Protein AF-A0AAI8VCH7-F1 (afdb_monomer_lite)

pLDDT: mean 76.85, std 26.32, range [24.06, 98.81]

Radius of gyration: 43.15 Å; chains: 1; bounding box: 45×159×113 Å

InterPro domains:
  IPR005109 Mannan polymerase complex subunit ANP1/MNN9/VAN1 [PF03452] (2-225)
  IPR029044 Nucleotide-diphospho-sugar transferases [G3DSA:3.90.550.10] (1-262)
  IPR052086 Mannan Polymerase Complex Subunit [PTHR43083] (1-266)

Foldseek 3Di:
DQLVLLQLAPPQQQLDEAFEEDEPDDDCPVVVVVVSLCVQQPDPPPRRHHNHYYYHYDYPPPPPDPDPVVCPPLVNVLQVQLSVQVRQVVRCVVPDDPPAFKDKFADRQFPDAPSHVVVLQCVLVFQKEAEFEKAADPVVVPGIAGDWQQWWAFDPQLLVVLVVDDQQAADDPPDPVDPRVTGGLSVLADLPDDQSDKDFTQGDTRHIMMHTSVLVVVPQGFASTQQSRHGGRSSSSNVCVVVVGTHIYRSHRYTYGYDDADPVRVVVVVVVVVVVVVVVVVVVVVVVVVVVVCVVPVPPVVVVVVVVVVVVVVVVVVVVVVPPDDDDDDDDDDDDDDDDDDDDDDDDDDDDDDDDDDDDDDDDDDDDDDDDDDDDDDDDDDDDDDDDDDDDDDDDDDDDDDDDDDD

Secondary structure (DSSP, 8-state):
-HHHHHHT--S-GGG--EEEEE-S--STHHHHHHHHHHHHHT-SSTTSS-S-EEEEE--------S-HHHHHSHHHHHHHHHHHHHHHHHHHHHH--TT--EEEEE-TTEEE--TTHHHHHHTT--SEEEEEEEEE--GGGTSEEE--TT-B---HHHHHHHHHS-TT----TT-TT------BGGGG--TTS-TT--EE-SB--SSEEEEEHHHHHTT----SS-BTTB-HHHHHHHHHHHTT--EEEEEEEEEEEPP---HHHHHHHHHHHHHHHHHHHHHHHHHHHHHHHHHHTS-SHHHHHHHHHHHHHHHHHHHHHTTSS-----------------------------------------------------------------------PPP--------

Sequence (407 aa):
MMFSHLHNFTYPHHLVDLAFLVSDSKDRTLDMLVEKLEELQDHEDPKQPYGEISIIEKDFGQKVNQDVESRHGFAAQASRRKLMAQARNWLLSATLRPYHSWVYWRDVDVETAPFTILEDLMRHNKDVIVPNVWRPLPDWLGGEQPYDLNSWQESETALALADTLDEDAVIVEGYAEYATWRPHLAYLRDPYGDPDMEMEIDGVGGVSILAKARVFRSGVHFPAFSFEKHAETEGFGKMAKRMQYSVVGLPHYTIWHLYEPSVDDIHHMEEMEQERLAKEAEEKAKEEREKKAKEQFSDPNSQWEKDQSEMQDIAKQASKEQKEKPDTKGSKLLSEQESKADPKEDTKSQPKKDTNAQSKDANAQPKKDTDAQPKKDTNAQPKKGADEGAGQAADKPRKVNQAKAES

Organism: NCBI:txid933095

Structure (mmCIF, N/CA/C/O backbone):
data_AF-A0AAI8VCH7-F1
#
_entry.id   AF-A0AAI8VCH7-F1
#
loop_
_atom_site.group_PDB
_atom_site.id
_atom_site.type_symbol
_atom_site.label_atom_id
_atom_site.label_alt_id
_atom_site.label_comp_id
_atom_site.label_asym_id
_atom_site.label_entity_id
_atom_site.label_seq_id
_atom_site.pdbx_PDB_ins_code
_atom_site.Cartn_x
_atom_site.Cartn_y
_atom_site.Cartn_z
_atom_site.occupancy
_atom_site.B_iso_or_equiv
_atom_site.auth_seq_id
_atom_site.auth_comp_id
_atom_site.auth_asym_id
_atom_site.auth_atom_id
_atom_site.pdbx_PDB_model_num
ATOM 1 N N . MET A 1 1 ? -2.870 6.273 14.856 1.00 74.44 1 MET A N 1
ATOM 2 C CA . MET A 1 1 ? -3.061 6.338 13.392 1.00 74.44 1 MET A CA 1
ATOM 3 C C . MET A 1 1 ? -3.663 5.028 12.870 1.00 74.44 1 MET A C 1
ATOM 5 O O . MET A 1 1 ? -4.872 5.011 12.691 1.00 74.44 1 MET A O 1
ATOM 9 N N . MET A 1 2 ? -2.939 3.897 12.789 1.00 87.38 2 MET A N 1
ATOM 10 C CA . MET A 1 2 ? -3.496 2.612 12.292 1.00 87.38 2 MET A CA 1
ATOM 11 C C . MET A 1 2 ? -4.699 2.060 13.089 1.00 87.38 2 MET A C 1
ATOM 13 O O . MET A 1 2 ? -5.759 1.851 12.505 1.00 87.38 2 MET A O 1
ATOM 17 N N . PHE A 1 3 ? -4.563 1.844 14.404 1.00 90.31 3 PHE A N 1
ATOM 18 C CA . PHE A 1 3 ? -5.619 1.236 15.238 1.00 90.31 3 PHE A CA 1
ATOM 19 C C . PHE A 1 3 ? -6.878 2.091 15.370 1.00 90.31 3 PHE A C 1
ATOM 21 O O . PHE A 1 3 ? -7.978 1.560 15.452 1.00 90.31 3 PHE A O 1
ATOM 28 N N . SER A 1 4 ? -6.728 3.417 15.327 1.00 88.69 4 SER A N 1
ATOM 29 C CA . SER A 1 4 ? -7.878 4.323 15.266 1.00 88.69 4 SER A CA 1
ATOM 30 C C . SER A 1 4 ? -8.677 4.105 13.982 1.00 88.69 4 SER A C 1
ATOM 32 O O . SER A 1 4 ? -9.898 4.173 14.007 1.00 88.69 4 SER A O 1
ATOM 34 N N . HIS A 1 5 ? -8.006 3.796 12.871 1.00 89.62 5 HIS A N 1
ATOM 35 C CA . HIS A 1 5 ? -8.675 3.484 11.613 1.00 89.62 5 HIS A CA 1
ATOM 36 C C . HIS A 1 5 ? -9.404 2.140 11.672 1.00 89.62 5 HIS A C 1
ATOM 38 O O . HIS A 1 5 ? -10.570 2.081 11.308 1.00 89.62 5 HIS A O 1
ATOM 44 N N . LEU A 1 6 ? -8.750 1.111 12.227 1.00 92.81 6 LEU A N 1
ATOM 45 C CA . LEU A 1 6 ? -9.360 -0.202 12.466 1.00 92.81 6 LEU A CA 1
ATOM 46 C C . LEU A 1 6 ? -10.633 -0.073 13.319 1.00 92.81 6 LEU A C 1
ATOM 48 O O . LEU A 1 6 ? -11.701 -0.502 12.903 1.00 92.81 6 LEU A O 1
ATOM 52 N N . HIS A 1 7 ? -10.550 0.615 14.459 1.00 93.12 7 HIS A N 1
ATOM 53 C CA . HIS A 1 7 ? -11.694 0.832 15.349 1.00 93.12 7 HIS A CA 1
ATOM 54 C C . HIS A 1 7 ? -12.891 1.518 14.669 1.00 93.12 7 HIS A C 1
ATOM 56 O O . HIS A 1 7 ? -14.039 1.270 15.025 1.00 93.12 7 HIS A O 1
ATOM 62 N N . ASN A 1 8 ? -12.628 2.400 13.705 1.00 94.75 8 ASN A N 1
ATOM 63 C CA . ASN A 1 8 ? -13.662 3.204 13.067 1.00 94.75 8 ASN A CA 1
ATOM 64 C C . ASN A 1 8 ? -14.167 2.624 11.740 1.00 94.75 8 ASN A C 1
ATOM 66 O O . ASN A 1 8 ? -15.011 3.270 11.122 1.00 94.75 8 ASN A O 1
ATOM 70 N N . PHE A 1 9 ? -13.686 1.459 11.285 1.00 95.69 9 PHE A N 1
ATOM 71 C CA . PHE A 1 9 ? -14.204 0.847 10.060 1.00 95.69 9 PHE A CA 1
ATOM 72 C C . PHE A 1 9 ? -15.722 0.666 10.124 1.00 95.69 9 PHE A C 1
ATOM 74 O O . PHE A 1 9 ? -16.296 0.263 11.133 1.00 95.69 9 PHE A O 1
ATOM 81 N N . THR A 1 10 ? -16.393 0.975 9.017 1.00 97.25 10 THR A N 1
ATOM 82 C CA . THR A 1 10 ? -17.851 0.827 8.936 1.00 97.25 10 THR A CA 1
ATOM 83 C C . THR A 1 10 ? -18.264 -0.589 8.553 1.00 97.25 10 THR A C 1
ATOM 85 O O . THR A 1 10 ? -19.368 -1.023 8.899 1.00 97.25 10 THR A O 1
ATOM 88 N N . TYR A 1 11 ? -17.375 -1.331 7.886 1.00 97.88 11 TYR A N 1
ATOM 89 C CA . TYR A 1 11 ? -17.638 -2.709 7.506 1.00 97.88 11 TYR A CA 1
ATOM 90 C C . TYR A 1 11 ? -17.721 -3.578 8.766 1.00 97.88 11 TYR A C 1
ATOM 92 O O . TYR A 1 11 ? -16.870 -3.432 9.640 1.00 97.88 11 TYR A O 1
ATOM 100 N N . PRO A 1 12 ? -18.694 -4.499 8.903 1.00 97.81 12 PRO A N 1
ATOM 101 C CA . PRO A 1 12 ? -18.880 -5.225 10.157 1.00 97.81 12 PRO A CA 1
ATOM 102 C C . PRO A 1 12 ? -17.617 -5.983 10.595 1.00 97.81 12 PRO A C 1
ATOM 104 O O . PRO A 1 12 ? -17.171 -6.890 9.893 1.00 97.81 12 PRO A O 1
ATOM 107 N N . HIS A 1 13 ? -17.067 -5.649 11.769 1.00 97.81 13 HIS A N 1
ATOM 108 C CA . HIS A 1 13 ? -15.764 -6.166 12.215 1.00 97.81 13 HIS A CA 1
ATOM 109 C C . HIS A 1 13 ? -15.740 -7.695 12.335 1.00 97.81 13 HIS A C 1
ATOM 111 O O . HIS A 1 13 ? -14.786 -8.331 11.906 1.00 97.81 13 HIS A O 1
ATOM 117 N N . HIS A 1 14 ? -16.830 -8.322 12.785 1.00 97.19 14 HIS A N 1
ATOM 118 C CA . HIS A 1 14 ? -16.943 -9.787 12.843 1.00 97.19 14 HIS A CA 1
ATOM 119 C C . HIS A 1 14 ? -16.845 -10.502 11.474 1.00 97.19 14 HIS A C 1
ATOM 121 O O . HIS A 1 14 ? -16.787 -11.729 11.436 1.00 97.19 14 HIS A O 1
ATOM 127 N N . LEU A 1 15 ? -16.876 -9.769 10.352 1.00 97.94 15 LEU A N 1
ATOM 128 C CA . LEU A 1 15 ? -16.661 -10.290 8.994 1.00 97.94 15 LEU A CA 1
ATOM 129 C C . LEU A 1 15 ? -15.236 -10.047 8.472 1.00 97.94 15 LEU A C 1
ATOM 131 O O . LEU A 1 15 ? -14.942 -10.396 7.326 1.00 97.94 15 LEU A O 1
ATOM 135 N N . VAL A 1 16 ? -14.378 -9.416 9.273 1.00 98.25 16 VAL A N 1
ATOM 136 C CA . VAL A 1 16 ? -12.994 -9.093 8.932 1.00 98.25 16 VAL A CA 1
ATOM 137 C C . VAL A 1 16 ? -12.072 -9.908 9.828 1.00 98.25 16 VAL A C 1
ATOM 139 O O . VAL A 1 16 ? -12.159 -9.835 11.053 1.00 98.25 16 VAL A O 1
ATOM 142 N N . ASP A 1 17 ? -11.167 -10.646 9.190 1.00 98.25 17 ASP A N 1
ATOM 143 C CA . ASP A 1 17 ? -10.046 -11.297 9.857 1.00 98.25 17 ASP A CA 1
ATOM 144 C C . ASP A 1 17 ? -8.792 -10.443 9.628 1.00 98.25 17 ASP A C 1
ATOM 146 O O . ASP A 1 17 ? -8.478 -10.089 8.487 1.00 98.25 17 ASP A O 1
ATOM 150 N N . LEU A 1 18 ? -8.077 -10.102 10.700 1.00 97.94 18 LEU A N 1
ATOM 151 C CA . LEU A 1 18 ? -6.832 -9.342 10.637 1.00 97.94 18 LEU A CA 1
ATOM 152 C C . LEU A 1 18 ? -5.621 -10.273 10.650 1.00 97.94 18 LEU A C 1
ATOM 154 O O . LEU A 1 18 ? -5.559 -11.251 11.393 1.00 97.94 18 LEU A O 1
ATOM 158 N N . ALA A 1 19 ? -4.618 -9.929 9.852 1.00 97.88 19 ALA A N 1
ATOM 159 C CA . ALA A 1 19 ? -3.386 -10.686 9.738 1.00 97.88 19 ALA A CA 1
ATOM 160 C C . ALA A 1 19 ? -2.188 -9.737 9.689 1.00 97.88 19 ALA A C 1
ATOM 162 O O . ALA A 1 19 ? -2.116 -8.876 8.814 1.00 97.88 19 ALA A O 1
ATOM 163 N N . PHE A 1 20 ? -1.232 -9.928 10.594 1.00 97.25 20 PHE A N 1
ATOM 164 C CA . PHE A 1 20 ? 0.001 -9.149 10.664 1.00 97.25 20 PHE A CA 1
ATOM 165 C C . PHE A 1 20 ? 1.211 -10.062 10.497 1.00 97.25 20 PHE A C 1
ATOM 167 O O . PHE A 1 20 ? 1.229 -11.175 11.024 1.00 97.25 20 PHE A O 1
ATOM 174 N N . LEU A 1 21 ? 2.233 -9.578 9.790 1.00 95.75 21 LEU A N 1
ATOM 175 C CA . LEU A 1 21 ? 3.546 -10.211 9.744 1.00 95.75 21 LEU A CA 1
ATOM 176 C C . LEU A 1 21 ? 4.582 -9.262 10.337 1.00 95.75 21 LEU A C 1
ATOM 178 O O . LEU A 1 21 ? 4.750 -8.149 9.845 1.00 95.75 21 LEU A O 1
ATOM 182 N N . VAL A 1 22 ? 5.288 -9.723 11.366 1.00 94.38 22 VAL A N 1
ATOM 183 C CA . VAL A 1 22 ? 6.426 -9.024 11.969 1.00 94.38 22 VAL A CA 1
ATOM 184 C C . VAL A 1 22 ? 7.699 -9.767 11.563 1.00 94.38 22 VAL A C 1
ATOM 186 O O . VAL A 1 22 ? 7.792 -10.982 11.733 1.00 94.38 22 VAL A O 1
ATOM 189 N N . SER A 1 23 ? 8.659 -9.045 10.982 1.00 91.44 23 SER A N 1
ATOM 190 C CA . SER A 1 23 ? 9.917 -9.598 10.461 1.00 91.44 23 SER A CA 1
ATOM 191 C C . SER A 1 23 ? 11.093 -8.743 10.881 1.00 91.44 23 SER A C 1
ATOM 193 O O . SER A 1 23 ? 11.017 -7.518 10.799 1.00 91.44 23 SER A O 1
ATOM 195 N N . ASP A 1 24 ? 12.192 -9.394 11.259 1.00 87.19 24 ASP A N 1
ATOM 196 C CA . ASP A 1 24 ? 13.493 -8.793 11.550 1.00 87.19 24 ASP A CA 1
ATOM 197 C C . ASP A 1 24 ? 13.409 -7.627 12.567 1.00 87.19 24 ASP A C 1
ATOM 199 O O . ASP A 1 24 ? 14.251 -6.720 12.565 1.00 87.19 24 ASP A O 1
ATOM 203 N N . SER A 1 25 ? 12.392 -7.645 13.441 1.00 87.38 25 SER A N 1
ATOM 204 C CA . SER A 1 25 ? 12.157 -6.600 14.440 1.00 87.38 25 SER A CA 1
ATOM 205 C C . SER A 1 25 ? 13.137 -6.721 15.607 1.00 87.38 25 SER A C 1
ATOM 207 O O . SER A 1 25 ? 13.469 -7.814 16.063 1.00 87.38 25 SER A O 1
ATOM 209 N N . LYS A 1 26 ? 13.620 -5.578 16.101 1.00 87.81 26 LYS A N 1
ATOM 210 C CA . LYS A 1 26 ? 14.545 -5.484 17.250 1.00 87.81 26 LYS A CA 1
ATOM 211 C C . LYS A 1 26 ? 14.040 -4.545 18.341 1.00 87.81 26 LYS A C 1
ATOM 213 O O . LYS A 1 26 ? 14.765 -4.271 19.297 1.00 87.81 26 LYS A O 1
ATOM 218 N N . ASP A 1 27 ? 12.840 -4.013 18.166 1.00 90.50 27 ASP A N 1
ATOM 219 C CA . ASP A 1 27 ? 12.211 -3.056 19.063 1.00 90.50 27 ASP A CA 1
ATOM 220 C C . ASP A 1 27 ? 10.912 -3.636 19.648 1.00 90.50 27 ASP A C 1
ATOM 222 O O . ASP A 1 27 ? 10.634 -4.830 19.547 1.00 90.50 27 ASP A O 1
ATOM 226 N N . ARG A 1 28 ? 10.111 -2.783 20.290 1.00 92.38 28 ARG A N 1
ATOM 227 C CA . ARG A 1 28 ? 8.856 -3.173 20.946 1.00 92.38 28 ARG A CA 1
ATOM 228 C C . ARG A 1 28 ? 7.664 -3.284 19.986 1.00 92.38 28 ARG A C 1
ATOM 230 O O . ARG A 1 28 ? 6.528 -3.275 20.451 1.00 92.38 28 ARG A O 1
ATOM 237 N N . THR A 1 29 ? 7.878 -3.374 18.670 1.00 92.25 29 THR A N 1
ATOM 238 C CA . THR A 1 29 ? 6.783 -3.444 17.685 1.00 92.25 29 THR A CA 1
ATOM 239 C C . THR A 1 29 ? 5.826 -4.601 17.968 1.00 92.25 29 THR A C 1
ATOM 241 O O . THR A 1 29 ? 4.616 -4.389 17.956 1.00 92.25 29 THR A O 1
ATOM 244 N N . LEU A 1 30 ? 6.341 -5.802 18.265 1.00 94.06 30 LEU A N 1
ATOM 245 C CA . LEU A 1 30 ? 5.497 -6.969 18.550 1.00 94.06 30 LEU A CA 1
ATOM 246 C C . LEU A 1 30 ? 4.674 -6.770 19.829 1.00 94.06 30 LEU A C 1
ATOM 248 O O . LEU A 1 30 ? 3.460 -6.952 19.802 1.00 94.06 30 LEU A O 1
ATOM 252 N N . ASP A 1 31 ? 5.316 -6.339 20.915 1.00 95.12 31 ASP A N 1
ATOM 253 C CA . ASP A 1 31 ? 4.642 -6.098 22.196 1.00 95.12 31 ASP A CA 1
ATOM 254 C C . ASP A 1 31 ? 3.526 -5.054 22.055 1.00 95.12 31 ASP A C 1
ATOM 256 O O . ASP A 1 31 ? 2.408 -5.270 22.513 1.00 95.12 31 ASP A O 1
ATOM 260 N N . MET A 1 32 ? 3.812 -3.930 21.382 1.00 95.12 32 MET A N 1
ATOM 261 C CA . MET A 1 32 ? 2.815 -2.879 21.156 1.00 95.12 32 MET A CA 1
ATOM 262 C C . MET A 1 32 ? 1.674 -3.349 20.253 1.00 95.12 32 MET A C 1
ATOM 264 O O . MET A 1 32 ? 0.529 -2.956 20.466 1.00 95.12 32 MET A O 1
ATOM 268 N N . LEU A 1 33 ? 1.973 -4.164 19.236 1.00 95.62 33 LEU A N 1
ATOM 269 C CA . LEU A 1 33 ? 0.962 -4.743 18.356 1.00 95.62 33 LEU A CA 1
ATOM 270 C C . LEU A 1 33 ? 0.006 -5.635 19.154 1.00 95.62 33 LEU A C 1
ATOM 272 O O . LEU A 1 33 ? -1.204 -5.486 19.009 1.00 95.62 33 LEU A O 1
ATOM 276 N N . VAL A 1 34 ? 0.535 -6.510 20.014 1.00 96.31 34 VAL A N 1
ATOM 277 C CA . VAL A 1 34 ? -0.271 -7.391 20.873 1.00 96.31 34 VAL A CA 1
ATOM 278 C C . VAL A 1 34 ? -1.149 -6.575 21.818 1.00 96.31 34 VAL A C 1
ATOM 280 O O . VAL A 1 34 ? -2.364 -6.736 21.776 1.00 96.31 34 VAL A O 1
ATOM 283 N N . GLU A 1 35 ? -0.570 -5.640 22.579 1.00 96.06 35 GLU A N 1
ATOM 284 C CA . GLU A 1 35 ? -1.306 -4.789 23.532 1.00 96.06 35 GL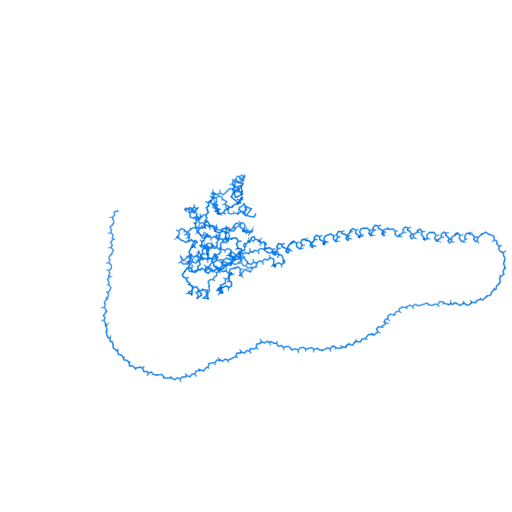U A CA 1
ATOM 285 C C . GLU A 1 35 ? -2.492 -4.078 22.860 1.00 96.06 35 GLU A C 1
ATOM 287 O O . GLU A 1 35 ? -3.616 -4.085 23.355 1.00 96.06 35 GLU A O 1
ATOM 292 N N . LYS A 1 36 ? -2.260 -3.494 21.681 1.00 95.50 36 LYS A N 1
ATOM 293 C CA . LYS A 1 36 ? -3.281 -2.737 20.948 1.00 95.50 36 LYS A CA 1
ATOM 294 C C . LYS A 1 36 ? -4.356 -3.627 20.318 1.00 95.50 36 LYS A C 1
ATOM 296 O O . LYS A 1 36 ? -5.486 -3.173 20.146 1.00 95.50 36 LYS A O 1
ATOM 301 N N . LEU A 1 37 ? -4.027 -4.866 19.947 1.00 96.00 37 LEU A N 1
ATOM 302 C CA . LEU A 1 37 ? -5.003 -5.832 19.432 1.00 96.00 37 LEU A CA 1
ATOM 303 C C . LEU A 1 37 ? -5.842 -6.442 20.559 1.00 96.00 37 LEU A C 1
ATOM 305 O O . LEU A 1 37 ? -7.037 -6.645 20.361 1.00 96.00 37 LEU A O 1
ATOM 309 N N . GLU A 1 38 ? -5.250 -6.684 21.729 1.00 96.00 38 GLU A N 1
ATOM 310 C CA . GLU A 1 38 ? -5.974 -7.100 22.936 1.00 96.00 38 GLU A CA 1
ATOM 311 C C . GLU A 1 38 ? -6.979 -6.022 23.359 1.00 96.00 38 GLU A C 1
ATOM 313 O O . GLU A 1 38 ? -8.161 -6.321 23.499 1.00 96.00 38 GLU A O 1
ATOM 318 N N . GLU A 1 39 ? -6.559 -4.751 23.424 1.00 94.44 39 GLU A N 1
ATOM 319 C CA . GLU A 1 39 ? -7.461 -3.612 23.677 1.00 94.44 39 GLU A CA 1
ATOM 320 C C . GLU A 1 39 ? -8.647 -3.563 22.698 1.00 94.44 39 GLU A C 1
ATOM 322 O O . GLU A 1 39 ? -9.761 -3.200 23.079 1.00 94.44 39 GLU A O 1
ATOM 327 N N . LEU A 1 40 ? -8.416 -3.915 21.431 1.00 93.88 40 LEU A N 1
ATOM 328 C CA . LEU A 1 40 ? -9.453 -3.912 20.405 1.00 93.88 40 LEU A CA 1
ATOM 329 C C . LEU A 1 40 ? -10.419 -5.098 20.570 1.00 93.88 40 LEU A C 1
ATOM 331 O O . LEU A 1 40 ? -11.631 -4.920 20.442 1.00 93.88 40 LEU A O 1
ATOM 335 N N . GLN A 1 41 ? -9.907 -6.292 20.879 1.00 96.19 41 GLN A N 1
ATOM 336 C CA . GLN A 1 41 ? -10.727 -7.494 21.067 1.00 96.19 41 GLN A CA 1
ATOM 337 C C . GLN A 1 41 ? -11.507 -7.507 22.387 1.00 96.19 41 GLN A C 1
ATOM 339 O O . GLN A 1 41 ? -12.599 -8.073 22.420 1.00 96.19 41 GLN A O 1
ATOM 344 N N . ASP A 1 42 ? -10.996 -6.862 23.436 1.00 95.75 42 ASP A N 1
ATOM 345 C CA . ASP A 1 42 ? -11.633 -6.779 24.759 1.00 95.75 42 ASP A CA 1
ATOM 346 C C . ASP A 1 42 ? -12.650 -5.624 24.871 1.00 95.75 42 ASP A C 1
ATOM 348 O O . ASP A 1 42 ? -13.115 -5.278 25.961 1.00 95.75 42 ASP A O 1
ATOM 352 N N . HIS A 1 43 ? -13.018 -5.008 23.745 1.00 95.12 43 HIS A N 1
ATOM 353 C CA . HIS A 1 43 ? -13.926 -3.869 23.715 1.00 95.12 43 HIS A CA 1
ATOM 354 C C . HIS A 1 43 ? -15.351 -4.230 24.193 1.00 95.12 43 HIS A C 1
ATOM 356 O O . HIS A 1 43 ? -15.914 -5.259 23.824 1.00 95.12 43 HIS A O 1
ATOM 362 N N . GLU A 1 44 ? -15.980 -3.342 24.977 1.00 95.88 44 GLU A N 1
ATOM 363 C CA . GLU A 1 44 ? -17.296 -3.589 25.600 1.00 95.88 44 GLU A CA 1
ATOM 364 C C . GLU A 1 44 ? -18.449 -3.745 24.589 1.00 95.88 44 GLU A C 1
ATOM 366 O O . GLU A 1 44 ? -19.375 -4.530 24.802 1.00 95.88 44 GLU A O 1
ATOM 371 N N . ASP A 1 45 ? -18.420 -2.983 23.490 1.00 95.81 45 ASP A N 1
ATOM 372 C CA . ASP A 1 45 ? -19.375 -3.134 22.384 1.00 95.81 45 ASP A CA 1
ATOM 373 C C . ASP A 1 45 ? -19.110 -4.442 21.609 1.00 95.81 45 ASP A C 1
ATOM 375 O O . ASP A 1 45 ? -18.072 -4.547 20.953 1.00 95.81 45 ASP A O 1
ATOM 379 N N . PRO A 1 46 ? -20.056 -5.403 21.577 1.00 94.38 46 PRO A N 1
ATOM 380 C CA . PRO A 1 46 ? -19.882 -6.686 20.893 1.00 94.38 46 PRO A CA 1
ATOM 381 C C . PRO A 1 46 ? -19.732 -6.576 19.368 1.00 94.38 46 PRO A C 1
ATOM 383 O O . PRO A 1 46 ? -19.469 -7.582 18.711 1.00 94.38 46 PRO A O 1
ATOM 386 N N . LYS A 1 47 ? -19.940 -5.393 18.776 1.00 94.88 47 LYS A N 1
ATOM 387 C CA . LYS A 1 47 ? -19.708 -5.148 17.345 1.00 94.88 47 LYS A CA 1
ATOM 388 C C . LYS A 1 47 ? -18.266 -4.775 17.010 1.00 94.88 47 LYS A C 1
ATOM 390 O O . LYS A 1 47 ? -17.936 -4.768 15.828 1.00 94.88 47 LYS A O 1
ATOM 395 N N . GLN A 1 48 ? -17.459 -4.431 18.011 1.00 95.62 48 GLN A N 1
ATOM 396 C CA . GLN A 1 48 ? -16.096 -3.933 17.831 1.00 95.62 48 GLN A CA 1
ATOM 397 C C . GLN A 1 48 ? -15.040 -5.030 17.633 1.00 95.62 48 GLN A C 1
ATOM 399 O O . GLN A 1 48 ? -14.136 -4.804 16.829 1.00 95.62 48 GLN A O 1
ATOM 404 N N . PRO A 1 49 ? -15.130 -6.210 18.272 1.00 97.06 49 PRO A N 1
ATOM 405 C CA . PRO A 1 49 ? -14.175 -7.282 18.015 1.00 97.06 49 PRO A CA 1
ATOM 406 C C . PRO A 1 49 ? -14.215 -7.782 16.561 1.00 97.06 49 PRO A C 1
ATOM 408 O O . PRO A 1 49 ? -15.282 -7.922 15.952 1.00 97.06 49 PRO A O 1
ATOM 411 N N . TYR A 1 50 ? -13.036 -8.086 16.022 1.00 98.00 50 TYR A N 1
ATOM 412 C CA . TYR A 1 50 ? -12.843 -8.751 14.734 1.00 98.00 50 TYR A CA 1
ATOM 413 C C . TYR A 1 50 ? -13.079 -10.262 14.822 1.00 98.00 50 TYR A C 1
ATOM 415 O O . TYR A 1 50 ? -13.117 -10.834 15.916 1.00 98.00 50 TYR A O 1
ATOM 423 N N . GLY A 1 51 ? -13.244 -10.906 13.660 1.00 96.50 51 GLY A N 1
ATOM 424 C CA . GLY A 1 51 ? -13.494 -12.347 13.550 1.00 96.50 51 GLY A CA 1
ATOM 425 C C . GLY A 1 51 ? -12.319 -13.191 14.053 1.00 96.50 51 GLY A C 1
ATOM 426 O O . GLY A 1 51 ? -12.407 -13.841 15.094 1.00 96.50 51 GLY A O 1
ATOM 427 N N . GLU A 1 52 ? -11.210 -13.169 13.317 1.00 95.81 52 GLU A N 1
ATOM 428 C CA . GLU A 1 52 ? -9.934 -13.790 13.687 1.00 95.81 52 GLU A CA 1
ATOM 429 C C . GLU A 1 52 ? -8.810 -12.749 13.620 1.00 95.81 52 GLU A C 1
ATOM 431 O O . GLU A 1 52 ? -8.763 -11.927 12.708 1.00 95.81 52 GLU A O 1
ATOM 436 N N . ILE A 1 53 ? -7.870 -12.793 14.566 1.00 97.38 53 ILE A N 1
ATOM 437 C CA . ILE A 1 53 ? -6.636 -12.002 14.510 1.00 97.38 53 ILE A CA 1
ATOM 438 C C . ILE A 1 53 ? -5.452 -12.963 14.541 1.00 97.38 53 ILE A C 1
ATOM 440 O O . ILE A 1 53 ? -5.309 -13.760 15.466 1.00 97.38 53 ILE A O 1
ATOM 444 N N . SER A 1 54 ? -4.598 -12.883 13.525 1.00 97.19 54 SER A N 1
ATOM 445 C CA . SER A 1 54 ? -3.375 -13.675 13.396 1.00 97.19 54 SER A CA 1
ATOM 446 C C . SER A 1 54 ? -2.145 -12.770 13.388 1.00 97.19 54 SER A C 1
ATOM 448 O O . SER A 1 54 ? -2.033 -11.874 12.553 1.00 97.19 54 SER A O 1
ATOM 450 N N . ILE A 1 55 ? -1.185 -13.042 14.271 1.00 96.94 55 ILE A N 1
ATOM 451 C CA . ILE A 1 55 ? 0.138 -12.407 14.263 1.00 96.94 55 ILE A CA 1
ATOM 452 C C . ILE A 1 55 ? 1.160 -13.478 13.893 1.00 96.94 55 ILE A C 1
ATOM 454 O O . ILE A 1 55 ? 1.252 -14.514 14.551 1.00 96.94 55 ILE A O 1
ATOM 458 N N . ILE A 1 56 ? 1.909 -13.245 12.819 1.00 95.56 56 ILE A N 1
ATOM 459 C CA . ILE A 1 56 ? 2.942 -14.151 12.323 1.00 95.56 56 ILE A CA 1
ATOM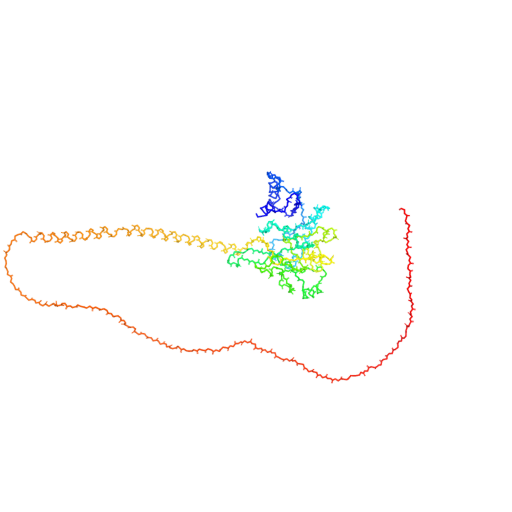 460 C C . ILE A 1 56 ? 4.294 -13.483 12.506 1.00 95.56 56 ILE A C 1
ATOM 462 O O . ILE A 1 56 ? 4.562 -12.438 11.922 1.00 95.56 56 ILE A O 1
ATOM 466 N N . GLU A 1 57 ? 5.168 -14.121 13.270 1.00 94.88 57 GLU A N 1
ATOM 467 C CA . GLU A 1 57 ? 6.562 -13.711 13.380 1.00 94.88 57 GLU A CA 1
ATOM 468 C C . GLU A 1 57 ? 7.415 -14.572 12.451 1.00 94.88 57 GLU A C 1
ATOM 470 O O . GLU A 1 57 ? 7.405 -15.807 12.527 1.00 94.88 57 GLU A O 1
ATOM 475 N N . LYS A 1 58 ? 8.115 -13.925 11.520 1.00 93.38 58 LYS A N 1
ATOM 476 C CA . LYS A 1 58 ? 9.039 -14.608 10.622 1.00 93.38 58 LYS A CA 1
ATOM 477 C C . LYS A 1 58 ? 10.076 -13.651 10.072 1.00 93.38 58 LYS A C 1
ATOM 479 O O . LYS A 1 58 ? 9.735 -12.753 9.314 1.00 93.38 58 LYS A O 1
ATOM 484 N N . ASP A 1 59 ? 11.332 -13.984 10.324 1.00 92.12 59 ASP A N 1
ATOM 485 C CA . ASP A 1 59 ? 12.470 -13.285 9.746 1.00 92.12 59 ASP A CA 1
ATOM 486 C C . ASP A 1 59 ? 12.783 -13.779 8.333 1.00 92.12 59 ASP A C 1
ATOM 488 O O . ASP A 1 59 ? 12.782 -14.986 8.047 1.00 92.12 59 ASP A O 1
ATOM 492 N N . PHE A 1 60 ? 13.115 -12.833 7.457 1.00 88.56 60 PHE A N 1
ATOM 493 C CA . PHE A 1 60 ? 13.602 -13.107 6.103 1.00 88.56 60 PHE A CA 1
ATOM 494 C C . PHE A 1 60 ? 15.093 -12.783 5.953 1.00 88.56 60 PHE A C 1
ATOM 496 O O . PHE A 1 60 ? 15.665 -12.973 4.877 1.00 88.56 60 PHE A O 1
ATOM 503 N N . GLY A 1 61 ? 15.753 -12.359 7.038 1.00 82.88 61 GLY A N 1
ATOM 504 C CA . GLY A 1 61 ? 17.195 -12.158 7.080 1.00 82.88 61 GLY A CA 1
ATOM 505 C C . GLY A 1 61 ? 17.623 -10.964 6.241 1.00 82.88 61 GLY A C 1
ATOM 506 O O . GLY A 1 61 ? 18.644 -11.028 5.543 1.00 82.88 61 GLY A O 1
ATOM 507 N N . GLN A 1 62 ? 16.840 -9.882 6.278 1.00 69.56 62 GLN A N 1
ATOM 508 C CA . GLN A 1 62 ? 17.171 -8.661 5.560 1.00 69.56 62 GLN A CA 1
ATOM 509 C C . GLN A 1 62 ? 18.526 -8.146 6.067 1.00 69.56 62 GLN A C 1
ATOM 511 O O . GLN A 1 62 ? 18.662 -7.671 7.195 1.00 69.56 62 GLN A O 1
ATOM 516 N N . LYS A 1 63 ? 19.572 -8.262 5.238 1.00 60.09 63 LYS A N 1
ATOM 517 C CA . LYS A 1 63 ? 20.909 -7.763 5.578 1.00 60.09 63 LYS A CA 1
ATOM 518 C C . LYS A 1 63 ? 20.862 -6.241 5.608 1.00 60.09 63 LYS A C 1
ATOM 520 O O . LYS A 1 63 ? 20.965 -5.582 4.576 1.00 60.09 63 LYS A O 1
ATOM 525 N N . VAL A 1 64 ? 20.690 -5.686 6.802 1.00 49.56 64 VAL A N 1
ATOM 526 C CA . VAL A 1 64 ? 20.775 -4.249 7.056 1.00 49.56 64 VAL A CA 1
ATOM 527 C C . VAL A 1 64 ? 22.238 -3.826 6.906 1.00 49.56 64 VAL A C 1
ATOM 529 O O . VAL A 1 64 ? 22.973 -3.734 7.886 1.00 49.56 64 VAL A O 1
ATOM 532 N N . ASN A 1 65 ? 22.690 -3.583 5.674 1.00 46.34 65 ASN A N 1
ATOM 533 C CA . ASN A 1 65 ? 23.916 -2.819 5.473 1.00 46.34 65 ASN A CA 1
ATOM 534 C C . ASN A 1 65 ? 23.640 -1.375 5.936 1.00 46.34 65 ASN A C 1
ATOM 536 O O . ASN A 1 65 ? 22.584 -0.795 5.650 1.00 46.34 65 ASN A O 1
ATOM 540 N N . GLN A 1 66 ? 24.550 -0.831 6.745 1.00 42.59 66 GLN A N 1
ATOM 541 C CA . GLN A 1 66 ? 24.397 0.452 7.446 1.00 42.59 66 GLN A CA 1
ATOM 542 C C . GLN A 1 66 ? 24.606 1.683 6.549 1.00 42.59 66 GLN A C 1
ATOM 544 O O . GLN A 1 66 ? 24.555 2.799 7.049 1.00 42.59 66 GLN A O 1
ATOM 549 N N . ASP A 1 67 ? 24.801 1.494 5.244 1.00 44.50 67 ASP A N 1
ATOM 550 C CA . ASP A 1 67 ? 25.085 2.586 4.321 1.00 44.50 67 ASP A CA 1
ATOM 551 C C . ASP A 1 67 ? 23.808 3.032 3.595 1.00 44.50 67 ASP A C 1
ATOM 553 O O . ASP A 1 67 ? 23.214 2.271 2.825 1.00 44.50 67 ASP A O 1
ATOM 557 N N . VAL A 1 68 ? 23.334 4.240 3.903 1.00 44.66 68 VAL A N 1
ATOM 558 C CA . VAL A 1 68 ? 22.060 4.796 3.411 1.00 44.66 68 VAL A CA 1
ATOM 559 C C . VAL A 1 68 ? 22.106 4.987 1.888 1.00 44.66 68 VAL A C 1
ATOM 561 O O . VAL A 1 68 ? 21.129 4.679 1.205 1.00 44.66 68 VAL A O 1
ATOM 564 N N . GLU A 1 69 ? 23.267 5.345 1.330 1.00 47.09 69 GLU A N 1
ATOM 565 C CA . GLU A 1 69 ? 23.485 5.475 -0.122 1.00 47.09 69 GLU A CA 1
ATOM 566 C C . GLU A 1 69 ? 23.370 4.124 -0.857 1.00 47.09 69 GLU A C 1
ATOM 568 O O . GLU A 1 69 ? 22.833 4.052 -1.964 1.00 47.09 69 GLU A O 1
ATOM 573 N N . SER A 1 70 ? 23.755 3.013 -0.215 1.00 50.56 70 SER A N 1
ATOM 574 C CA . SER A 1 70 ? 23.608 1.660 -0.775 1.00 50.56 70 SER A CA 1
ATOM 575 C C . SER A 1 70 ? 22.158 1.155 -0.779 1.00 50.56 70 SER A C 1
ATOM 577 O O . SER A 1 70 ? 21.866 0.199 -1.503 1.00 50.56 70 SER A O 1
ATOM 579 N N . ARG A 1 71 ? 21.255 1.732 0.029 1.00 46.72 71 ARG A N 1
ATOM 580 C CA . ARG A 1 71 ? 19.843 1.301 0.136 1.00 46.72 71 ARG A CA 1
ATOM 581 C C . ARG A 1 71 ? 18.962 1.861 -0.970 1.00 46.72 71 ARG A C 1
ATOM 583 O O . ARG A 1 71 ? 17.981 1.219 -1.342 1.00 46.72 71 ARG A O 1
ATOM 590 N N . HIS A 1 72 ? 19.320 3.037 -1.472 1.00 51.12 72 HIS A N 1
ATOM 591 C CA . HIS A 1 72 ? 18.589 3.722 -2.530 1.00 51.12 72 HIS A CA 1
ATOM 592 C C . HIS A 1 72 ? 19.170 3.466 -3.916 1.00 51.12 72 HIS A C 1
ATOM 594 O O . HIS A 1 72 ? 18.534 3.845 -4.887 1.00 51.12 72 HIS A O 1
ATOM 600 N N . GLY A 1 73 ? 20.316 2.791 -4.043 1.00 56.84 73 GLY A N 1
ATOM 601 C CA . GLY A 1 73 ? 20.841 2.404 -5.349 1.00 56.84 73 GLY A CA 1
ATOM 602 C C . GLY A 1 73 ? 19.878 1.476 -6.096 1.00 56.84 73 GLY A C 1
ATOM 603 O O . GLY A 1 73 ? 19.429 0.468 -5.544 1.00 56.84 73 GLY A O 1
ATOM 604 N N . PHE A 1 74 ? 19.614 1.787 -7.366 1.00 61.97 74 PHE A N 1
ATOM 605 C CA . PHE A 1 74 ? 18.757 1.027 -8.283 1.00 61.97 74 PHE A CA 1
ATOM 606 C C . PHE A 1 74 ? 18.944 -0.508 -8.175 1.00 61.97 74 PHE A C 1
ATOM 608 O O . PHE A 1 74 ? 17.979 -1.269 -8.088 1.00 61.97 74 PHE A O 1
ATOM 615 N N . ALA A 1 75 ? 20.193 -0.974 -8.053 1.00 65.00 75 ALA A N 1
ATOM 616 C CA . ALA A 1 75 ? 20.536 -2.395 -7.941 1.00 65.00 75 ALA A CA 1
ATOM 617 C C . ALA A 1 75 ? 20.060 -3.084 -6.639 1.00 65.00 75 ALA A C 1
ATOM 619 O O . ALA A 1 75 ? 19.767 -4.282 -6.640 1.00 65.00 75 ALA A O 1
ATOM 620 N N . ALA A 1 76 ? 19.977 -2.358 -5.519 1.00 72.25 76 ALA A N 1
ATOM 621 C CA . ALA A 1 76 ? 19.544 -2.916 -4.235 1.00 72.25 76 ALA A CA 1
ATOM 622 C C . ALA A 1 76 ? 18.017 -3.041 -4.144 1.00 72.25 76 ALA A C 1
ATOM 624 O O . ALA A 1 76 ? 17.494 -3.919 -3.447 1.00 72.25 76 ALA A O 1
ATOM 625 N N . GLN A 1 77 ? 17.299 -2.191 -4.880 1.00 76.50 77 GLN A N 1
ATOM 626 C CA . GLN A 1 77 ? 15.849 -2.095 -4.803 1.00 76.50 77 GLN A CA 1
ATOM 627 C C . GLN A 1 77 ? 15.173 -3.391 -5.268 1.00 76.50 77 GLN A C 1
ATOM 629 O O . GLN A 1 77 ? 14.334 -3.940 -4.548 1.00 76.50 77 GLN A O 1
ATOM 634 N N . ALA A 1 78 ? 15.627 -3.949 -6.394 1.00 83.19 78 ALA A N 1
ATOM 635 C CA . ALA A 1 78 ? 15.110 -5.206 -6.927 1.00 83.19 78 ALA A CA 1
ATOM 636 C C . ALA A 1 78 ? 15.173 -6.346 -5.895 1.00 83.19 78 ALA A C 1
ATOM 638 O O . ALA A 1 78 ? 14.219 -7.107 -5.730 1.00 83.19 78 ALA A O 1
ATOM 639 N N . SER A 1 79 ? 16.284 -6.447 -5.158 1.00 85.88 79 SER A N 1
ATOM 640 C CA . SER A 1 79 ? 16.459 -7.462 -4.112 1.00 85.88 79 SER A CA 1
ATOM 641 C C . SER A 1 79 ? 15.516 -7.231 -2.929 1.00 85.88 79 SER A C 1
ATOM 643 O O . SER A 1 79 ? 14.910 -8.183 -2.434 1.00 85.88 79 SER A O 1
ATOM 645 N N . ARG A 1 80 ? 15.331 -5.970 -2.509 1.00 87.12 80 ARG A N 1
ATOM 646 C CA . ARG A 1 80 ? 14.384 -5.600 -1.445 1.00 87.12 80 ARG A CA 1
ATOM 647 C C . ARG A 1 80 ? 12.950 -5.976 -1.821 1.00 87.12 80 ARG A C 1
ATOM 649 O O . ARG A 1 80 ? 12.264 -6.592 -1.010 1.00 87.12 80 ARG A O 1
ATOM 656 N N . ARG A 1 81 ? 12.507 -5.673 -3.046 1.00 89.88 81 ARG A N 1
ATOM 657 C CA . ARG A 1 81 ? 11.159 -6.042 -3.511 1.00 89.88 81 ARG A CA 1
ATOM 658 C C . ARG A 1 81 ? 10.937 -7.542 -3.544 1.00 89.88 81 ARG A C 1
ATOM 660 O O . ARG A 1 81 ? 9.899 -8.007 -3.087 1.00 89.88 81 ARG A O 1
ATOM 667 N N . LYS A 1 82 ? 11.923 -8.312 -4.008 1.00 92.25 82 LYS A N 1
ATOM 668 C CA . LYS A 1 82 ? 11.844 -9.780 -3.991 1.00 92.25 82 LYS A CA 1
ATOM 669 C C . LYS A 1 82 ? 11.676 -10.322 -2.563 1.00 92.25 82 LYS A C 1
ATOM 671 O O . LYS A 1 82 ? 10.872 -11.226 -2.362 1.00 92.25 82 LYS A O 1
ATOM 676 N N . LEU A 1 83 ? 12.359 -9.745 -1.569 1.00 91.94 83 LEU A N 1
ATOM 677 C CA . LEU A 1 83 ? 12.217 -10.134 -0.158 1.00 91.94 83 LEU A CA 1
ATOM 678 C C . LEU A 1 83 ? 10.854 -9.722 0.429 1.00 91.94 83 LEU A C 1
ATOM 680 O O . LEU A 1 83 ? 10.194 -10.535 1.073 1.00 91.94 83 LEU A O 1
ATOM 684 N N . MET A 1 84 ? 10.369 -8.512 0.136 1.00 92.19 84 MET A N 1
ATOM 685 C CA . MET A 1 84 ? 9.014 -8.082 0.525 1.00 92.19 84 MET A CA 1
ATOM 686 C C . MET A 1 84 ? 7.926 -8.966 -0.092 1.00 92.19 84 MET A C 1
ATOM 688 O O . MET A 1 84 ? 6.975 -9.345 0.588 1.00 92.19 84 MET A O 1
ATOM 692 N N . ALA A 1 85 ? 8.096 -9.386 -1.346 1.00 95.88 85 ALA A N 1
ATOM 693 C CA . ALA A 1 85 ? 7.192 -10.327 -1.996 1.00 95.88 85 ALA A CA 1
ATOM 694 C C . ALA A 1 85 ? 7.137 -11.680 -1.265 1.00 95.88 85 ALA A C 1
ATOM 696 O O . ALA A 1 85 ? 6.059 -12.255 -1.115 1.00 95.88 85 ALA A O 1
ATOM 697 N N . GLN A 1 86 ? 8.275 -12.180 -0.762 1.00 95.81 86 GLN A N 1
ATOM 698 C CA . GLN A 1 86 ? 8.309 -13.397 0.060 1.00 95.81 86 GLN A CA 1
ATOM 699 C C . GLN A 1 86 ? 7.519 -13.221 1.359 1.00 95.81 86 GLN A C 1
ATOM 701 O O . GLN A 1 86 ? 6.735 -14.105 1.703 1.00 95.81 86 GLN A O 1
ATOM 706 N N . ALA A 1 87 ? 7.680 -12.084 2.040 1.00 95.56 87 ALA A N 1
ATOM 707 C CA . ALA A 1 87 ? 6.933 -11.768 3.253 1.00 95.56 87 ALA A CA 1
ATOM 708 C C . ALA A 1 87 ? 5.420 -11.695 2.994 1.00 95.56 87 ALA A C 1
ATOM 710 O O . ALA A 1 87 ? 4.651 -12.400 3.652 1.00 95.56 87 ALA A O 1
ATOM 711 N N . ARG A 1 88 ? 4.985 -10.939 1.974 1.00 96.94 88 ARG A N 1
ATOM 712 C CA . ARG A 1 88 ? 3.564 -10.846 1.586 1.00 96.94 88 ARG A CA 1
ATOM 713 C C . ARG A 1 88 ? 2.986 -12.221 1.230 1.00 96.94 88 ARG A C 1
ATOM 715 O O . ARG A 1 88 ? 1.924 -12.590 1.725 1.00 96.94 88 ARG A O 1
ATOM 722 N N . ASN A 1 89 ? 3.696 -13.031 0.443 1.00 97.38 89 ASN A N 1
ATOM 723 C CA . ASN A 1 89 ? 3.236 -14.380 0.097 1.00 97.38 89 ASN A CA 1
ATOM 724 C C . ASN A 1 89 ? 3.167 -15.320 1.307 1.00 97.38 89 ASN A C 1
ATOM 726 O O . ASN A 1 89 ? 2.260 -16.151 1.387 1.00 97.38 89 ASN A O 1
ATOM 730 N N . TRP A 1 90 ? 4.107 -15.212 2.249 1.00 97.00 90 TRP A N 1
ATOM 731 C CA . TRP A 1 90 ? 4.074 -16.005 3.475 1.00 97.00 90 TRP A CA 1
ATOM 732 C C . TRP A 1 90 ? 2.848 -15.657 4.316 1.00 97.00 90 TRP A C 1
ATOM 734 O O . TRP A 1 90 ? 2.103 -16.557 4.697 1.00 97.00 90 TRP A O 1
ATOM 744 N N . LEU A 1 91 ? 2.600 -14.362 4.536 1.00 97.44 91 LEU A N 1
ATOM 745 C CA . LEU A 1 91 ? 1.417 -13.890 5.251 1.00 97.44 91 LEU A CA 1
ATOM 746 C C . LEU A 1 91 ? 0.139 -14.404 4.581 1.00 97.44 91 LEU A C 1
ATOM 748 O O . LEU A 1 91 ? -0.657 -15.078 5.225 1.00 97.44 91 LEU A O 1
ATOM 752 N N . LEU A 1 92 ? -0.003 -14.178 3.272 1.00 97.38 92 LEU A N 1
ATOM 753 C CA . LEU A 1 92 ? -1.164 -14.612 2.495 1.00 97.38 92 LEU A CA 1
ATOM 754 C C . LEU A 1 92 ? -1.409 -16.121 2.597 1.00 97.38 92 LEU A C 1
ATOM 756 O O . LEU A 1 92 ? -2.530 -16.554 2.846 1.00 97.38 92 LEU A O 1
ATOM 760 N N . SER A 1 93 ? -0.370 -16.929 2.378 1.00 96.19 93 SER A N 1
ATOM 761 C CA . SER A 1 93 ? -0.500 -18.391 2.376 1.00 96.19 93 SER A CA 1
ATOM 762 C C . SER A 1 93 ? -0.824 -18.958 3.759 1.00 96.19 93 SER A C 1
ATOM 764 O O . SER A 1 93 ? -1.517 -19.971 3.851 1.00 96.19 93 SER A O 1
ATOM 766 N N . ALA A 1 94 ? -0.372 -18.300 4.827 1.00 97.00 94 ALA A N 1
ATOM 767 C CA . ALA A 1 94 ? -0.646 -18.710 6.195 1.00 97.00 94 ALA A CA 1
ATOM 768 C C . ALA A 1 94 ? -2.046 -18.299 6.685 1.00 97.00 94 ALA A C 1
ATOM 770 O O . ALA A 1 94 ? -2.602 -18.976 7.556 1.00 97.00 94 ALA A O 1
ATOM 771 N N . THR A 1 95 ? -2.635 -17.226 6.142 1.00 97.50 95 THR A N 1
ATOM 772 C CA . THR A 1 95 ? -3.882 -16.646 6.677 1.00 97.50 95 THR A CA 1
ATOM 773 C C . THR A 1 95 ? -5.091 -16.756 5.759 1.00 97.50 95 THR A C 1
ATOM 775 O O . THR A 1 95 ? -6.209 -16.750 6.263 1.00 97.50 95 THR A O 1
ATOM 778 N N . LEU A 1 96 ? -4.927 -16.947 4.447 1.00 97.88 96 LEU A N 1
ATOM 779 C CA . LEU A 1 96 ? -6.062 -17.081 3.532 1.00 97.88 96 LEU A CA 1
ATOM 780 C C . LEU A 1 96 ? -6.876 -18.354 3.825 1.00 97.88 96 LEU A C 1
ATOM 782 O O . LEU A 1 96 ? -6.361 -19.473 3.802 1.00 97.88 96 LEU A O 1
ATOM 786 N N . ARG A 1 97 ? -8.181 -18.193 4.051 1.00 97.06 97 ARG A N 1
ATOM 787 C CA . ARG A 1 97 ? -9.136 -19.270 4.340 1.00 97.06 97 ARG A CA 1
ATOM 788 C C . ARG A 1 97 ? -10.115 -19.487 3.178 1.00 97.06 97 ARG A C 1
ATOM 790 O O . ARG A 1 97 ? -10.345 -18.582 2.368 1.00 97.06 97 ARG A O 1
ATOM 797 N N . PRO A 1 98 ? -10.753 -20.673 3.081 1.00 97.06 98 PRO A N 1
ATOM 798 C CA . PRO A 1 98 ? -11.733 -20.959 2.028 1.00 97.06 98 PRO A CA 1
ATOM 799 C C . PRO A 1 98 ? -12.953 -20.029 2.032 1.00 97.06 98 PRO A C 1
ATOM 801 O O . PRO A 1 98 ? -13.549 -19.809 0.980 1.00 97.06 98 PRO A O 1
ATOM 804 N N . TYR A 1 99 ? -13.316 -19.483 3.195 1.00 97.06 99 TYR A N 1
ATOM 805 C CA . TYR A 1 99 ? -14.482 -18.614 3.363 1.00 97.06 99 TYR A CA 1
ATOM 806 C C . TYR A 1 99 ? -14.197 -17.131 3.071 1.00 97.06 99 TYR A C 1
ATOM 808 O O . TYR A 1 99 ? -15.137 -16.347 2.942 1.00 97.06 99 TYR A O 1
ATOM 816 N N . HIS A 1 100 ? -12.930 -16.723 2.912 1.00 98.50 100 HIS A N 1
ATOM 817 C CA . HIS A 1 100 ? -12.606 -15.342 2.549 1.00 98.50 100 HIS A CA 1
ATOM 818 C C . HIS A 1 100 ? -13.077 -15.030 1.127 1.00 98.50 100 HIS A C 1
ATOM 820 O O . HIS A 1 100 ? -12.775 -15.762 0.174 1.00 98.50 100 HIS A O 1
ATOM 826 N N . SER A 1 101 ? -13.796 -13.916 0.982 1.00 98.44 101 SER A N 1
ATOM 827 C CA . SER A 1 101 ? -14.284 -13.409 -0.310 1.00 98.44 101 SER A CA 1
ATOM 828 C C . SER A 1 101 ? -13.366 -12.341 -0.907 1.00 98.44 101 SER A C 1
ATOM 830 O O . SER A 1 101 ? -13.203 -12.278 -2.127 1.00 98.44 101 SER A O 1
ATOM 832 N N . TRP A 1 102 ? -12.713 -11.564 -0.046 1.00 98.69 102 TRP A N 1
ATOM 833 C CA . TRP A 1 102 ? -11.825 -10.459 -0.385 1.00 98.69 102 TRP A CA 1
ATOM 834 C C . TRP A 1 102 ? -10.562 -10.530 0.471 1.00 98.69 102 TRP A C 1
ATOM 836 O O . TRP A 1 102 ? -10.581 -11.120 1.549 1.00 98.69 102 TRP A O 1
ATOM 846 N N . VAL A 1 103 ? -9.480 -9.944 -0.027 1.00 98.62 103 VAL A N 1
ATOM 847 C CA . VAL A 1 103 ? -8.233 -9.714 0.702 1.00 98.62 103 VAL A CA 1
ATOM 848 C C . VAL A 1 103 ? -7.898 -8.241 0.529 1.00 98.62 103 VAL A C 1
ATOM 850 O O . VAL A 1 103 ? -7.824 -7.758 -0.604 1.00 98.62 103 VAL A O 1
ATOM 853 N N . TYR A 1 104 ? -7.722 -7.545 1.646 1.00 98.38 104 TYR A N 1
ATOM 854 C CA . TYR A 1 104 ? -7.335 -6.143 1.677 1.00 98.38 104 TYR A CA 1
ATOM 855 C C . TYR A 1 104 ? -5.911 -6.024 2.219 1.00 98.38 104 TYR A C 1
ATOM 857 O O . TYR A 1 104 ? -5.656 -6.336 3.380 1.00 98.38 104 TYR A O 1
ATOM 865 N N . TRP A 1 105 ? -4.980 -5.613 1.365 1.00 97.94 105 TRP A N 1
ATOM 866 C CA . TRP A 1 105 ? -3.617 -5.265 1.748 1.00 97.94 105 TRP A CA 1
ATOM 867 C C . TRP A 1 105 ? -3.574 -3.803 2.142 1.00 97.94 105 TRP A C 1
ATOM 869 O O . TRP A 1 105 ? -4.108 -2.965 1.418 1.00 97.94 105 TRP A O 1
ATOM 879 N N . ARG A 1 106 ? -2.927 -3.505 3.265 1.00 94.94 106 ARG A N 1
ATOM 880 C CA . ARG A 1 106 ? -2.734 -2.145 3.751 1.00 94.94 106 ARG A CA 1
ATOM 881 C C . ARG A 1 106 ? -1.371 -2.034 4.421 1.00 94.94 106 ARG A C 1
ATOM 883 O O . ARG A 1 106 ? -1.067 -2.858 5.284 1.00 94.94 106 ARG A O 1
ATOM 890 N N . ASP A 1 107 ? -0.599 -1.017 4.063 1.00 93.56 107 ASP A N 1
ATOM 891 C CA . ASP A 1 107 ? 0.640 -0.704 4.774 1.00 93.56 107 ASP A CA 1
ATOM 892 C C . ASP A 1 107 ? 0.341 -0.003 6.122 1.00 93.56 107 ASP A C 1
ATOM 894 O O . ASP A 1 107 ? -0.685 0.662 6.315 1.00 93.56 107 ASP A O 1
ATOM 898 N N . VAL A 1 108 ? 1.217 -0.207 7.107 1.00 90.56 108 VAL A N 1
ATOM 899 C CA . VAL A 1 108 ? 1.002 0.212 8.510 1.00 90.56 108 VAL A CA 1
ATOM 900 C C . VAL A 1 108 ? 1.132 1.725 8.732 1.00 90.56 108 VAL A C 1
ATOM 902 O O . VAL A 1 108 ? 0.650 2.254 9.735 1.00 90.56 108 VAL A O 1
ATOM 905 N N . ASP A 1 109 ? 1.759 2.407 7.784 1.00 90.44 109 ASP A N 1
ATOM 906 C CA . ASP A 1 109 ? 2.091 3.832 7.711 1.00 90.44 109 ASP A CA 1
ATOM 907 C C . ASP A 1 109 ? 1.054 4.655 6.923 1.00 90.44 109 ASP A C 1
ATOM 909 O O . ASP A 1 109 ? 1.228 5.854 6.711 1.00 90.44 109 ASP A O 1
ATOM 913 N N . VAL A 1 110 ? -0.088 4.063 6.560 1.00 92.69 110 VAL A N 1
ATOM 914 C CA . VAL A 1 110 ? -1.253 4.829 6.090 1.00 92.69 110 VAL A CA 1
ATOM 915 C C . VAL A 1 110 ? -1.811 5.676 7.239 1.00 92.69 110 VAL A C 1
ATOM 917 O O . VAL A 1 110 ? -2.398 5.145 8.190 1.00 92.69 110 VAL A O 1
ATOM 920 N N . GLU A 1 111 ? -1.675 6.995 7.117 1.00 88.56 111 GLU A N 1
ATOM 921 C CA . GLU A 1 111 ? -2.085 7.998 8.099 1.00 88.56 111 GLU A CA 1
ATOM 922 C C . GLU A 1 111 ? -3.607 8.158 8.154 1.00 88.56 111 GLU A C 1
ATOM 924 O O . GLU A 1 111 ? -4.203 8.004 9.225 1.00 88.56 111 GLU A O 1
ATOM 929 N N . THR A 1 112 ? -4.247 8.424 7.008 1.00 90.44 112 THR A N 1
ATOM 930 C CA . THR A 1 112 ? -5.707 8.571 6.919 1.00 90.44 112 THR A CA 1
ATOM 931 C C . THR A 1 112 ? -6.284 7.939 5.655 1.00 90.44 112 THR A C 1
ATOM 933 O O . THR A 1 112 ? -5.683 7.932 4.584 1.00 90.44 112 THR A O 1
ATOM 936 N N . ALA A 1 113 ? -7.491 7.401 5.782 1.00 94.69 113 ALA A N 1
ATOM 937 C CA . ALA A 1 113 ? -8.316 6.924 4.680 1.00 94.69 113 ALA A CA 1
ATOM 938 C C . ALA A 1 113 ? -9.794 7.043 5.092 1.00 94.69 113 ALA A C 1
ATOM 940 O O . ALA A 1 113 ? -10.080 7.152 6.291 1.00 94.69 113 ALA A O 1
ATOM 941 N N . PRO A 1 114 ? -10.758 7.001 4.162 1.00 95.81 114 PRO A N 1
ATOM 942 C CA . PRO A 1 114 ? -12.163 6.889 4.539 1.00 95.81 114 PRO A CA 1
ATOM 943 C C . PRO A 1 114 ? -12.412 5.609 5.347 1.00 95.81 114 PRO A C 1
ATOM 945 O O . PRO A 1 114 ? -11.845 4.556 5.058 1.00 95.81 114 PRO A O 1
ATOM 948 N N . PHE A 1 115 ? -13.249 5.685 6.380 1.00 96.44 115 PHE A N 1
ATOM 949 C CA . PHE A 1 115 ? -13.608 4.516 7.195 1.00 96.44 115 PHE A CA 1
ATOM 950 C C . PHE A 1 115 ? -14.456 3.485 6.435 1.00 96.44 115 PHE A C 1
ATOM 952 O O . PHE A 1 115 ? -14.503 2.318 6.815 1.00 96.44 115 PHE A O 1
ATOM 959 N N . THR A 1 116 ? -15.071 3.931 5.341 1.00 97.31 116 THR A N 1
ATOM 960 C CA . THR A 1 116 ? -15.856 3.164 4.370 1.00 97.31 116 THR A CA 1
ATOM 961 C C . THR A 1 116 ? -15.005 2.534 3.270 1.00 97.31 116 THR A C 1
ATOM 963 O O . THR A 1 116 ? -15.551 1.991 2.318 1.00 97.31 116 THR A O 1
ATOM 966 N N . ILE A 1 117 ? -13.668 2.589 3.360 1.00 97.75 117 ILE A N 1
ATOM 967 C CA . ILE A 1 117 ? -12.772 2.167 2.270 1.00 97.75 117 ILE A CA 1
ATOM 968 C C . ILE A 1 117 ? -13.024 0.746 1.764 1.00 97.75 117 ILE A C 1
ATOM 970 O O . ILE A 1 117 ? -12.883 0.493 0.570 1.00 97.75 117 ILE A O 1
ATOM 974 N N . LEU A 1 118 ? -13.416 -0.185 2.636 1.00 98.12 118 LEU A N 1
ATOM 975 C CA . LEU A 1 118 ? -13.723 -1.547 2.211 1.00 98.12 118 LEU A CA 1
ATOM 976 C C . LEU A 1 118 ? -14.965 -1.555 1.316 1.00 98.12 118 LEU A C 1
ATOM 978 O O . LEU A 1 118 ? -14.913 -2.062 0.199 1.00 98.12 118 LEU A O 1
ATOM 982 N N . GLU A 1 119 ? -16.056 -0.943 1.764 1.00 98.38 119 GLU A N 1
ATOM 983 C CA . GLU A 1 119 ? -17.305 -0.807 1.016 1.00 98.38 119 GLU A CA 1
ATOM 984 C C . GLU A 1 119 ? -17.117 -0.024 -0.285 1.00 98.38 119 GLU A C 1
ATOM 986 O O . GLU A 1 119 ? -17.593 -0.449 -1.345 1.00 98.38 119 GLU A O 1
ATOM 991 N N . ASP A 1 120 ? -16.389 1.087 -0.200 1.00 98.38 120 ASP A N 1
ATOM 992 C CA . ASP A 1 120 ? -16.142 2.009 -1.298 1.00 98.38 120 ASP A CA 1
ATOM 993 C C . ASP A 1 120 ? -15.358 1.341 -2.419 1.00 98.38 120 ASP A C 1
ATOM 995 O O . ASP A 1 120 ? -15.666 1.586 -3.579 1.00 98.38 120 ASP A O 1
ATOM 999 N N . LEU A 1 121 ? -14.407 0.458 -2.098 1.00 98.50 121 LEU A N 1
ATOM 1000 C CA . LEU A 1 121 ? -13.673 -0.333 -3.086 1.00 98.50 121 LEU A CA 1
ATOM 1001 C C . LEU A 1 121 ? -14.473 -1.569 -3.543 1.00 98.50 121 LEU A C 1
ATOM 1003 O O . LEU A 1 121 ? -14.483 -1.904 -4.731 1.00 98.50 121 LEU A O 1
ATOM 1007 N N . MET A 1 122 ? -15.189 -2.247 -2.637 1.00 98.44 122 MET A N 1
ATOM 1008 C CA . MET A 1 122 ? -15.967 -3.456 -2.947 1.00 98.44 122 MET A CA 1
ATOM 1009 C C . MET A 1 122 ? -17.101 -3.192 -3.946 1.00 98.44 122 MET A C 1
ATOM 1011 O O . MET A 1 122 ? -17.367 -4.044 -4.802 1.00 98.44 122 MET A O 1
ATOM 1015 N N . ARG A 1 123 ? -17.763 -2.028 -3.879 1.00 98.06 123 ARG A N 1
ATOM 1016 C CA . ARG A 1 123 ? -18.898 -1.687 -4.763 1.00 98.06 123 ARG A CA 1
ATOM 1017 C C . ARG A 1 123 ? -18.524 -1.600 -6.249 1.00 98.06 123 ARG A C 1
ATOM 1019 O O . ARG A 1 123 ? -19.380 -1.869 -7.087 1.00 98.06 123 ARG A O 1
ATOM 1026 N N . HIS A 1 124 ? -17.259 -1.315 -6.581 1.00 98.50 124 HIS A N 1
ATOM 1027 C CA . HIS A 1 124 ? -16.758 -1.342 -7.966 1.00 98.50 124 HIS A CA 1
ATOM 1028 C C . HIS A 1 124 ? -16.713 -2.762 -8.549 1.00 98.50 124 HIS A C 1
ATOM 1030 O O . HIS A 1 124 ? -16.670 -2.954 -9.766 1.00 98.50 124 HIS A O 1
ATOM 1036 N N . ASN A 1 125 ? -16.731 -3.785 -7.684 1.00 98.25 125 ASN A N 1
ATOM 1037 C CA . ASN A 1 125 ? -16.798 -5.196 -8.055 1.00 98.25 125 ASN A CA 1
ATOM 1038 C C . ASN A 1 125 ? -15.685 -5.646 -9.031 1.00 98.25 125 ASN A C 1
ATOM 1040 O O . ASN A 1 125 ? -15.871 -6.576 -9.825 1.00 98.25 125 ASN A O 1
ATOM 1044 N N . LYS A 1 126 ? -14.503 -5.031 -8.951 1.00 98.62 126 LYS A N 1
ATOM 1045 C CA . LYS A 1 126 ? -13.313 -5.430 -9.718 1.00 98.62 126 LYS A CA 1
ATOM 1046 C C . LYS A 1 126 ? -12.565 -6.561 -9.025 1.00 98.62 126 LYS A C 1
ATOM 1048 O O . LYS A 1 126 ? -12.733 -6.797 -7.832 1.00 98.62 126 LYS A O 1
ATOM 1053 N N . ASP A 1 127 ? -11.803 -7.327 -9.797 1.00 98.75 127 ASP A N 1
ATOM 1054 C CA . ASP A 1 127 ? -10.956 -8.396 -9.264 1.00 98.75 127 ASP A CA 1
ATOM 1055 C C . ASP A 1 127 ? -9.795 -7.859 -8.426 1.00 98.75 127 ASP A C 1
ATOM 1057 O O . ASP A 1 127 ? -9.529 -8.421 -7.367 1.00 98.75 127 ASP A O 1
ATOM 1061 N N . VAL A 1 128 ? -9.150 -6.782 -8.878 1.00 98.81 128 VAL A N 1
ATOM 1062 C CA . VAL A 1 128 ? -8.111 -6.031 -8.167 1.00 98.81 128 VAL A CA 1
ATOM 1063 C C . VAL A 1 128 ? -8.407 -4.543 -8.329 1.00 98.81 128 VAL A C 1
ATOM 1065 O O . VAL A 1 128 ? -8.620 -4.079 -9.452 1.00 98.81 128 VAL A O 1
ATOM 1068 N N . ILE A 1 129 ? -8.429 -3.808 -7.220 1.00 98.81 129 ILE A N 1
ATOM 1069 C CA . ILE A 1 129 ? -8.650 -2.365 -7.198 1.00 98.81 129 ILE A CA 1
ATOM 1070 C C . ILE A 1 129 ? -7.733 -1.673 -6.187 1.00 98.81 129 ILE A C 1
ATOM 1072 O O . ILE A 1 129 ? -7.527 -2.183 -5.082 1.00 98.81 129 ILE A O 1
ATOM 1076 N N . VAL A 1 130 ? -7.201 -0.511 -6.568 1.00 98.56 130 VAL A N 1
ATOM 1077 C CA . VAL A 1 130 ? -6.388 0.348 -5.696 1.00 98.56 130 VAL A CA 1
ATOM 1078 C C . VAL A 1 130 ? -6.889 1.793 -5.678 1.00 98.56 130 VAL A C 1
ATOM 1080 O O . VAL A 1 130 ? -7.312 2.303 -6.720 1.00 98.56 130 VAL A O 1
ATOM 1083 N N . PRO A 1 131 ? -6.845 2.473 -4.521 1.00 98.19 131 PRO A N 1
ATOM 1084 C CA . PRO A 1 131 ? -7.038 3.912 -4.445 1.00 98.19 131 PRO A CA 1
ATOM 1085 C C . PRO A 1 131 ? -5.775 4.661 -4.895 1.00 98.19 131 PRO A C 1
ATOM 1087 O O . PRO A 1 131 ? -4.697 4.080 -5.040 1.00 98.19 131 PRO A O 1
ATOM 1090 N N . ASN A 1 132 ? -5.893 5.973 -5.068 1.00 97.75 132 ASN A N 1
ATOM 1091 C CA . ASN A 1 132 ? -4.743 6.850 -5.210 1.00 97.75 132 ASN A CA 1
ATOM 1092 C C . ASN A 1 132 ? -4.098 7.135 -3.844 1.00 97.75 132 ASN A C 1
ATOM 1094 O O . ASN A 1 132 ? -4.800 7.265 -2.842 1.00 97.75 132 ASN A O 1
ATOM 1098 N N . VAL A 1 133 ? -2.772 7.268 -3.793 1.00 97.25 133 VAL A N 1
ATOM 1099 C CA . VAL A 1 133 ? -2.022 7.441 -2.541 1.00 97.25 133 VAL A CA 1
ATOM 1100 C C . VAL A 1 133 ? -1.176 8.699 -2.594 1.00 97.25 133 VAL A C 1
ATOM 1102 O O . VAL A 1 133 ? -0.274 8.848 -3.425 1.00 97.25 133 VAL A O 1
ATOM 1105 N N . TRP A 1 134 ? -1.470 9.602 -1.671 1.00 96.38 134 TRP A N 1
ATOM 1106 C CA . TRP A 1 134 ? -0.792 10.879 -1.514 1.00 96.38 134 TRP A CA 1
ATOM 1107 C C . TRP A 1 134 ? -0.166 10.963 -0.130 1.00 96.38 134 TRP A C 1
ATOM 1109 O O . TRP A 1 134 ? -0.507 10.191 0.763 1.00 96.38 134 TRP A O 1
ATOM 1119 N N . ARG A 1 135 ? 0.770 11.887 0.056 1.00 93.88 135 ARG A N 1
ATOM 1120 C CA . ARG A 1 135 ? 1.300 12.223 1.379 1.00 93.88 135 ARG A CA 1
ATOM 1121 C C . ARG A 1 135 ? 1.030 13.696 1.663 1.00 93.88 135 ARG A C 1
ATOM 1123 O O . ARG A 1 135 ? 1.218 14.517 0.753 1.00 93.88 135 ARG A O 1
ATOM 1130 N N . PRO A 1 136 ? 0.597 14.046 2.882 1.00 92.62 136 PRO A N 1
ATOM 1131 C CA . PRO A 1 136 ? 0.592 15.433 3.285 1.00 92.62 136 PRO A CA 1
ATOM 1132 C C . PRO A 1 136 ? 2.043 15.900 3.383 1.00 92.62 136 PRO A C 1
ATOM 1134 O O . PRO A 1 136 ? 2.957 15.128 3.669 1.00 92.62 136 PRO A O 1
ATOM 1137 N N . LEU A 1 137 ? 2.257 17.171 3.108 1.00 90.56 137 LEU A N 1
ATOM 1138 C CA . LEU A 1 137 ? 3.519 17.842 3.331 1.00 90.56 137 LEU A CA 1
ATOM 1139 C C . LEU A 1 137 ? 3.258 19.076 4.180 1.00 90.56 137 LEU A C 1
ATOM 1141 O O . LEU A 1 137 ? 2.164 19.637 4.156 1.00 90.56 137 LEU A O 1
ATOM 1145 N N . PRO A 1 138 ? 4.269 19.556 4.898 1.00 88.25 138 PRO A N 1
ATOM 1146 C CA . PRO A 1 138 ? 4.192 20.884 5.455 1.00 88.25 138 PRO A CA 1
ATOM 1147 C C . PRO A 1 138 ? 4.004 21.961 4.375 1.00 88.25 138 PRO A C 1
ATOM 1149 O O . PRO A 1 138 ? 4.451 21.803 3.234 1.00 88.25 138 PRO A O 1
ATOM 1152 N N . ASP A 1 139 ? 3.390 23.086 4.747 1.00 88.38 139 ASP A N 1
ATOM 1153 C CA . ASP A 1 139 ? 3.045 24.171 3.814 1.00 88.38 139 ASP A CA 1
ATOM 1154 C C . ASP A 1 139 ? 4.256 24.687 3.018 1.00 88.38 139 ASP A C 1
ATOM 1156 O O . ASP A 1 139 ? 4.143 24.988 1.829 1.00 88.38 139 ASP A O 1
ATOM 1160 N N . TRP A 1 140 ? 5.442 24.734 3.637 1.00 85.88 140 TRP A N 1
ATOM 1161 C CA . TRP A 1 140 ? 6.676 25.188 2.982 1.00 85.88 140 TRP A CA 1
ATOM 1162 C C . TRP A 1 140 ? 7.201 24.223 1.906 1.00 85.88 140 TRP A C 1
ATOM 1164 O O . TRP A 1 140 ? 7.988 24.637 1.057 1.00 85.88 140 TRP A O 1
ATOM 1174 N N . LEU A 1 141 ? 6.749 22.964 1.903 1.00 86.25 141 LEU A N 1
ATOM 1175 C CA . LEU A 1 141 ? 7.040 21.966 0.867 1.00 86.25 141 LEU A CA 1
ATOM 1176 C C . LEU A 1 141 ? 5.890 21.798 -0.139 1.00 86.25 141 LEU A C 1
ATOM 1178 O O . LEU A 1 141 ? 5.941 20.912 -0.989 1.00 86.25 141 LEU A O 1
ATOM 1182 N N . GLY A 1 142 ? 4.864 22.651 -0.075 1.00 85.69 142 GLY A N 1
ATOM 1183 C CA . GLY A 1 142 ? 3.745 22.630 -1.017 1.00 85.69 142 GLY A CA 1
ATOM 1184 C C . GLY A 1 142 ? 2.510 21.861 -0.542 1.00 85.69 142 GLY A C 1
ATOM 1185 O O . GLY A 1 142 ? 1.611 21.640 -1.349 1.00 85.69 142 GLY A O 1
ATOM 1186 N N . GLY A 1 143 ? 2.430 21.488 0.741 1.00 91.06 143 GLY A N 1
ATOM 1187 C CA . GLY A 1 143 ? 1.198 21.024 1.400 1.00 91.06 143 GLY A CA 1
ATOM 1188 C C . GLY A 1 143 ? 0.783 19.573 1.122 1.00 91.06 143 GLY A C 1
ATOM 1189 O O . GLY A 1 143 ? 0.324 18.870 2.018 1.00 91.06 143 GLY A O 1
ATOM 1190 N N . GLU A 1 144 ? 0.959 19.077 -0.099 1.00 93.44 144 GLU A N 1
ATOM 1191 C CA . GLU A 1 144 ? 0.651 17.693 -0.468 1.00 93.44 144 GLU A CA 1
ATOM 1192 C C . GLU A 1 144 ? 1.475 17.258 -1.681 1.00 93.44 144 GLU A C 1
ATOM 1194 O O . GLU A 1 144 ? 1.856 18.074 -2.520 1.00 93.44 144 GLU A O 1
ATOM 1199 N N . GLN A 1 145 ? 1.741 15.958 -1.805 1.00 93.25 145 GLN A N 1
ATOM 1200 C CA . GLN A 1 145 ? 2.334 15.418 -3.024 1.00 93.25 145 GLN A CA 1
ATOM 1201 C C . GLN A 1 145 ? 1.908 13.970 -3.299 1.00 93.25 145 GLN A C 1
ATOM 1203 O O . GLN A 1 145 ? 1.556 13.236 -2.367 1.00 93.25 145 GLN A O 1
ATOM 1208 N N . PRO A 1 146 ? 2.020 13.511 -4.557 1.00 93.75 146 PRO A N 1
ATOM 1209 C CA . PRO A 1 146 ? 1.926 12.094 -4.885 1.00 93.75 146 PRO A CA 1
ATOM 1210 C C . PRO A 1 146 ? 2.974 11.273 -4.119 1.00 93.75 146 PRO A C 1
ATOM 1212 O O . PRO A 1 146 ? 4.127 11.698 -3.962 1.00 93.75 146 PRO A O 1
ATOM 1215 N N . TYR A 1 147 ? 2.562 10.095 -3.644 1.00 93.25 147 TYR A N 1
ATOM 1216 C CA . TYR A 1 147 ? 3.420 9.180 -2.890 1.00 93.25 147 TYR A CA 1
ATOM 1217 C C . TYR A 1 147 ? 3.687 7.881 -3.655 1.00 93.25 147 TYR A C 1
ATOM 1219 O O . TYR A 1 147 ? 4.836 7.580 -3.976 1.00 93.25 147 TYR A O 1
ATOM 1227 N N . ASP A 1 148 ? 2.641 7.119 -3.980 1.00 93.00 148 ASP A N 1
ATOM 1228 C CA . ASP A 1 148 ? 2.803 5.792 -4.576 1.00 93.00 148 ASP A CA 1
ATOM 1229 C C . ASP A 1 148 ? 2.887 5.851 -6.107 1.00 93.00 148 ASP A C 1
ATOM 1231 O O . ASP A 1 148 ? 1.881 5.978 -6.805 1.00 93.00 148 ASP A O 1
ATOM 1235 N N . LEU A 1 149 ? 4.101 5.718 -6.640 1.00 93.50 149 LEU A N 1
ATOM 1236 C CA . LEU A 1 149 ? 4.350 5.676 -8.084 1.00 93.50 149 LEU A CA 1
ATOM 1237 C C . LEU A 1 149 ? 4.260 4.264 -8.684 1.00 93.50 149 LEU A C 1
ATOM 1239 O O . LEU A 1 149 ? 4.481 4.105 -9.880 1.00 93.50 149 LEU A O 1
ATOM 1243 N N . ASN A 1 150 ? 3.911 3.240 -7.902 1.00 95.12 150 ASN A N 1
ATOM 1244 C CA . ASN A 1 150 ? 3.886 1.841 -8.358 1.00 95.12 150 ASN A CA 1
ATOM 1245 C C . ASN A 1 150 ? 2.547 1.433 -8.989 1.00 95.12 150 ASN A C 1
ATOM 1247 O O . ASN A 1 150 ? 2.414 0.333 -9.524 1.00 95.12 150 ASN A O 1
ATOM 1251 N N . SER A 1 151 ? 1.552 2.320 -8.936 1.00 96.94 151 SER A N 1
ATOM 1252 C CA . SER A 1 151 ? 0.279 2.162 -9.635 1.00 96.94 151 SER A CA 1
ATOM 1253 C C . SER A 1 151 ? 0.325 2.931 -10.952 1.00 96.94 151 SER A C 1
ATOM 1255 O O . SER A 1 151 ? 0.370 4.164 -10.952 1.00 96.94 151 SER A O 1
ATOM 1257 N N . TRP A 1 152 ? 0.333 2.227 -12.080 1.00 97.31 152 TRP A N 1
ATOM 1258 C CA . TRP A 1 152 ? 0.539 2.838 -13.396 1.00 97.31 152 TRP A CA 1
ATOM 1259 C C . TRP A 1 152 ? -0.056 2.011 -14.533 1.00 97.31 152 TRP A C 1
ATOM 1261 O O . TRP A 1 152 ? -0.245 0.798 -14.418 1.00 97.31 152 TRP A O 1
ATOM 1271 N N . GLN A 1 153 ? -0.319 2.676 -15.655 1.00 97.25 153 GLN A N 1
ATOM 1272 C CA . GLN A 1 153 ? -0.640 2.029 -16.925 1.00 97.25 153 GLN A CA 1
ATOM 1273 C C . GLN A 1 153 ? 0.632 1.818 -17.752 1.00 97.25 153 GLN A C 1
ATOM 1275 O O . GLN A 1 153 ? 1.546 2.642 -17.726 1.00 97.25 153 GLN A O 1
ATOM 1280 N N . GLU A 1 154 ? 0.722 0.687 -18.445 1.00 95.88 154 GLU A N 1
ATOM 1281 C CA . GLU A 1 154 ? 1.893 0.338 -19.243 1.00 95.88 154 GLU A CA 1
ATOM 1282 C C . GLU A 1 154 ? 2.091 1.310 -20.419 1.00 95.88 154 GLU A C 1
ATOM 1284 O O . GLU A 1 154 ? 1.140 1.912 -20.924 1.00 95.88 154 GLU A O 1
ATOM 1289 N N . SER A 1 155 ? 3.338 1.455 -20.876 1.00 95.44 155 SER A N 1
ATOM 1290 C CA . SER A 1 155 ? 3.686 2.292 -22.028 1.00 95.44 155 SER A CA 1
ATOM 1291 C C . SER A 1 155 ? 4.473 1.504 -23.080 1.00 95.44 155 SER A C 1
ATOM 1293 O O . SER A 1 155 ? 5.204 0.561 -22.770 1.00 95.44 155 SER A O 1
ATOM 1295 N N . GLU A 1 156 ? 4.377 1.918 -24.347 1.00 95.00 156 GLU A N 1
ATOM 1296 C CA . GLU A 1 156 ? 5.164 1.313 -25.432 1.00 95.00 156 GLU A CA 1
ATOM 1297 C C . GLU A 1 156 ? 6.676 1.458 -25.192 1.00 95.00 156 GLU A C 1
ATOM 1299 O O . GLU A 1 156 ? 7.440 0.530 -25.454 1.00 95.00 156 GLU A O 1
ATOM 1304 N N . THR A 1 157 ? 7.111 2.594 -24.638 1.00 93.38 157 THR A N 1
ATOM 1305 C CA . THR A 1 157 ? 8.523 2.852 -24.326 1.00 93.38 157 THR A CA 1
ATOM 1306 C C . THR A 1 157 ? 9.038 1.930 -23.224 1.00 93.38 157 THR A C 1
ATOM 1308 O O . THR A 1 157 ? 10.154 1.422 -23.325 1.00 93.38 157 THR A O 1
ATOM 1311 N N . ALA A 1 158 ? 8.232 1.676 -22.190 1.00 93.38 158 ALA A N 1
ATOM 1312 C CA . ALA A 1 158 ? 8.591 0.771 -21.105 1.00 93.38 158 ALA A CA 1
ATOM 1313 C C . ALA A 1 158 ? 8.640 -0.691 -21.568 1.00 93.38 158 ALA A C 1
ATOM 1315 O O . ALA A 1 158 ? 9.539 -1.423 -21.159 1.00 93.38 158 ALA A O 1
ATOM 1316 N N . LEU A 1 159 ? 7.735 -1.105 -22.461 1.00 94.38 159 LEU A N 1
ATOM 1317 C CA . LEU A 1 159 ? 7.790 -2.428 -23.091 1.00 94.38 159 LEU A CA 1
ATOM 1318 C C . LEU A 1 159 ? 9.056 -2.592 -23.941 1.00 94.38 159 LEU A C 1
ATOM 1320 O O . LEU A 1 159 ? 9.774 -3.576 -23.783 1.00 94.38 159 LEU A O 1
ATOM 1324 N N . ALA A 1 160 ? 9.383 -1.597 -24.772 1.00 94.06 160 ALA A N 1
ATOM 1325 C CA . ALA A 1 160 ? 10.606 -1.614 -25.571 1.00 94.06 160 ALA A CA 1
ATOM 1326 C C . ALA A 1 160 ? 11.868 -1.653 -24.696 1.00 94.06 160 ALA A C 1
ATOM 1328 O O . ALA A 1 160 ? 12.812 -2.373 -25.010 1.00 94.06 160 ALA A O 1
ATOM 1329 N N . LEU A 1 161 ? 11.883 -0.915 -23.580 1.00 91.62 161 LEU A N 1
ATOM 1330 C CA . LEU A 1 161 ? 12.959 -0.989 -22.595 1.00 91.62 161 LEU A CA 1
ATOM 1331 C C . LEU A 1 161 ? 13.042 -2.389 -21.976 1.00 91.62 161 LEU A C 1
ATOM 1333 O O . LEU A 1 161 ? 14.128 -2.962 -21.930 1.00 91.62 161 LEU A O 1
ATOM 1337 N N . ALA A 1 162 ? 11.918 -2.954 -21.532 1.00 92.25 162 ALA A N 1
ATOM 1338 C CA . ALA A 1 162 ? 11.864 -4.271 -20.906 1.00 92.25 162 ALA A CA 1
ATOM 1339 C C . ALA A 1 162 ? 12.447 -5.377 -21.803 1.00 92.25 162 ALA A C 1
ATOM 1341 O O . ALA A 1 162 ? 13.141 -6.257 -21.293 1.00 92.25 162 ALA A O 1
ATOM 1342 N N . ASP A 1 163 ? 12.244 -5.294 -23.120 1.00 92.81 163 ASP A N 1
ATOM 1343 C CA . ASP A 1 163 ? 12.799 -6.236 -24.102 1.00 92.81 163 ASP A CA 1
ATOM 1344 C C . ASP A 1 163 ? 14.333 -6.165 -24.226 1.00 92.81 163 ASP A C 1
ATOM 1346 O O . ASP A 1 163 ? 14.965 -7.125 -24.668 1.00 92.81 163 ASP A O 1
ATOM 1350 N N . THR A 1 164 ? 14.954 -5.052 -23.820 1.00 91.94 164 THR A N 1
ATOM 1351 C CA . THR A 1 164 ? 16.422 -4.892 -23.830 1.00 91.94 164 THR A CA 1
ATOM 1352 C C . THR A 1 164 ? 17.108 -5.400 -22.565 1.00 91.94 164 THR A C 1
ATOM 1354 O O . THR A 1 164 ? 18.333 -5.518 -22.545 1.00 91.94 164 THR A O 1
ATOM 1357 N N . LEU A 1 165 ? 16.345 -5.682 -21.506 1.00 90.25 165 LEU A N 1
ATOM 1358 C CA . LEU A 1 165 ? 16.886 -6.050 -20.200 1.00 90.25 165 LEU A CA 1
ATOM 1359 C C . LEU A 1 165 ? 17.024 -7.569 -20.037 1.00 90.25 165 LEU A C 1
ATOM 1361 O O . LEU A 1 165 ? 16.208 -8.350 -20.536 1.00 90.25 165 LEU A O 1
ATOM 1365 N N . ASP A 1 166 ? 18.005 -7.986 -19.236 1.00 88.94 166 ASP A N 1
ATOM 1366 C CA . ASP A 1 166 ? 18.219 -9.389 -18.864 1.00 88.94 166 ASP A CA 1
ATOM 1367 C C . ASP A 1 166 ? 16.999 -9.995 -18.158 1.00 88.94 166 ASP A C 1
ATOM 1369 O O . ASP A 1 166 ? 16.224 -9.289 -17.510 1.00 88.94 166 ASP A O 1
ATOM 1373 N N . GLU A 1 167 ? 16.797 -11.311 -18.278 1.00 86.00 167 GLU A N 1
ATOM 1374 C CA . GLU A 1 167 ? 15.632 -12.038 -17.735 1.00 86.00 167 GLU A CA 1
ATOM 1375 C C . GLU A 1 167 ? 15.354 -11.718 -16.256 1.00 86.00 167 GLU A C 1
ATOM 1377 O O . GLU A 1 167 ? 14.219 -11.410 -15.902 1.00 86.00 167 GLU A O 1
ATOM 1382 N N . ASP A 1 168 ? 16.402 -11.667 -15.432 1.00 86.69 168 ASP A N 1
ATOM 1383 C CA . ASP A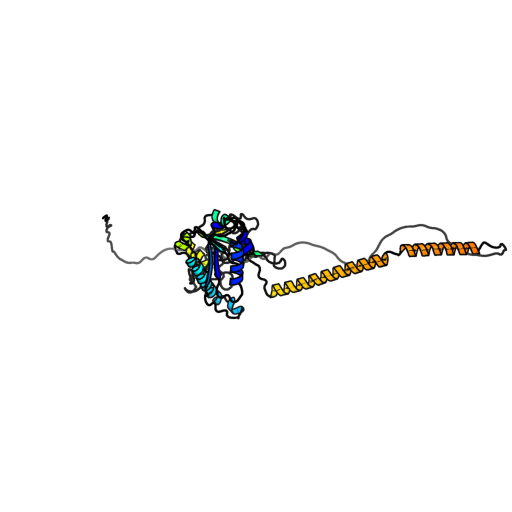 1 168 ? 16.312 -11.422 -13.988 1.00 86.69 168 ASP A CA 1
ATOM 1384 C C . ASP A 1 168 ? 16.198 -9.943 -13.580 1.00 86.69 168 ASP A C 1
ATOM 1386 O O . ASP A 1 168 ? 16.015 -9.648 -12.386 1.00 86.69 168 ASP A O 1
ATOM 1390 N N . ALA A 1 169 ? 16.306 -9.019 -14.541 1.00 88.81 169 ALA A N 1
ATOM 1391 C CA . ALA A 1 169 ? 16.213 -7.585 -14.296 1.00 88.81 169 ALA A CA 1
ATOM 1392 C C . ALA A 1 169 ? 14.815 -7.203 -13.800 1.00 88.81 169 ALA A C 1
ATOM 1394 O O . ALA A 1 169 ? 13.812 -7.779 -14.222 1.00 88.81 169 ALA A O 1
ATOM 1395 N N . VAL A 1 170 ? 14.758 -6.214 -12.910 1.00 89.88 170 VAL A N 1
ATOM 1396 C CA . VAL A 1 170 ? 13.514 -5.657 -12.374 1.00 89.88 170 VAL A CA 1
ATOM 1397 C C . VAL A 1 170 ? 13.540 -4.153 -12.611 1.00 89.88 170 VAL A C 1
ATOM 1399 O O . VAL A 1 170 ? 14.453 -3.471 -12.153 1.00 89.88 170 VAL A O 1
ATOM 1402 N N . ILE A 1 171 ? 12.554 -3.663 -13.351 1.00 89.50 171 ILE A N 1
ATOM 1403 C CA . ILE A 1 171 ? 12.253 -2.248 -13.509 1.00 89.50 171 ILE A CA 1
ATOM 1404 C C . ILE A 1 171 ? 11.595 -1.789 -12.218 1.00 89.50 171 ILE A C 1
ATOM 1406 O O . ILE A 1 171 ? 10.728 -2.463 -11.663 1.00 89.50 171 ILE A O 1
ATOM 1410 N N . VAL A 1 172 ? 12.055 -0.645 -11.738 1.00 82.38 172 VAL A N 1
ATOM 1411 C CA . VAL A 1 172 ? 11.572 -0.026 -10.519 1.00 82.38 172 VAL A CA 1
ATOM 1412 C C . VAL A 1 172 ? 11.221 1.406 -10.858 1.00 82.38 172 VAL A C 1
ATOM 1414 O O . VAL A 1 172 ? 12.092 2.167 -11.277 1.00 82.38 172 VAL A O 1
ATOM 1417 N N . GLU A 1 173 ? 9.960 1.766 -10.663 1.00 80.88 173 GLU A N 1
ATOM 1418 C CA . GLU A 1 173 ? 9.502 3.129 -10.907 1.00 80.88 173 GLU A CA 1
ATOM 1419 C C . GLU A 1 173 ? 10.088 4.138 -9.911 1.00 80.88 173 GLU A C 1
ATOM 1421 O O . GLU A 1 173 ? 10.420 3.808 -8.769 1.00 80.88 173 GLU A O 1
ATOM 1426 N N . GLY A 1 174 ? 10.209 5.391 -10.362 1.00 68.25 174 GLY A N 1
ATOM 1427 C CA . GLY A 1 174 ? 10.740 6.507 -9.569 1.00 68.25 174 GLY A CA 1
ATOM 1428 C C . GLY A 1 174 ? 12.257 6.715 -9.666 1.00 68.25 174 GLY A C 1
ATOM 1429 O O . GLY A 1 174 ? 12.785 7.605 -9.003 1.00 68.25 174 GLY A O 1
ATOM 1430 N N . TYR A 1 175 ? 12.950 5.935 -10.500 1.00 68.00 175 TYR A N 1
ATOM 1431 C CA . TYR A 1 175 ? 14.397 6.018 -10.713 1.00 68.00 175 TYR A CA 1
ATOM 1432 C C . TYR A 1 175 ? 14.738 6.625 -12.077 1.00 68.00 175 TYR A C 1
ATOM 1434 O O . TYR A 1 175 ? 14.179 6.238 -13.102 1.00 68.00 175 TYR A O 1
ATOM 1442 N N . ALA A 1 176 ? 15.668 7.584 -12.095 1.00 68.44 176 ALA A N 1
ATOM 1443 C CA . ALA A 1 176 ? 16.048 8.326 -13.302 1.00 68.44 176 ALA A CA 1
ATOM 1444 C C . ALA A 1 176 ? 16.742 7.446 -14.357 1.00 68.44 176 ALA A C 1
ATOM 1446 O O . ALA A 1 176 ? 16.812 7.809 -15.531 1.00 68.44 176 ALA A O 1
ATOM 1447 N N . GLU A 1 177 ? 17.254 6.291 -13.937 1.00 72.69 177 GLU A N 1
ATOM 1448 C CA . GLU A 1 177 ? 17.963 5.318 -14.754 1.00 72.69 177 GLU A CA 1
ATOM 1449 C C . GLU A 1 177 ? 17.099 4.774 -15.900 1.00 72.69 177 GLU A C 1
ATOM 1451 O O . GLU A 1 177 ? 17.629 4.502 -16.979 1.00 72.69 177 GLU A O 1
ATOM 1456 N N . TYR A 1 178 ? 15.781 4.663 -15.699 1.00 79.50 178 TYR A N 1
ATOM 1457 C CA . TYR A 1 178 ? 14.839 4.160 -16.696 1.00 79.50 178 TYR A CA 1
ATOM 1458 C C . TYR A 1 178 ? 13.710 5.153 -16.959 1.00 79.50 178 TYR A C 1
ATOM 1460 O O . TYR A 1 178 ? 12.785 5.314 -16.170 1.00 79.50 178 TYR A O 1
ATOM 1468 N N . ALA A 1 179 ? 13.743 5.782 -18.134 1.00 83.38 179 ALA A N 1
ATOM 1469 C CA . ALA A 1 179 ? 12.646 6.616 -18.610 1.00 83.38 179 ALA A CA 1
ATOM 1470 C C . ALA A 1 179 ? 11.511 5.736 -19.166 1.00 83.38 179 ALA A C 1
ATOM 1472 O O . ALA A 1 179 ? 11.449 5.463 -20.366 1.00 83.38 179 ALA A O 1
ATOM 1473 N N . THR A 1 180 ? 10.622 5.276 -18.284 1.00 87.50 180 THR A N 1
ATOM 1474 C CA . THR A 1 180 ? 9.500 4.384 -18.626 1.00 87.50 180 THR A CA 1
ATOM 1475 C C . THR A 1 180 ? 8.330 5.125 -19.274 1.00 87.50 180 THR A C 1
ATOM 1477 O O . THR A 1 180 ? 7.594 4.529 -20.055 1.00 87.50 180 THR A O 1
ATOM 1480 N N . TRP A 1 181 ? 8.159 6.429 -19.015 1.00 90.00 181 TRP A N 1
ATOM 1481 C CA . TRP A 1 181 ? 7.049 7.253 -19.535 1.00 90.00 181 TRP A CA 1
ATOM 1482 C C . TRP A 1 181 ? 5.655 6.674 -19.251 1.00 90.00 181 TRP A C 1
ATOM 1484 O O . TRP A 1 181 ? 4.713 6.882 -20.020 1.00 90.00 181 TRP A O 1
ATOM 1494 N N . ARG A 1 182 ? 5.522 5.918 -18.162 1.00 94.88 182 ARG A N 1
ATOM 1495 C CA . ARG A 1 182 ? 4.247 5.342 -17.746 1.00 94.88 182 ARG A CA 1
ATOM 1496 C C . ARG A 1 182 ? 3.341 6.420 -17.148 1.00 94.88 182 ARG A C 1
ATOM 1498 O O . ARG A 1 182 ? 3.806 7.253 -16.369 1.00 94.88 182 ARG A O 1
ATOM 1505 N N . PRO A 1 183 ? 2.042 6.435 -17.481 1.00 94.75 183 PRO A N 1
ATOM 1506 C CA . PRO A 1 183 ? 1.073 7.222 -16.734 1.00 94.75 183 PRO A CA 1
ATOM 1507 C C . PRO A 1 183 ? 0.908 6.637 -15.325 1.00 94.75 183 PRO A C 1
ATOM 1509 O O . PRO A 1 183 ? 0.356 5.547 -15.166 1.00 94.75 183 PRO A O 1
ATOM 1512 N N . HIS A 1 184 ? 1.377 7.353 -14.302 1.00 95.69 184 HIS A N 1
ATOM 1513 C CA . HIS A 1 184 ? 1.195 6.949 -12.904 1.00 95.69 184 HIS A CA 1
ATOM 1514 C C . HIS A 1 184 ? -0.130 7.473 -12.357 1.00 95.69 184 HIS A C 1
ATOM 1516 O O . HIS A 1 184 ? -0.440 8.657 -12.504 1.00 95.69 184 HIS A O 1
ATOM 1522 N N . LEU A 1 185 ? -0.866 6.611 -11.652 1.00 96.56 185 LEU A N 1
ATOM 1523 C CA . LEU A 1 185 ? -2.147 6.930 -11.017 1.00 96.56 185 LEU A CA 1
ATOM 1524 C C . LEU A 1 185 ? -2.030 8.159 -10.101 1.00 96.56 185 LEU A C 1
ATOM 1526 O O . LEU A 1 185 ? -2.904 9.025 -10.101 1.00 96.56 185 LEU A O 1
ATOM 1530 N N . ALA A 1 186 ? -0.903 8.279 -9.392 1.00 95.19 186 ALA A N 1
ATOM 1531 C CA . ALA A 1 186 ? -0.606 9.378 -8.479 1.00 95.19 186 ALA A CA 1
ATOM 1532 C C . ALA A 1 186 ? -0.730 10.766 -9.115 1.00 95.19 186 ALA A C 1
ATOM 1534 O O . ALA A 1 186 ? -1.297 11.670 -8.503 1.00 95.19 186 ALA A O 1
ATOM 1535 N N . TYR A 1 187 ? -0.287 10.924 -10.364 1.00 95.88 187 TYR A N 1
ATOM 1536 C CA . TYR A 1 187 ? -0.307 12.212 -11.063 1.00 95.88 187 TYR A CA 1
ATOM 1537 C C . TYR A 1 187 ? -1.655 12.553 -11.706 1.00 95.88 187 TYR A C 1
ATOM 1539 O O . TYR A 1 187 ? -1.822 13.660 -12.209 1.00 95.88 187 TYR A O 1
ATOM 1547 N N . LEU A 1 188 ? -2.614 11.625 -11.704 1.00 95.69 188 LEU A N 1
ATOM 1548 C CA . LEU A 1 188 ? -3.919 11.804 -12.348 1.00 95.69 188 LEU A CA 1
ATOM 1549 C C . LEU A 1 188 ? -4.995 12.339 -11.395 1.00 95.69 188 LEU A C 1
ATOM 1551 O O . LEU A 1 188 ? -6.139 12.527 -11.809 1.00 95.69 188 LEU A O 1
ATOM 1555 N N . ARG A 1 189 ? -4.649 12.592 -10.127 1.00 95.50 189 ARG A N 1
ATOM 1556 C CA . ARG A 1 189 ? -5.591 13.135 -9.146 1.00 95.50 189 ARG A CA 1
ATOM 1557 C C . ARG A 1 189 ? -6.012 14.554 -9.518 1.00 95.50 189 ARG A C 1
ATOM 1559 O O . ARG A 1 189 ? -5.220 15.489 -9.498 1.00 95.50 189 ARG A O 1
ATOM 1566 N N . ASP A 1 190 ? -7.305 14.702 -9.732 1.00 95.75 190 ASP A N 1
ATOM 1567 C CA . ASP A 1 190 ? -8.059 15.947 -9.591 1.00 95.75 190 ASP A CA 1
ATOM 1568 C C . ASP A 1 190 ? -8.824 15.920 -8.250 1.00 95.75 190 ASP A C 1
ATOM 1570 O O . ASP A 1 190 ? -9.639 15.011 -8.064 1.00 95.75 190 ASP A O 1
ATOM 1574 N N . PRO A 1 191 ? -8.591 16.866 -7.317 1.00 93.31 191 PRO A N 1
ATOM 1575 C CA . PRO A 1 191 ? -9.344 16.975 -6.062 1.00 93.31 191 PRO A CA 1
ATOM 1576 C C . PRO A 1 191 ? -10.857 17.182 -6.230 1.00 93.31 191 PRO A C 1
ATOM 1578 O O . PRO A 1 191 ? -11.611 16.919 -5.296 1.00 93.31 191 PRO A O 1
ATOM 1581 N N . TYR A 1 192 ? -11.300 17.660 -7.395 1.00 95.81 192 TYR A N 1
ATOM 1582 C CA . TYR A 1 192 ? -12.715 17.849 -7.733 1.00 95.81 192 TYR A CA 1
ATOM 1583 C C . TYR A 1 192 ? -13.242 16.772 -8.692 1.00 95.81 192 TYR A C 1
ATOM 1585 O O . TYR A 1 192 ? -14.384 16.863 -9.150 1.00 95.81 192 TYR A O 1
ATOM 1593 N N . GLY A 1 193 ? -12.410 15.778 -9.014 1.00 95.94 193 GLY A N 1
ATOM 1594 C CA . GLY A 1 193 ? -12.768 14.662 -9.876 1.00 95.94 193 GLY A CA 1
ATOM 1595 C C . GLY A 1 193 ? -13.752 13.702 -9.212 1.00 95.94 193 GLY A C 1
ATOM 1596 O O . GLY A 1 193 ? -13.934 13.693 -7.995 1.00 95.94 193 GLY A O 1
ATOM 1597 N N . ASP A 1 194 ? -14.389 12.875 -10.037 1.00 97.44 194 ASP A N 1
ATOM 1598 C CA . ASP A 1 194 ? -15.302 11.839 -9.563 1.00 97.44 194 ASP A CA 1
ATOM 1599 C C . ASP A 1 194 ? -14.513 10.737 -8.827 1.00 97.44 194 ASP A C 1
ATOM 1601 O O . ASP A 1 194 ? -13.691 10.072 -9.469 1.00 97.44 194 ASP A O 1
ATOM 1605 N N . PRO A 1 195 ? -14.731 10.509 -7.514 1.00 96.94 195 PRO A N 1
ATOM 1606 C CA . PRO A 1 195 ? -14.053 9.442 -6.775 1.00 96.94 195 PRO A CA 1
ATOM 1607 C C . PRO A 1 195 ? -14.339 8.047 -7.345 1.00 96.94 195 PRO A C 1
ATOM 1609 O O . PRO A 1 195 ? -13.552 7.131 -7.114 1.00 96.94 195 PRO A O 1
ATOM 1612 N N . ASP A 1 196 ? -15.420 7.892 -8.113 1.00 97.38 196 ASP A N 1
ATOM 1613 C CA . ASP A 1 196 ? -15.830 6.625 -8.713 1.00 97.38 196 ASP A CA 1
ATOM 1614 C C . ASP A 1 196 ? -15.181 6.386 -10.079 1.00 97.38 196 ASP A C 1
ATOM 1616 O O . ASP A 1 196 ? -15.396 5.334 -10.687 1.00 97.38 196 ASP A O 1
ATOM 1620 N N . MET A 1 197 ? -14.405 7.350 -10.588 1.00 98.12 197 MET A N 1
ATOM 1621 C CA . MET A 1 197 ? -13.720 7.199 -11.862 1.00 98.12 197 MET A CA 1
ATOM 1622 C C . MET A 1 197 ? -12.780 5.997 -11.799 1.00 98.12 197 MET A C 1
ATOM 1624 O O . MET A 1 197 ? -11.908 5.906 -10.943 1.00 98.12 197 MET A O 1
ATOM 1628 N N . GLU A 1 198 ? -12.943 5.079 -12.741 1.00 98.31 198 GLU A N 1
ATOM 1629 C CA . GLU A 1 198 ? -12.113 3.888 -12.857 1.00 98.31 198 GLU A CA 1
ATOM 1630 C C . GLU A 1 198 ? -11.106 4.061 -13.990 1.00 98.31 198 GLU A C 1
ATOM 1632 O O . GLU A 1 198 ? -11.447 4.521 -15.082 1.00 98.31 198 GLU A O 1
ATOM 1637 N N . MET A 1 199 ? -9.874 3.626 -13.754 1.00 97.56 199 MET A N 1
ATOM 1638 C CA . MET A 1 199 ? -8.835 3.552 -14.770 1.00 97.56 199 MET A CA 1
ATOM 1639 C C . MET A 1 199 ? -8.224 2.156 -14.783 1.00 97.56 199 MET A C 1
ATOM 1641 O O . MET A 1 199 ? -7.844 1.634 -13.739 1.00 97.56 199 MET A O 1
ATOM 1645 N N . GLU A 1 200 ? -8.103 1.541 -15.958 1.00 98.12 200 GLU A N 1
ATOM 1646 C CA . GLU A 1 200 ? -7.324 0.310 -16.073 1.00 98.12 200 GLU A CA 1
ATOM 1647 C C . GLU A 1 200 ? -5.837 0.598 -15.873 1.00 98.12 200 GLU A C 1
ATOM 1649 O O . GLU A 1 200 ? -5.285 1.520 -16.474 1.00 98.12 200 GLU A O 1
ATOM 1654 N N . ILE A 1 201 ? -5.196 -0.227 -15.053 1.00 98.19 201 ILE A N 1
ATOM 1655 C CA . ILE A 1 201 ? -3.765 -0.145 -14.762 1.00 98.19 201 ILE A CA 1
ATOM 1656 C C . ILE A 1 201 ? -3.117 -1.519 -14.955 1.00 98.19 201 ILE A C 1
ATOM 1658 O O . ILE A 1 201 ? -3.800 -2.547 -15.033 1.00 98.19 201 ILE A O 1
ATOM 1662 N N . ASP A 1 202 ? -1.793 -1.527 -15.048 1.00 97.88 202 ASP A N 1
ATOM 1663 C CA . ASP A 1 202 ? -0.980 -2.723 -15.277 1.00 97.88 202 ASP A CA 1
ATOM 1664 C C . ASP A 1 202 ? -0.039 -2.991 -14.094 1.00 97.88 202 ASP A C 1
ATOM 1666 O O . ASP A 1 202 ? 0.133 -4.143 -13.690 1.00 97.88 202 ASP A O 1
ATOM 1670 N N . GLY A 1 203 ? 0.519 -1.929 -13.504 1.00 96.44 203 GLY A N 1
ATOM 1671 C CA . GLY A 1 203 ? 1.219 -1.954 -12.222 1.00 96.44 203 GLY A CA 1
ATOM 1672 C C . GLY A 1 203 ? 0.289 -1.581 -11.072 1.00 96.44 203 GLY A C 1
ATOM 1673 O O . GLY A 1 203 ? -0.587 -0.730 -11.225 1.00 96.44 203 GLY A O 1
ATOM 1674 N N . VAL A 1 204 ? 0.481 -2.229 -9.925 1.00 96.88 204 VAL A N 1
ATOM 1675 C CA . VAL A 1 204 ? -0.280 -2.013 -8.691 1.00 96.88 204 VAL A CA 1
ATOM 1676 C C . VAL A 1 204 ? 0.707 -1.712 -7.575 1.00 96.88 204 VAL A C 1
ATOM 1678 O O . VAL A 1 204 ? 1.666 -2.460 -7.406 1.00 96.88 204 VAL A O 1
ATOM 1681 N N . GLY A 1 205 ? 0.463 -0.656 -6.805 1.00 94.44 205 GLY A N 1
ATOM 1682 C CA . GLY A 1 205 ? 1.250 -0.343 -5.618 1.00 94.44 205 GLY A CA 1
ATOM 1683 C C . GLY A 1 205 ? 0.774 -1.044 -4.348 1.00 94.44 205 GLY A C 1
ATOM 1684 O O . GLY A 1 205 ? -0.361 -1.504 -4.255 1.00 94.44 205 GLY A O 1
ATOM 1685 N N . GLY A 1 206 ? 1.682 -1.178 -3.378 1.00 92.88 206 GLY A N 1
ATOM 1686 C CA . GLY A 1 206 ? 1.508 -2.016 -2.185 1.00 92.88 206 GLY A CA 1
ATOM 1687 C C . GLY A 1 206 ? 0.722 -1.404 -1.028 1.00 92.88 206 GLY A C 1
ATOM 1688 O O . GLY A 1 206 ? 0.336 -2.150 -0.127 1.00 92.88 206 GLY A O 1
ATOM 1689 N N . VAL A 1 207 ? 0.471 -0.091 -1.061 1.00 94.88 207 VAL A N 1
ATOM 1690 C CA . VAL A 1 207 ? -0.015 0.672 0.102 1.00 94.88 207 VAL A CA 1
ATOM 1691 C C . VAL A 1 207 ? -1.453 0.323 0.475 1.00 94.88 207 VAL A C 1
ATOM 1693 O O . VAL A 1 207 ? -1.788 0.234 1.656 1.00 94.88 207 VAL A O 1
ATOM 1696 N N . SER A 1 208 ? -2.319 0.136 -0.522 1.00 97.06 208 SER A N 1
ATOM 1697 C CA . SER A 1 208 ? -3.717 -0.244 -0.327 1.00 97.06 208 SER A CA 1
ATOM 1698 C C . SER A 1 208 ? -4.223 -1.009 -1.545 1.00 97.06 208 SER A C 1
ATOM 1700 O O . SER A 1 208 ? -4.345 -0.448 -2.630 1.00 97.06 208 SER A O 1
ATOM 1702 N N . ILE A 1 209 ? -4.499 -2.304 -1.383 1.00 98.38 209 ILE A N 1
ATOM 1703 C CA . ILE A 1 209 ? -4.986 -3.169 -2.465 1.00 98.38 209 ILE A CA 1
ATOM 1704 C C . ILE A 1 209 ? -6.189 -3.945 -1.970 1.00 98.38 209 ILE A C 1
ATOM 1706 O O . ILE A 1 209 ? -6.056 -4.779 -1.077 1.00 98.38 209 ILE A O 1
ATOM 1710 N N . LEU A 1 210 ? -7.346 -3.758 -2.598 1.00 98.75 210 LEU A N 1
ATOM 1711 C CA . LEU A 1 210 ? -8.461 -4.679 -2.433 1.00 98.75 210 LEU A CA 1
ATOM 1712 C C . LEU A 1 210 ? -8.491 -5.641 -3.620 1.00 98.75 210 LEU A C 1
ATOM 1714 O O . LEU A 1 210 ? -8.582 -5.232 -4.775 1.00 98.75 210 LEU A O 1
ATOM 1718 N N . ALA A 1 211 ? -8.453 -6.939 -3.342 1.00 98.75 211 ALA A N 1
ATOM 1719 C CA . ALA A 1 211 ? -8.572 -7.959 -4.372 1.00 98.75 211 ALA A CA 1
ATOM 1720 C C . ALA A 1 211 ? -9.530 -9.073 -3.955 1.00 98.75 211 ALA A C 1
ATOM 1722 O O . ALA A 1 211 ? -9.624 -9.449 -2.784 1.00 98.75 211 ALA A O 1
ATOM 1723 N N . LYS A 1 212 ? -10.248 -9.646 -4.921 1.00 98.81 212 LYS A N 1
ATOM 1724 C CA . LYS A 1 212 ? -11.093 -10.817 -4.669 1.00 98.81 212 LYS A CA 1
ATOM 1725 C C . LYS A 1 212 ? -10.208 -11.992 -4.288 1.00 98.81 212 LYS A C 1
ATOM 1727 O O . LYS A 1 212 ? -9.258 -12.323 -4.990 1.00 98.81 212 LYS A O 1
ATOM 1732 N N . ALA A 1 213 ? -10.586 -12.727 -3.250 1.00 98.56 213 ALA A N 1
ATOM 1733 C CA . ALA A 1 213 ? -9.802 -13.861 -2.764 1.00 98.56 213 ALA A CA 1
ATOM 1734 C C . ALA A 1 213 ? -9.608 -14.973 -3.823 1.00 98.56 213 ALA A C 1
ATOM 1736 O O . ALA A 1 213 ? -8.635 -15.725 -3.778 1.00 98.56 213 ALA A O 1
ATOM 1737 N N . ARG A 1 214 ? -10.502 -15.058 -4.824 1.00 98.31 214 ARG A N 1
ATOM 1738 C CA . ARG A 1 214 ? -10.356 -15.967 -5.978 1.00 98.31 214 ARG A CA 1
ATOM 1739 C C . ARG A 1 214 ? -9.105 -15.695 -6.821 1.00 98.31 214 ARG A C 1
ATOM 1741 O O . ARG A 1 214 ? -8.561 -16.645 -7.372 1.00 98.31 214 ARG A O 1
ATOM 1748 N N . VAL A 1 215 ? -8.653 -14.440 -6.889 1.00 98.56 215 VAL A N 1
ATOM 1749 C CA . VAL A 1 215 ? -7.448 -14.030 -7.627 1.00 98.56 215 VAL A CA 1
ATOM 1750 C C . VAL A 1 215 ? -6.250 -14.793 -7.066 1.00 98.56 215 VAL A C 1
ATOM 1752 O O . VAL A 1 215 ? -5.603 -15.552 -7.788 1.00 98.56 215 VAL A O 1
ATOM 1755 N N . PHE A 1 216 ? -6.071 -14.742 -5.746 1.00 98.44 216 PHE A N 1
ATOM 1756 C CA . PHE A 1 216 ? -5.014 -15.475 -5.051 1.00 98.44 216 PHE A CA 1
ATOM 1757 C C . PHE A 1 216 ? -5.182 -16.994 -5.126 1.00 98.44 216 PHE A C 1
ATOM 1759 O O . PHE A 1 216 ? -4.236 -17.709 -5.442 1.00 98.44 216 PHE A O 1
ATOM 1766 N N . ARG A 1 217 ? -6.402 -17.510 -4.915 1.00 97.94 217 ARG A N 1
ATOM 1767 C CA . ARG A 1 217 ? -6.669 -18.961 -4.994 1.00 97.94 217 ARG A CA 1
ATOM 1768 C C . ARG A 1 217 ? -6.419 -19.557 -6.379 1.00 97.94 217 ARG A C 1
ATOM 1770 O O . ARG A 1 217 ? -6.186 -20.756 -6.481 1.00 97.94 217 ARG A O 1
ATOM 1777 N N . SER A 1 218 ? -6.473 -18.744 -7.432 1.00 97.25 218 SER A N 1
ATOM 1778 C CA . SER A 1 218 ? -6.154 -19.185 -8.792 1.00 97.25 218 SER A CA 1
ATOM 1779 C C . SER A 1 218 ? -4.655 -19.235 -9.098 1.00 97.25 218 SER A C 1
ATOM 1781 O O . SER A 1 218 ? -4.279 -19.798 -10.121 1.00 97.25 218 SER A O 1
ATOM 1783 N N . GLY A 1 219 ? -3.807 -18.695 -8.216 1.00 97.00 219 GLY A N 1
ATOM 1784 C CA . GLY A 1 219 ? -2.350 -18.719 -8.350 1.00 97.00 219 GLY A CA 1
ATOM 1785 C C . GLY A 1 219 ? -1.695 -17.349 -8.528 1.00 97.00 219 GLY A C 1
ATOM 1786 O O . GLY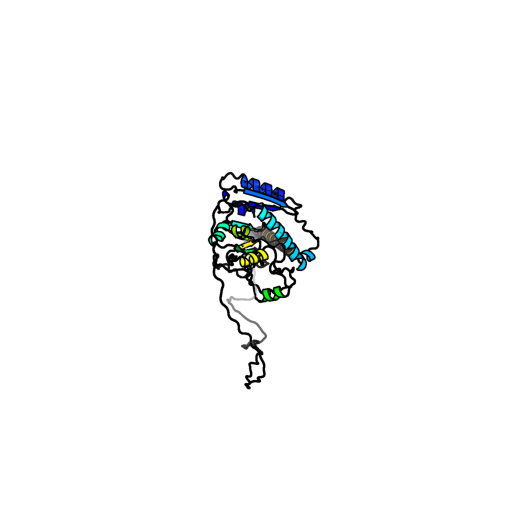 A 1 219 ? -0.470 -17.285 -8.542 1.00 97.00 219 GLY A O 1
ATOM 1787 N N . VAL A 1 220 ? -2.465 -16.257 -8.625 1.00 98.31 220 VAL A N 1
ATOM 1788 C CA . VAL A 1 220 ? -1.890 -14.903 -8.643 1.00 98.31 220 VAL A CA 1
ATOM 1789 C C . VAL A 1 220 ? -1.283 -14.598 -7.272 1.00 98.31 220 VAL A C 1
ATOM 1791 O O . VAL A 1 220 ? -1.938 -14.755 -6.245 1.00 98.31 220 VAL A O 1
ATOM 1794 N N . HIS A 1 221 ? -0.039 -14.138 -7.241 1.00 97.81 221 HIS A N 1
ATOM 1795 C CA . HIS A 1 221 ? 0.686 -13.825 -6.008 1.00 97.81 221 HIS A CA 1
ATOM 1796 C C . HIS A 1 221 ? 1.668 -12.671 -6.239 1.00 97.81 221 HIS A C 1
ATOM 1798 O O . HIS A 1 221 ? 1.824 -12.219 -7.370 1.00 97.81 221 HIS A O 1
ATOM 1804 N N . PHE A 1 222 ? 2.411 -12.256 -5.213 1.00 98.25 222 PHE A N 1
ATOM 1805 C CA . PHE A 1 222 ? 3.485 -11.266 -5.346 1.00 98.25 222 PHE A CA 1
ATOM 1806 C C . PHE A 1 222 ? 4.766 -11.948 -5.849 1.00 98.25 222 PHE A C 1
ATOM 1808 O O . PHE A 1 222 ? 5.354 -12.734 -5.108 1.00 98.25 222 PHE A O 1
ATOM 1815 N N . PRO A 1 223 ? 5.237 -11.747 -7.092 1.00 97.62 223 PRO A N 1
ATOM 1816 C CA . PRO A 1 223 ? 6.390 -12.490 -7.591 1.00 97.62 223 PRO A CA 1
ATOM 1817 C C . PRO A 1 223 ? 7.665 -12.120 -6.821 1.00 97.62 223 PRO A C 1
ATOM 1819 O O . PRO A 1 223 ? 8.109 -10.974 -6.836 1.00 97.62 223 PRO A O 1
ATOM 1822 N N . ALA A 1 224 ? 8.277 -13.105 -6.159 1.00 95.88 224 ALA A N 1
ATOM 1823 C CA . ALA A 1 224 ? 9.587 -12.975 -5.503 1.00 95.88 224 ALA A CA 1
ATOM 1824 C C . ALA A 1 224 ? 10.769 -13.166 -6.477 1.00 95.88 224 ALA A C 1
ATOM 1826 O O . ALA A 1 224 ? 11.910 -13.391 -6.078 1.00 95.88 224 ALA A O 1
ATOM 1827 N N . PHE A 1 225 ? 10.479 -13.096 -7.770 1.00 94.56 225 PHE A N 1
ATOM 1828 C CA . PHE A 1 225 ? 11.380 -13.237 -8.903 1.00 94.56 225 PHE A CA 1
ATOM 1829 C C . PHE A 1 225 ? 10.965 -12.210 -9.966 1.00 94.56 225 PHE A C 1
ATOM 1831 O O . PHE A 1 225 ? 9.935 -11.554 -9.809 1.00 94.56 225 PHE A O 1
ATOM 1838 N N . SER A 1 226 ? 11.763 -12.045 -11.023 1.00 95.06 226 SER A N 1
ATOM 1839 C CA . SER A 1 226 ? 11.374 -11.151 -12.117 1.00 95.06 226 SER A CA 1
ATOM 1840 C C . SER A 1 226 ? 10.242 -11.772 -12.935 1.00 95.06 226 SER A C 1
ATOM 1842 O O . SER A 1 226 ? 10.414 -12.806 -13.575 1.00 95.06 226 SER A O 1
ATOM 1844 N N . PHE A 1 227 ? 9.073 -11.146 -12.904 1.00 96.00 227 PHE A N 1
ATOM 1845 C CA . PHE A 1 227 ? 7.925 -11.467 -13.736 1.00 96.00 227 PHE A CA 1
ATOM 1846 C C . PHE A 1 227 ? 7.659 -10.284 -14.663 1.00 96.00 227 PHE A C 1
ATOM 1848 O O . PHE A 1 227 ? 7.282 -9.206 -14.210 1.00 96.00 227 PHE A O 1
ATOM 1855 N N . GLU A 1 228 ? 7.907 -10.461 -15.963 1.00 94.75 228 GLU A N 1
ATOM 1856 C CA . GLU A 1 228 ? 7.811 -9.381 -16.960 1.00 94.75 228 GLU A CA 1
ATOM 1857 C C . GLU A 1 228 ? 8.589 -8.121 -16.564 1.00 94.75 228 GLU A C 1
ATOM 1859 O O . GLU A 1 228 ? 8.100 -6.998 -16.708 1.00 94.75 228 GLU A O 1
ATOM 1864 N N . LYS A 1 229 ? 9.802 -8.324 -16.037 1.00 94.44 229 LYS A N 1
ATOM 1865 C CA . LYS A 1 229 ? 10.685 -7.283 -15.496 1.00 94.44 229 LYS A CA 1
ATOM 1866 C C . LYS A 1 229 ? 10.145 -6.564 -14.264 1.00 94.44 229 LYS A C 1
ATOM 1868 O O . LYS A 1 229 ? 10.591 -5.467 -13.975 1.00 94.44 229 LYS A O 1
ATOM 1873 N N . HIS A 1 230 ? 9.201 -7.147 -13.534 1.00 94.81 230 HIS A N 1
ATOM 1874 C CA . HIS A 1 230 ? 8.659 -6.578 -12.299 1.00 94.81 230 HIS A CA 1
ATOM 1875 C C . HIS A 1 230 ? 8.699 -7.617 -11.185 1.00 94.81 230 HIS A C 1
ATOM 1877 O O . HIS A 1 230 ? 8.796 -8.817 -11.429 1.00 94.81 230 HIS A O 1
ATOM 1883 N N . ALA A 1 231 ? 8.630 -7.161 -9.945 1.00 95.31 231 ALA A N 1
ATOM 1884 C CA . ALA A 1 231 ? 8.541 -8.025 -8.778 1.00 95.31 231 ALA A CA 1
ATOM 1885 C C . ALA A 1 231 ? 7.468 -7.482 -7.832 1.00 95.31 231 ALA A C 1
ATOM 1887 O O . ALA A 1 231 ? 6.978 -6.366 -8.009 1.00 95.31 231 ALA A O 1
ATOM 1888 N N . GLU A 1 232 ? 7.127 -8.266 -6.815 1.00 96.25 232 GLU A N 1
ATOM 1889 C CA . GLU A 1 232 ? 6.252 -7.838 -5.725 1.00 96.25 232 GLU A CA 1
ATOM 1890 C C . GLU A 1 232 ? 4.868 -7.357 -6.212 1.00 96.25 232 GLU A C 1
ATOM 1892 O O . GLU A 1 232 ? 4.148 -8.148 -6.823 1.00 96.25 232 GLU A O 1
ATOM 1897 N N . THR A 1 233 ? 4.457 -6.123 -5.921 1.00 97.38 233 THR A N 1
ATOM 1898 C CA . THR A 1 233 ? 3.096 -5.607 -6.169 1.00 97.38 233 THR A CA 1
ATOM 1899 C C . THR A 1 233 ? 2.852 -5.256 -7.637 1.00 97.38 233 THR A C 1
ATOM 1901 O O . THR A 1 233 ? 1.831 -5.647 -8.204 1.00 97.38 233 THR A O 1
ATOM 1904 N N . GLU A 1 234 ? 3.835 -4.669 -8.318 1.00 97.06 234 GLU A N 1
ATOM 1905 C CA . GLU A 1 234 ? 3.766 -4.437 -9.768 1.00 97.06 234 GLU A CA 1
ATOM 1906 C C . GLU A 1 234 ? 3.724 -5.759 -10.543 1.00 97.06 234 GLU A C 1
ATOM 1908 O O . GLU A 1 234 ? 2.938 -5.926 -11.477 1.00 97.06 234 GLU A O 1
ATOM 1913 N N . GLY A 1 235 ? 4.526 -6.741 -10.111 1.00 97.31 235 GLY A N 1
ATOM 1914 C CA . GLY A 1 235 ? 4.483 -8.093 -10.667 1.00 97.31 235 GLY A CA 1
ATOM 1915 C C . GLY A 1 235 ? 3.134 -8.781 -10.427 1.00 97.31 235 GLY A C 1
ATOM 1916 O O . GLY A 1 235 ? 2.648 -9.492 -11.306 1.00 97.31 235 GLY A O 1
ATOM 1917 N N . PHE A 1 236 ? 2.506 -8.541 -9.271 1.00 98.38 236 PHE A N 1
ATOM 1918 C CA . PHE A 1 236 ? 1.150 -9.005 -8.965 1.00 98.38 236 PHE A CA 1
ATOM 1919 C C . PHE A 1 236 ? 0.112 -8.399 -9.924 1.00 98.38 236 PHE A C 1
ATOM 1921 O O . PHE A 1 236 ? -0.698 -9.147 -10.475 1.00 98.38 236 PHE A O 1
ATOM 1928 N N . GLY A 1 237 ? 0.176 -7.088 -10.190 1.00 98.12 237 GLY A N 1
ATOM 1929 C CA . GLY A 1 237 ? -0.688 -6.409 -11.166 1.00 98.12 237 GLY A CA 1
ATOM 1930 C C . GLY A 1 237 ? -0.579 -7.019 -12.567 1.00 98.12 237 GLY A C 1
ATOM 1931 O O . GLY A 1 237 ? -1.583 -7.459 -13.142 1.00 98.12 237 GLY A O 1
ATOM 1932 N N . LYS A 1 238 ? 0.653 -7.179 -13.072 1.00 97.69 238 LYS A N 1
ATOM 1933 C CA . LYS A 1 238 ? 0.903 -7.826 -14.370 1.00 97.69 238 LYS A CA 1
ATOM 1934 C C . LYS A 1 238 ? 0.400 -9.265 -14.411 1.00 97.69 238 LYS A C 1
ATOM 1936 O O . LYS A 1 238 ? -0.242 -9.672 -15.379 1.00 97.69 238 LYS A O 1
ATOM 1941 N N . MET A 1 239 ? 0.665 -10.046 -13.365 1.00 98.44 239 MET A N 1
ATOM 1942 C CA . MET A 1 239 ? 0.228 -11.440 -13.286 1.00 98.44 239 MET A CA 1
ATOM 1943 C C . MET A 1 239 ? -1.301 -11.548 -13.287 1.00 98.44 239 MET A C 1
ATOM 1945 O O . MET A 1 239 ? -1.853 -12.379 -14.008 1.00 98.44 239 MET A O 1
ATOM 1949 N N . ALA A 1 240 ? -1.993 -10.673 -12.552 1.00 98.50 240 ALA A N 1
ATOM 1950 C CA . ALA A 1 240 ? -3.449 -10.602 -12.553 1.00 98.50 240 ALA A CA 1
ATOM 1951 C C . ALA A 1 240 ? -4.002 -10.295 -13.958 1.00 98.50 240 ALA A C 1
ATOM 1953 O O . ALA A 1 240 ? -4.868 -11.032 -14.439 1.00 98.50 240 ALA A O 1
ATOM 1954 N N . LYS A 1 241 ? -3.450 -9.291 -14.661 1.00 98.00 241 LYS A N 1
ATOM 1955 C CA . LYS A 1 241 ? -3.827 -8.974 -16.055 1.00 98.00 241 LYS A CA 1
ATOM 1956 C C . LYS A 1 241 ? -3.574 -10.152 -16.999 1.00 98.00 241 LYS A C 1
ATOM 1958 O O . LYS A 1 241 ? -4.441 -10.482 -17.808 1.00 98.00 241 LYS A O 1
ATOM 1963 N N . ARG A 1 242 ? -2.432 -10.844 -16.879 1.00 97.75 242 ARG A N 1
ATOM 1964 C CA . ARG A 1 242 ? -2.119 -12.043 -17.687 1.00 97.75 242 ARG A CA 1
ATOM 1965 C C . ARG A 1 242 ? -3.091 -13.191 -17.457 1.00 97.75 242 ARG A C 1
ATOM 1967 O O . ARG A 1 242 ? -3.403 -13.917 -18.397 1.00 97.75 242 ARG A O 1
ATOM 1974 N N . MET A 1 243 ? -3.599 -13.323 -16.237 1.00 98.06 243 MET A N 1
ATOM 1975 C CA . MET A 1 243 ? -4.646 -14.281 -15.883 1.00 98.06 243 MET A CA 1
ATOM 1976 C C . MET A 1 243 ? -6.066 -13.780 -16.196 1.00 98.06 243 MET A C 1
ATOM 1978 O O . MET A 1 243 ? -7.034 -14.418 -15.794 1.00 98.06 243 MET A O 1
ATOM 1982 N N . GLN A 1 244 ? -6.194 -12.686 -16.958 1.00 98.06 244 GLN A N 1
ATOM 1983 C CA . GLN A 1 244 ? -7.459 -12.108 -17.424 1.00 98.06 244 GLN A CA 1
ATOM 1984 C C . GLN A 1 244 ? -8.358 -11.568 -16.301 1.00 98.06 244 GLN A C 1
ATOM 1986 O O . GLN A 1 244 ? -9.573 -11.459 -16.475 1.00 98.06 244 GLN A O 1
ATOM 1991 N N . TYR A 1 245 ? -7.772 -11.199 -15.162 1.00 98.69 245 TYR A N 1
ATOM 1992 C CA . TYR A 1 245 ? -8.474 -10.462 -14.118 1.00 98.69 245 TYR A CA 1
ATOM 1993 C C . TYR A 1 245 ? -8.469 -8.961 -14.403 1.00 98.69 245 TYR A C 1
ATOM 1995 O O . TYR A 1 245 ? -7.515 -8.420 -14.967 1.00 98.69 245 TYR A O 1
ATOM 2003 N N . SER A 1 246 ? -9.530 -8.269 -13.982 1.00 98.56 246 SER A N 1
ATOM 2004 C CA . SER A 1 246 ? -9.573 -6.808 -14.062 1.00 98.56 246 SER A CA 1
ATOM 2005 C C . SER A 1 246 ? -8.653 -6.188 -13.006 1.00 98.56 246 SER A C 1
ATOM 2007 O O . SER A 1 246 ? -8.807 -6.495 -11.821 1.00 98.56 246 SER A O 1
ATOM 2009 N N . VAL A 1 247 ? -7.779 -5.271 -13.414 1.00 98.62 247 VAL A N 1
ATOM 2010 C CA . VAL A 1 247 ? -6.916 -4.492 -12.516 1.00 98.62 247 VAL A CA 1
ATOM 2011 C C . VAL A 1 247 ? -7.199 -3.012 -1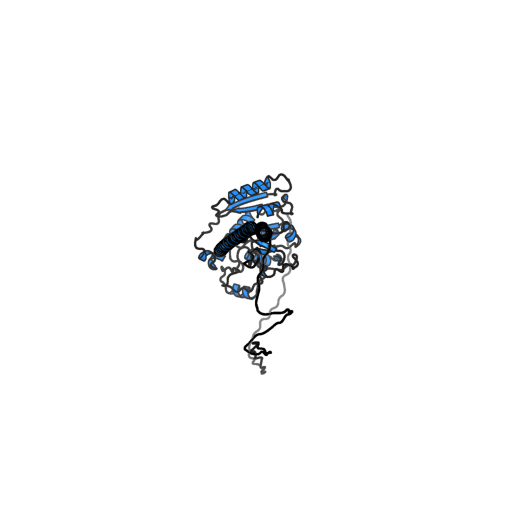2.744 1.00 98.62 247 VAL A C 1
ATOM 2013 O O . VAL A 1 247 ? -7.048 -2.516 -13.862 1.00 98.62 247 VAL A O 1
ATOM 2016 N N . VAL A 1 248 ? -7.690 -2.339 -11.704 1.00 98.69 248 VAL A N 1
ATOM 2017 C CA . VAL A 1 248 ? -8.234 -0.977 -11.788 1.00 98.69 248 VAL A CA 1
ATOM 2018 C C . VAL A 1 248 ? -7.642 -0.089 -10.695 1.00 98.69 248 VAL A C 1
ATOM 2020 O O . VAL A 1 248 ? -7.459 -0.525 -9.563 1.00 98.69 248 VAL A O 1
ATOM 2023 N N . GLY A 1 249 ? -7.366 1.166 -11.023 1.00 98.38 249 GLY A N 1
ATOM 2024 C CA . GLY A 1 249 ? -7.056 2.228 -10.072 1.00 98.38 249 GLY A CA 1
ATOM 2025 C C . GLY A 1 249 ? -8.164 3.278 -10.036 1.00 98.38 249 GLY A C 1
ATOM 2026 O O . GLY A 1 249 ? -8.831 3.512 -11.045 1.00 98.38 249 GLY A O 1
ATOM 2027 N N . LEU A 1 250 ? -8.338 3.921 -8.884 1.00 98.50 250 LEU A N 1
ATOM 2028 C CA . LEU A 1 250 ? -9.225 5.070 -8.704 1.00 98.50 250 LEU A CA 1
ATOM 2029 C C . LEU A 1 250 ? -8.378 6.349 -8.576 1.00 98.50 250 LEU A C 1
ATOM 2031 O O . LEU A 1 250 ? -7.821 6.587 -7.506 1.00 98.50 250 LEU A O 1
ATOM 2035 N N . PRO A 1 251 ? -8.239 7.183 -9.625 1.00 97.75 251 PRO A N 1
ATOM 2036 C CA . PRO A 1 251 ? -7.336 8.334 -9.612 1.00 97.75 251 PRO A CA 1
ATOM 2037 C C . PRO A 1 251 ? -7.764 9.436 -8.634 1.00 97.75 251 PRO A C 1
ATOM 2039 O O . PRO A 1 251 ? -6.906 10.166 -8.140 1.00 97.75 251 PRO A O 1
ATOM 2042 N N . HIS A 1 252 ? -9.057 9.561 -8.329 1.00 97.88 252 HIS A N 1
ATOM 2043 C CA . HIS A 1 252 ? -9.583 10.632 -7.470 1.00 97.88 252 HIS A CA 1
ATOM 2044 C C . HIS A 1 252 ? -9.908 10.166 -6.044 1.00 97.88 252 HIS A C 1
ATOM 2046 O O . HIS A 1 252 ? -9.922 10.978 -5.118 1.00 97.88 252 HIS A O 1
ATOM 2052 N N . TYR A 1 253 ? -10.095 8.861 -5.826 1.00 98.00 253 TYR A N 1
ATOM 2053 C CA . TYR A 1 253 ? -10.288 8.306 -4.488 1.00 98.00 253 TYR A CA 1
ATOM 2054 C C . TYR A 1 253 ? -8.937 8.219 -3.770 1.00 98.00 253 TYR A C 1
ATOM 2056 O O . TYR A 1 253 ? -8.122 7.349 -4.069 1.00 98.00 253 TYR A O 1
ATOM 2064 N N . THR A 1 254 ? -8.682 9.148 -2.848 1.00 96.44 254 THR A N 1
ATOM 2065 C CA . THR A 1 254 ? -7.347 9.361 -2.269 1.00 96.44 254 THR A CA 1
ATOM 2066 C C . THR A 1 254 ? -7.258 8.856 -0.831 1.00 96.44 254 THR A C 1
ATOM 2068 O O . THR A 1 254 ? -8.114 9.168 -0.003 1.00 96.44 254 THR A O 1
ATOM 2071 N N . ILE A 1 255 ? -6.180 8.138 -0.523 1.00 96.44 255 ILE A N 1
ATOM 2072 C CA . ILE A 1 255 ? -5.732 7.843 0.841 1.00 96.44 255 ILE A CA 1
ATOM 2073 C C . ILE A 1 255 ? -4.385 8.513 1.115 1.00 96.44 255 ILE A C 1
ATOM 2075 O O . ILE A 1 255 ? -3.641 8.841 0.188 1.00 96.44 255 ILE A O 1
ATOM 2079 N N . TRP A 1 256 ? -4.071 8.695 2.394 1.00 95.38 256 TRP A N 1
ATOM 2080 C CA . TRP A 1 256 ? -2.929 9.478 2.841 1.00 95.38 256 TRP A CA 1
ATOM 2081 C C . TRP A 1 256 ? -1.922 8.619 3.584 1.00 95.38 256 TRP A C 1
ATOM 2083 O O . TRP A 1 256 ? -2.251 7.979 4.582 1.00 95.38 256 TRP A O 1
ATOM 2093 N N . HIS A 1 257 ? -0.695 8.624 3.089 1.00 94.50 257 HIS A N 1
ATOM 2094 C CA . HIS A 1 257 ? 0.464 8.026 3.727 1.00 94.50 257 HIS A CA 1
ATOM 2095 C C . HIS A 1 257 ? 1.099 9.008 4.711 1.00 94.50 257 HIS A C 1
ATOM 2097 O O . HIS A 1 257 ? 1.108 10.208 4.444 1.00 94.50 257 HIS A O 1
ATOM 2103 N N . LEU A 1 258 ? 1.669 8.502 5.804 1.00 90.81 258 LEU A N 1
ATOM 2104 C CA . LEU A 1 258 ? 2.388 9.307 6.785 1.00 90.81 258 LEU A CA 1
ATOM 2105 C C . LEU A 1 258 ? 3.546 10.073 6.133 1.00 90.81 258 LEU A C 1
ATOM 2107 O O . LEU A 1 258 ? 4.304 9.525 5.325 1.00 90.81 258 LEU A O 1
ATOM 2111 N N . TYR A 1 259 ? 3.695 11.337 6.522 1.00 86.94 259 TYR A N 1
ATOM 2112 C CA . TYR A 1 259 ? 4.881 12.127 6.225 1.00 86.94 259 TYR A CA 1
ATOM 2113 C C . TYR A 1 259 ? 6.018 11.779 7.189 1.00 86.94 259 TYR A C 1
ATOM 2115 O O . TYR A 1 259 ? 5.913 12.007 8.394 1.00 86.94 259 TYR A O 1
ATOM 2123 N N . GLU A 1 260 ? 7.118 11.262 6.646 1.00 82.06 260 GLU A N 1
ATOM 2124 C CA . GLU A 1 260 ? 8.376 11.084 7.368 1.00 82.06 260 GLU A CA 1
ATOM 2125 C C . GLU A 1 260 ? 9.334 12.226 6.993 1.00 82.06 260 GLU A C 1
ATOM 2127 O O . GLU A 1 260 ? 9.798 12.271 5.849 1.00 82.06 260 GLU A O 1
ATOM 2132 N N . PRO A 1 261 ? 9.623 13.162 7.916 1.00 80.69 261 PRO A N 1
ATOM 2133 C CA . PRO A 1 261 ? 10.543 14.260 7.649 1.00 80.69 261 PRO A CA 1
ATOM 2134 C C . PRO A 1 261 ? 11.956 13.744 7.357 1.00 80.69 261 PRO A C 1
ATOM 2136 O O . PRO A 1 261 ? 12.481 12.902 8.091 1.00 80.69 261 PRO A O 1
ATOM 2139 N N . SER A 1 262 ? 12.599 14.277 6.318 1.00 80.19 262 SER A N 1
ATOM 2140 C CA . SER A 1 262 ? 14.032 14.075 6.102 1.00 80.19 262 SER A CA 1
ATOM 2141 C C . SER A 1 262 ? 14.862 14.827 7.148 1.00 80.19 262 SER A C 1
ATOM 2143 O O . SER A 1 262 ? 14.354 15.665 7.892 1.00 80.19 262 SER A O 1
ATOM 2145 N N . VAL A 1 263 ? 16.167 14.551 7.201 1.00 79.94 263 VAL A N 1
ATOM 2146 C CA . VAL A 1 263 ? 17.091 15.271 8.097 1.00 79.94 263 VAL A CA 1
ATOM 2147 C C . VAL A 1 263 ? 17.057 16.779 7.826 1.00 79.94 263 VAL A C 1
ATOM 2149 O O . VAL A 1 263 ? 17.007 17.568 8.766 1.00 79.94 263 VAL A O 1
ATOM 2152 N N . ASP A 1 264 ? 17.001 17.172 6.553 1.00 81.69 264 ASP A N 1
ATOM 2153 C CA . ASP A 1 264 ? 16.913 18.578 6.153 1.00 81.69 264 ASP A CA 1
ATOM 2154 C C . ASP A 1 264 ? 15.573 19.198 6.575 1.00 81.69 264 ASP A C 1
ATOM 2156 O O . ASP A 1 264 ? 15.535 20.334 7.050 1.00 81.69 264 ASP A O 1
ATOM 2160 N N . ASP A 1 265 ? 14.479 18.436 6.485 1.00 84.25 265 ASP A N 1
ATOM 2161 C CA . ASP A 1 265 ? 13.162 18.894 6.937 1.00 84.25 265 ASP A CA 1
ATOM 2162 C C . ASP A 1 265 ? 13.132 19.107 8.452 1.00 84.25 265 ASP A C 1
ATOM 2164 O O . ASP A 1 265 ? 12.547 20.080 8.923 1.00 84.25 265 ASP A O 1
ATOM 2168 N N . ILE A 1 266 ? 13.776 18.220 9.220 1.00 83.50 266 ILE A N 1
ATOM 2169 C CA . ILE A 1 266 ? 13.901 18.351 10.678 1.00 83.50 266 ILE A CA 1
ATOM 2170 C C . ILE A 1 266 ? 14.655 19.633 11.024 1.00 83.50 266 ILE A C 1
ATOM 2172 O O . ILE A 1 266 ? 14.157 20.426 11.820 1.00 83.50 266 ILE A O 1
ATOM 2176 N N . HIS A 1 267 ? 15.800 19.877 10.384 1.00 85.56 267 HIS A N 1
ATOM 2177 C CA . HIS A 1 267 ? 16.563 21.105 10.598 1.00 85.56 267 HIS A CA 1
ATOM 2178 C C . HIS A 1 267 ? 15.749 22.357 10.265 1.00 85.56 267 HIS A C 1
ATOM 2180 O O . HIS A 1 267 ? 15.729 23.306 11.046 1.00 85.56 267 HIS A O 1
ATOM 2186 N N . HIS A 1 268 ? 15.015 22.349 9.152 1.00 86.56 268 HIS A N 1
ATOM 2187 C CA . HIS A 1 268 ? 14.176 23.484 8.785 1.00 86.56 268 HIS A CA 1
ATOM 2188 C C . HIS A 1 268 ? 13.028 23.716 9.783 1.00 86.56 268 HIS A C 1
ATOM 2190 O O . HIS A 1 268 ? 12.724 24.857 10.134 1.00 86.56 268 HIS A O 1
ATOM 2196 N N . MET A 1 269 ? 12.404 22.645 10.286 1.00 83.44 269 MET A N 1
ATOM 2197 C CA . MET A 1 269 ? 11.375 22.735 11.328 1.00 83.44 269 MET A CA 1
ATOM 2198 C C . MET A 1 269 ? 11.921 23.315 12.633 1.00 83.44 269 MET A C 1
ATOM 2200 O O . MET A 1 269 ? 11.264 24.164 13.238 1.00 83.44 269 MET A O 1
ATOM 2204 N N . GLU A 1 270 ? 13.120 22.900 13.045 1.00 88.06 270 GLU A N 1
ATOM 2205 C CA . GLU A 1 270 ? 13.803 23.446 14.220 1.00 88.06 270 GLU A CA 1
ATOM 2206 C C . GLU A 1 270 ? 14.079 24.947 14.053 1.00 88.06 270 GLU A C 1
ATOM 2208 O O . GLU A 1 270 ? 13.785 25.729 14.957 1.00 88.06 270 GLU A O 1
ATOM 2213 N N . GLU A 1 271 ? 14.578 25.375 12.889 1.00 89.75 271 GLU A N 1
ATOM 2214 C CA . GLU A 1 271 ? 14.817 26.792 12.581 1.00 89.75 271 GLU A CA 1
ATOM 2215 C C . GLU A 1 271 ? 13.528 27.623 12.654 1.00 89.75 271 GLU A C 1
ATOM 2217 O O . GLU A 1 271 ? 13.490 28.654 13.332 1.00 89.75 271 GLU A O 1
ATOM 2222 N N . MET A 1 272 ? 12.443 27.152 12.031 1.00 86.50 272 MET A N 1
ATOM 2223 C CA . MET A 1 272 ? 11.143 27.829 12.086 1.00 86.50 272 MET A CA 1
ATOM 2224 C C . MET A 1 272 ? 10.573 27.900 13.505 1.00 86.50 272 MET A C 1
ATOM 2226 O O . MET A 1 272 ? 9.959 28.906 13.874 1.00 86.50 272 MET A O 1
ATOM 2230 N N . GLU A 1 273 ? 10.768 26.863 14.323 1.00 87.31 273 GLU A N 1
ATOM 2231 C CA . GLU A 1 273 ? 10.344 26.885 15.722 1.00 87.31 273 GLU A CA 1
ATOM 2232 C C . GLU A 1 273 ? 11.133 27.921 16.533 1.00 87.31 273 GLU A C 1
ATOM 2234 O O . GLU A 1 273 ? 10.528 28.683 17.294 1.00 87.31 273 GLU A O 1
ATOM 2239 N N . GLN A 1 274 ? 12.452 28.015 16.331 1.00 90.94 274 GLN A N 1
ATOM 2240 C CA . GLN A 1 274 ? 13.276 29.045 16.970 1.00 90.94 274 GLN A CA 1
ATOM 2241 C C . GLN A 1 274 ? 12.845 30.456 16.550 1.00 90.94 274 GLN A C 1
ATOM 2243 O O . GLN A 1 274 ? 12.706 31.337 17.402 1.00 90.94 274 GLN A O 1
ATOM 2248 N N . GLU A 1 275 ? 12.563 30.677 15.264 1.00 90.94 275 GLU A N 1
ATOM 2249 C CA . GLU A 1 275 ? 12.043 31.960 14.781 1.00 90.94 275 GLU A CA 1
ATOM 2250 C C . GLU A 1 275 ? 10.671 32.299 15.374 1.00 90.94 275 GLU A C 1
ATOM 2252 O O . GLU A 1 275 ? 10.425 33.451 15.744 1.00 90.94 275 GLU A O 1
ATOM 2257 N N . ARG A 1 276 ? 9.770 31.314 15.492 1.00 90.00 276 ARG A N 1
ATOM 2258 C CA . ARG A 1 276 ? 8.451 31.500 16.113 1.00 90.00 276 ARG A CA 1
ATOM 2259 C C . ARG A 1 276 ? 8.594 31.898 17.578 1.00 90.00 276 ARG A C 1
ATOM 2261 O O . ARG A 1 276 ? 7.985 32.878 17.997 1.00 90.00 276 ARG A O 1
ATOM 2268 N N . LEU A 1 277 ? 9.426 31.186 18.339 1.00 93.06 277 LEU A N 1
ATOM 2269 C CA . LEU A 1 277 ? 9.692 31.501 19.744 1.00 93.06 277 LEU A CA 1
ATOM 2270 C C . LEU A 1 277 ? 10.314 32.896 19.902 1.00 93.06 277 LEU A C 1
ATOM 2272 O O . LEU A 1 277 ? 9.939 33.633 20.815 1.00 93.06 277 LEU A O 1
ATOM 2276 N N . ALA A 1 278 ? 11.215 33.290 18.998 1.00 93.12 278 ALA A N 1
ATOM 2277 C CA . ALA A 1 278 ? 11.802 34.627 18.987 1.00 93.12 278 ALA A CA 1
ATOM 2278 C C . ALA A 1 278 ? 10.757 35.720 18.700 1.00 93.12 278 ALA A C 1
ATOM 2280 O O . ALA A 1 278 ? 10.720 36.720 19.417 1.00 93.12 278 ALA A O 1
ATOM 2281 N N . LYS A 1 279 ? 9.871 35.515 17.715 1.00 91.69 279 LYS A N 1
ATOM 2282 C CA . LYS A 1 279 ? 8.767 36.442 17.405 1.00 91.69 279 LYS A CA 1
ATOM 2283 C C . LYS A 1 279 ? 7.776 36.555 18.558 1.00 91.69 279 LYS A C 1
ATOM 2285 O O . LYS A 1 279 ? 7.434 37.666 18.944 1.00 91.69 279 LYS A O 1
ATOM 2290 N N . GLU A 1 280 ? 7.368 35.438 19.159 1.00 91.75 280 GLU A N 1
ATOM 2291 C CA . GLU A 1 280 ? 6.486 35.449 20.332 1.00 91.75 280 GLU A CA 1
ATOM 2292 C C . GLU A 1 280 ? 7.126 36.178 21.523 1.00 91.75 280 GLU A C 1
ATOM 2294 O O . GLU A 1 280 ? 6.443 36.891 22.262 1.00 91.75 280 GLU A O 1
ATOM 2299 N N . ALA A 1 281 ? 8.437 36.019 21.728 1.00 92.62 281 ALA A N 1
ATOM 2300 C CA . ALA A 1 281 ? 9.170 36.741 22.762 1.00 92.62 281 ALA A CA 1
ATOM 2301 C C . ALA A 1 281 ? 9.261 38.246 22.458 1.00 92.62 281 ALA A C 1
ATOM 2303 O O . ALA A 1 281 ? 9.092 39.059 23.368 1.00 92.62 281 ALA A O 1
ATOM 2304 N N . GLU A 1 282 ? 9.487 38.630 21.198 1.00 92.62 282 GLU A N 1
ATOM 2305 C CA . GLU A 1 282 ? 9.502 40.030 20.764 1.00 92.62 282 GLU A CA 1
ATOM 2306 C C . GLU A 1 282 ? 8.120 40.681 20.907 1.00 92.62 282 GLU A C 1
ATOM 2308 O O . GLU A 1 282 ? 8.018 41.784 21.447 1.00 92.62 282 GLU A O 1
ATOM 2313 N N . GLU A 1 283 ? 7.050 39.996 20.496 1.00 91.19 283 GLU A N 1
ATOM 2314 C CA . GLU A 1 283 ? 5.671 40.464 20.655 1.00 91.19 283 GLU A CA 1
ATOM 2315 C C . GLU A 1 283 ? 5.315 40.640 22.131 1.00 91.19 283 GLU A C 1
ATOM 2317 O O . GLU A 1 283 ? 4.855 41.715 22.520 1.00 91.19 283 GLU A O 1
ATOM 2322 N N . LYS A 1 284 ? 5.632 39.658 22.986 1.00 92.50 284 LYS A N 1
ATOM 2323 C CA . LYS A 1 284 ? 5.456 39.784 24.443 1.00 92.50 284 LYS A CA 1
ATOM 2324 C C . LYS A 1 284 ? 6.254 40.957 25.013 1.00 92.50 284 LYS A C 1
ATOM 2326 O O . LYS A 1 284 ? 5.715 41.742 25.793 1.00 92.50 284 LYS A O 1
ATOM 2331 N N . ALA A 1 285 ? 7.511 41.131 24.606 1.00 91.88 285 ALA A N 1
ATOM 2332 C CA . ALA A 1 285 ? 8.341 42.248 25.054 1.00 91.88 285 ALA A CA 1
ATOM 2333 C C . ALA A 1 285 ? 7.789 43.606 24.585 1.00 91.88 285 ALA A C 1
ATOM 2335 O O . ALA A 1 285 ? 7.835 44.593 25.328 1.00 91.88 285 ALA A O 1
ATOM 2336 N N . LYS A 1 286 ? 7.235 43.670 23.369 1.00 91.19 286 LYS A N 1
ATOM 2337 C CA . LYS A 1 286 ? 6.581 44.861 22.823 1.00 91.19 286 LYS A CA 1
ATOM 2338 C C . LYS A 1 286 ? 5.296 45.181 23.582 1.00 91.19 286 LYS A C 1
ATOM 2340 O O . LYS A 1 286 ? 5.123 46.328 23.988 1.00 91.19 286 LYS A O 1
ATOM 2345 N N . GLU A 1 287 ? 4.449 44.191 23.851 1.00 91.44 287 GLU A N 1
ATOM 2346 C CA . GLU A 1 287 ? 3.242 44.356 24.667 1.00 91.44 287 GLU A CA 1
ATOM 2347 C C . GLU A 1 287 ? 3.568 44.828 26.089 1.00 91.44 287 GLU A C 1
ATOM 2349 O O . GLU A 1 287 ? 2.918 45.738 26.607 1.00 91.44 287 GLU A O 1
ATOM 2354 N N . GLU A 1 288 ? 4.592 44.256 26.728 1.00 90.25 288 GLU A N 1
ATOM 2355 C CA . GLU A 1 288 ? 5.061 44.711 28.040 1.00 90.25 288 GLU A CA 1
ATOM 2356 C C . GLU A 1 288 ? 5.574 46.152 27.997 1.00 90.25 288 GLU A C 1
ATOM 2358 O O . GLU A 1 288 ? 5.288 46.941 28.901 1.00 90.25 288 GLU A O 1
ATOM 2363 N N . ARG A 1 289 ? 6.316 46.523 26.948 1.00 87.38 289 ARG A N 1
ATOM 2364 C CA . ARG A 1 289 ? 6.810 47.891 26.762 1.00 87.38 289 ARG A CA 1
ATOM 2365 C C . ARG A 1 289 ? 5.668 48.876 26.530 1.00 87.38 289 ARG A C 1
ATOM 2367 O O . ARG A 1 289 ? 5.707 49.970 27.086 1.00 87.38 289 ARG A O 1
ATOM 2374 N N . GLU A 1 290 ? 4.652 48.502 25.757 1.00 86.12 290 GLU A N 1
ATOM 2375 C CA . GLU A 1 290 ? 3.452 49.314 25.536 1.00 86.12 290 GLU A CA 1
ATOM 2376 C C . GLU A 1 290 ? 2.617 49.466 26.813 1.00 86.12 290 GLU A C 1
ATOM 2378 O O . GLU A 1 290 ? 2.132 50.564 27.090 1.00 86.12 290 GLU A O 1
ATOM 2383 N N . LYS A 1 291 ? 2.487 48.408 27.627 1.00 87.00 291 LYS A N 1
ATOM 2384 C CA . LYS A 1 291 ? 1.849 48.479 28.953 1.00 87.00 291 LYS A CA 1
ATOM 2385 C C . LYS A 1 291 ? 2.610 49.424 29.881 1.00 87.00 291 LYS A C 1
ATOM 2387 O O . LYS A 1 291 ? 2.011 50.369 30.386 1.00 87.00 291 LYS A O 1
ATOM 2392 N N . LYS A 1 292 ? 3.932 49.254 30.014 1.00 83.75 292 LYS A N 1
ATOM 2393 C CA . LYS A 1 292 ? 4.789 50.150 30.812 1.00 83.75 292 LYS A CA 1
ATOM 2394 C C . LYS A 1 292 ? 4.719 51.597 30.323 1.00 83.75 292 LYS A C 1
ATOM 2396 O O . LYS A 1 292 ? 4.634 52.506 31.137 1.00 83.75 292 LYS A O 1
ATOM 2401 N N . ALA A 1 293 ? 4.709 51.831 29.010 1.00 78.62 293 ALA A N 1
ATOM 2402 C CA . ALA A 1 293 ? 4.574 53.174 28.451 1.00 78.62 293 ALA A CA 1
ATOM 2403 C C . ALA A 1 293 ? 3.197 53.789 28.750 1.00 78.62 293 ALA A C 1
ATOM 2405 O O . ALA A 1 293 ? 3.136 54.957 29.116 1.00 78.62 293 ALA A O 1
ATOM 2406 N N . LYS A 1 294 ? 2.101 53.022 28.648 1.00 76.00 294 LYS A N 1
ATOM 2407 C CA . LYS A 1 294 ? 0.753 53.491 29.019 1.00 76.00 294 LYS A CA 1
ATOM 2408 C C . LYS A 1 294 ? 0.645 53.820 30.507 1.00 76.00 294 LYS A C 1
ATOM 2410 O O . LYS A 1 294 ? 0.059 54.842 30.836 1.00 76.00 294 LYS A O 1
ATOM 2415 N N . GLU A 1 295 ? 1.233 53.007 31.383 1.00 75.62 295 GLU A N 1
ATOM 2416 C CA . GLU A 1 295 ? 1.305 53.282 32.827 1.00 75.62 295 GLU A CA 1
ATOM 2417 C C . GLU A 1 295 ? 2.168 54.515 33.135 1.00 75.62 295 GLU A C 1
ATOM 2419 O O . GLU A 1 295 ? 1.825 55.321 33.992 1.00 75.62 295 GLU A O 1
ATOM 2424 N N . GLN A 1 296 ? 3.272 54.706 32.409 1.00 67.38 296 GLN A N 1
ATOM 2425 C CA . GLN A 1 296 ? 4.182 55.833 32.616 1.00 67.38 296 GLN A CA 1
ATOM 2426 C C . GLN A 1 296 ? 3.653 57.156 32.024 1.00 67.38 296 GLN A C 1
ATOM 2428 O O . GLN A 1 296 ? 4.003 58.226 32.516 1.00 67.38 296 GLN A O 1
ATOM 2433 N N . PHE A 1 297 ? 2.794 57.101 30.998 1.00 61.97 297 PHE A N 1
ATOM 2434 C CA . PHE A 1 297 ? 2.139 58.258 30.366 1.00 61.97 297 PHE A CA 1
ATOM 2435 C C . PHE A 1 297 ? 0.684 58.482 30.823 1.00 61.97 297 PHE A C 1
ATOM 2437 O O . PHE A 1 297 ? 0.016 59.354 30.268 1.00 61.97 297 PHE A O 1
ATOM 2444 N N . SER A 1 298 ? 0.163 57.750 31.817 1.00 54.66 298 SER A N 1
ATOM 2445 C CA . SER A 1 298 ? -1.212 57.952 32.305 1.00 54.66 298 SER A CA 1
ATOM 2446 C C . SER A 1 298 ? -1.382 59.149 33.245 1.00 54.66 298 SER A C 1
ATOM 2448 O O . SER A 1 298 ? -2.495 59.362 33.717 1.00 54.66 298 SER A O 1
ATOM 2450 N N . ASP A 1 299 ? -0.334 59.938 33.517 1.00 56.81 299 ASP A N 1
ATOM 2451 C CA . ASP A 1 299 ? -0.460 61.124 34.379 1.00 56.81 299 ASP A CA 1
ATOM 2452 C C . ASP A 1 299 ? 0.241 62.421 33.904 1.00 56.81 299 ASP A C 1
ATOM 2454 O O . ASP A 1 299 ? 0.988 63.040 34.657 1.00 56.81 299 ASP A O 1
ATOM 2458 N N . PRO A 1 300 ? 0.012 62.905 32.668 1.00 54.97 300 PRO A N 1
ATOM 2459 C CA . PRO A 1 300 ? 0.370 64.275 32.309 1.00 54.97 300 PRO A CA 1
ATOM 2460 C C . PRO A 1 300 ? -0.704 65.290 32.735 1.00 54.97 300 PRO A C 1
ATOM 2462 O O . PRO A 1 300 ? -0.381 66.461 32.911 1.00 54.97 300 PRO A O 1
ATOM 2465 N N . ASN A 1 301 ? -1.964 64.874 32.935 1.00 56.66 301 ASN A N 1
ATOM 2466 C CA . ASN A 1 301 ? -3.073 65.803 33.193 1.00 56.66 301 ASN A CA 1
ATOM 2467 C C . ASN A 1 301 ? -3.096 66.335 34.634 1.00 56.66 301 ASN A C 1
ATOM 2469 O O . ASN A 1 301 ? -3.333 67.526 34.815 1.00 56.66 301 ASN A O 1
ATOM 2473 N N . SER A 1 302 ? -2.783 65.514 35.652 1.00 59.91 302 SER A N 1
ATOM 2474 C CA . SER A 1 302 ? -2.710 66.018 37.033 1.00 59.91 302 SER A CA 1
ATOM 2475 C C . SER A 1 302 ? -1.604 67.056 37.197 1.00 59.91 302 SER A C 1
ATOM 2477 O O . SER A 1 302 ? -1.736 67.951 38.034 1.00 59.91 302 SER A O 1
ATOM 2479 N N . GLN A 1 303 ? -0.495 66.898 36.476 1.00 58.69 303 GLN A N 1
ATOM 2480 C CA . GLN A 1 303 ? 0.680 67.746 36.636 1.00 58.69 303 GLN A CA 1
ATOM 2481 C C . GLN A 1 303 ? 0.512 69.065 35.870 1.00 58.69 303 GLN A C 1
ATOM 2483 O O . GLN A 1 303 ? 0.758 70.125 36.431 1.00 58.69 303 GLN A O 1
ATOM 2488 N N . TRP A 1 304 ? -0.067 69.021 34.665 1.00 61.97 304 TRP A N 1
ATOM 2489 C CA . TRP A 1 304 ? -0.483 70.215 33.916 1.00 61.97 304 TRP A CA 1
ATOM 2490 C C . TRP A 1 304 ? -1.571 71.039 34.634 1.00 61.97 304 TRP A C 1
ATOM 2492 O O . TRP A 1 304 ? -1.505 72.268 34.634 1.00 61.97 304 TRP A O 1
ATOM 2502 N N . GLU A 1 305 ? -2.564 70.393 35.260 1.00 64.19 305 GLU A N 1
ATOM 2503 C CA . GLU A 1 305 ? -3.633 71.092 35.992 1.00 64.19 305 GLU A CA 1
ATOM 2504 C C . GLU A 1 305 ? -3.099 71.775 37.257 1.00 64.19 305 GLU A C 1
ATOM 2506 O O . GLU A 1 305 ? -3.505 72.897 37.575 1.00 64.19 305 GLU A O 1
ATOM 2511 N N . LYS A 1 306 ? -2.143 71.138 37.945 1.00 67.38 306 LYS A N 1
ATOM 2512 C CA . LYS A 1 306 ? -1.424 71.743 39.073 1.00 67.38 306 LYS A CA 1
ATOM 2513 C C . LYS A 1 306 ? -0.579 72.928 38.617 1.00 67.38 306 LYS A C 1
ATOM 2515 O O . LYS A 1 306 ? -0.757 74.006 39.176 1.00 67.38 306 LYS A O 1
ATOM 2520 N N . ASP A 1 307 ? 0.213 72.784 37.556 1.00 68.25 307 ASP A N 1
ATOM 2521 C CA . ASP A 1 307 ? 1.045 73.868 37.017 1.00 68.25 307 ASP A CA 1
ATOM 2522 C C . ASP A 1 307 ? 0.197 75.064 36.529 1.00 68.25 307 ASP A C 1
ATOM 2524 O O . ASP A 1 307 ? 0.539 76.222 36.779 1.00 68.25 307 ASP A O 1
ATOM 2528 N N . GLN A 1 308 ? -0.964 74.818 35.902 1.00 66.19 308 GLN A N 1
ATOM 2529 C CA . GLN A 1 308 ? -1.926 75.877 35.568 1.00 66.19 308 GLN A CA 1
ATOM 2530 C C . GLN A 1 308 ? -2.497 76.566 36.812 1.00 66.19 308 GLN A C 1
ATOM 2532 O O . GLN A 1 308 ? -2.633 77.794 36.825 1.00 66.19 308 GLN A O 1
ATOM 2537 N N . SER A 1 309 ? -2.854 75.799 37.845 1.00 70.88 309 SER A N 1
ATOM 2538 C CA . SER A 1 309 ? -3.399 76.351 39.089 1.00 70.88 309 SER A CA 1
ATOM 2539 C C . SER A 1 309 ? -2.361 77.180 39.852 1.00 70.88 309 SER A C 1
ATOM 2541 O O . SER A 1 309 ? -2.672 78.284 40.297 1.00 70.88 309 SER A O 1
ATOM 2543 N N . GLU A 1 310 ? -1.105 76.727 39.892 1.00 74.75 310 GLU A N 1
ATOM 2544 C CA . GLU A 1 310 ? 0.006 77.441 40.518 1.00 74.75 310 GLU A CA 1
ATOM 2545 C C . GLU A 1 310 ? 0.348 78.724 39.754 1.00 74.75 310 GLU A C 1
ATOM 2547 O O . GLU A 1 310 ? 0.495 79.776 40.373 1.00 74.75 310 GLU A O 1
ATOM 2552 N N . MET A 1 311 ? 0.370 78.710 38.414 1.00 69.12 311 MET A N 1
ATOM 2553 C CA . MET A 1 311 ? 0.537 79.944 37.630 1.00 69.12 311 MET A CA 1
ATOM 2554 C C . MET A 1 311 ? -0.608 80.943 37.856 1.00 69.12 311 MET A C 1
ATOM 2556 O O . MET A 1 311 ? -0.365 82.151 37.933 1.00 69.12 311 MET A O 1
ATOM 2560 N N . GLN A 1 312 ? -1.854 80.473 37.984 1.00 70.25 312 GLN A N 1
ATOM 2561 C CA . GLN A 1 312 ? -2.990 81.343 38.302 1.00 70.25 312 GLN A CA 1
ATOM 2562 C C . GLN A 1 312 ? -2.909 81.912 39.719 1.00 70.25 312 GLN A C 1
ATOM 2564 O O . GLN A 1 312 ? -3.277 83.069 39.929 1.00 70.25 312 GLN A O 1
ATOM 2569 N N . ASP A 1 313 ? -2.435 81.135 40.686 1.00 73.00 313 ASP A N 1
ATOM 2570 C CA . ASP A 1 313 ? -2.309 81.580 42.070 1.00 73.00 313 ASP A CA 1
ATOM 2571 C C . ASP A 1 313 ? -1.109 82.510 42.271 1.00 73.00 313 ASP A C 1
ATOM 2573 O O . ASP A 1 313 ? -1.249 83.512 42.972 1.00 73.00 313 ASP A O 1
ATOM 2577 N N . ILE A 1 314 ? 0.001 82.301 41.555 1.00 74.31 314 ILE A N 1
ATOM 2578 C CA . ILE A 1 314 ? 1.118 83.255 41.464 1.00 74.31 314 ILE A CA 1
ATOM 2579 C C . ILE A 1 314 ? 0.644 84.566 40.820 1.00 74.31 314 ILE A C 1
ATOM 2581 O O . ILE A 1 314 ? 0.923 85.647 41.340 1.00 74.31 314 ILE A O 1
ATOM 2585 N N . ALA A 1 315 ? -0.147 84.507 39.742 1.00 65.00 315 ALA A N 1
ATOM 2586 C CA . ALA A 1 315 ? -0.729 85.702 39.127 1.00 65.00 315 ALA A CA 1
ATOM 2587 C C . ALA A 1 315 ? -1.706 86.433 40.070 1.00 65.00 315 ALA A C 1
ATOM 2589 O O . ALA A 1 315 ? -1.726 87.668 40.109 1.00 65.00 315 ALA A O 1
ATOM 2590 N N . LYS A 1 316 ? -2.493 85.699 40.872 1.00 65.38 316 LYS A N 1
ATOM 2591 C CA . LYS A 1 316 ? -3.401 86.254 41.896 1.00 65.38 316 LYS A CA 1
ATOM 2592 C C . LYS A 1 316 ? -2.6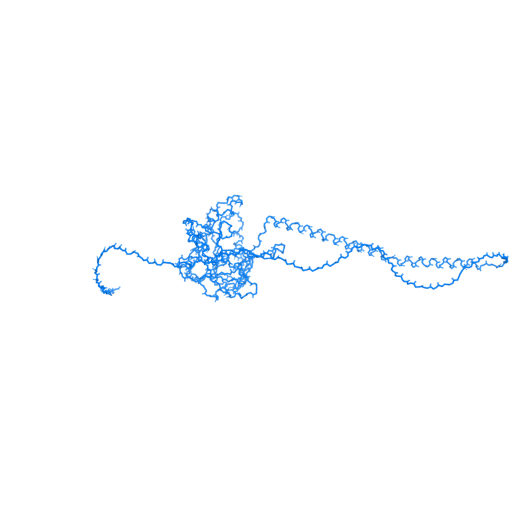64 86.804 43.119 1.00 65.38 316 LYS A C 1
ATOM 2594 O O . LYS A 1 316 ? -3.142 87.767 43.711 1.00 65.38 316 LYS A O 1
ATOM 2599 N N . GLN A 1 317 ? -1.532 86.222 43.509 1.00 63.53 317 GLN A N 1
ATOM 2600 C CA . GLN A 1 317 ? -0.680 86.730 44.588 1.00 63.53 317 GLN A CA 1
ATOM 2601 C C . GLN A 1 317 ? 0.054 87.998 44.152 1.00 63.53 317 GLN A C 1
ATOM 2603 O O . GLN A 1 317 ? -0.035 89.003 44.853 1.00 63.53 317 GLN A O 1
ATOM 2608 N N . ALA A 1 318 ? 0.624 88.021 42.944 1.00 58.94 318 ALA A N 1
ATOM 2609 C CA . ALA A 1 318 ? 1.225 89.223 42.364 1.00 58.94 318 ALA A CA 1
ATOM 2610 C C . ALA A 1 318 ? 0.214 90.381 42.234 1.00 58.94 318 ALA A C 1
ATOM 2612 O O . ALA A 1 318 ? 0.559 91.545 42.429 1.00 58.94 318 ALA A O 1
ATOM 2613 N N . SER A 1 319 ? -1.062 90.075 41.970 1.00 54.94 319 SER A N 1
ATOM 2614 C CA . SER A 1 319 ? -2.138 91.077 41.926 1.00 54.94 319 SER A CA 1
ATOM 2615 C C . SER A 1 319 ? -2.783 91.391 43.289 1.00 54.94 319 SER A C 1
ATOM 2617 O O . SER A 1 319 ? -3.482 92.403 43.403 1.00 54.94 319 SER A O 1
ATOM 2619 N N . LYS A 1 320 ? -2.522 90.593 44.338 1.00 54.00 320 LYS A N 1
ATOM 2620 C CA . LYS A 1 320 ? -2.909 90.874 45.737 1.00 54.00 320 LYS A CA 1
ATOM 2621 C C . LYS A 1 320 ? -1.850 91.667 46.503 1.00 54.00 320 LYS A C 1
ATOM 2623 O O . LYS A 1 320 ? -2.229 92.511 47.307 1.00 54.00 320 LYS A O 1
ATOM 2628 N N . GLU A 1 321 ? -0.563 91.482 46.214 1.00 48.41 321 GLU A N 1
ATOM 2629 C CA . GLU A 1 321 ? 0.516 92.295 46.800 1.00 48.41 321 GLU A CA 1
ATOM 2630 C C . GLU A 1 321 ? 0.577 93.721 46.217 1.00 48.41 321 GLU A C 1
ATOM 2632 O O . GLU A 1 321 ? 1.125 94.623 46.841 1.00 48.41 321 GLU A O 1
ATOM 2637 N N . GLN A 1 322 ? -0.073 93.979 45.075 1.00 48.69 322 GLN A N 1
ATOM 2638 C CA . GLN A 1 322 ? -0.177 95.317 44.470 1.00 48.69 322 GLN A CA 1
ATOM 2639 C C . GLN A 1 322 ? -1.401 96.148 44.921 1.00 48.69 322 GLN A C 1
ATOM 2641 O O . GLN A 1 322 ? -1.673 97.197 44.334 1.00 48.69 322 GLN A O 1
ATOM 2646 N N . LYS A 1 323 ? -2.159 95.727 45.950 1.00 42.41 323 LYS A N 1
ATOM 2647 C CA . LYS A 1 323 ? -3.379 96.429 46.421 1.00 42.41 323 LYS A CA 1
ATOM 2648 C C . LYS A 1 323 ? -3.392 96.850 47.901 1.00 42.41 323 LYS A C 1
ATOM 2650 O O . LYS A 1 323 ? -4.462 97.150 48.427 1.00 42.41 323 LYS A O 1
ATOM 2655 N N . GLU A 1 324 ? -2.230 96.995 48.544 1.00 35.09 324 GLU A N 1
ATOM 2656 C CA . GLU A 1 324 ? -2.091 97.774 49.786 1.00 35.09 324 GLU A CA 1
ATOM 2657 C C . GLU A 1 324 ? -1.162 98.989 49.602 1.00 35.09 324 GLU A C 1
ATOM 2659 O O . GLU A 1 324 ? 0.052 98.878 49.482 1.00 35.09 324 GLU A O 1
ATOM 2664 N N . LYS A 1 325 ? -1.808 100.158 49.685 1.00 29.91 325 LYS A N 1
ATOM 2665 C CA . LYS A 1 325 ? -1.336 101.554 49.742 1.00 29.91 325 LYS A CA 1
ATOM 2666 C C . LYS A 1 325 ? -1.093 102.337 48.439 1.00 29.91 325 LYS A C 1
ATOM 2668 O O . LYS A 1 325 ? -0.570 101.803 47.467 1.00 29.91 325 LYS A O 1
ATOM 2673 N N . PRO A 1 326 ? -1.501 103.629 48.437 1.00 29.58 326 PRO A N 1
ATOM 2674 C CA . PRO A 1 326 ? -1.780 104.399 47.235 1.00 29.58 326 PRO A CA 1
ATOM 2675 C C . PRO A 1 326 ? -0.726 105.477 46.939 1.00 29.58 326 PRO A C 1
ATOM 2677 O O . PRO A 1 326 ? -0.020 105.950 47.825 1.00 29.58 326 PRO A O 1
ATOM 2680 N N . ASP A 1 327 ? -0.732 105.886 45.671 1.00 25.77 327 ASP A N 1
ATOM 2681 C CA . ASP A 1 327 ? -0.399 107.207 45.136 1.00 25.77 327 ASP A CA 1
ATOM 2682 C C . ASP A 1 327 ? 0.920 107.870 45.561 1.00 25.77 327 ASP A C 1
ATOM 2684 O O . ASP A 1 327 ? 1.039 108.436 46.642 1.00 25.77 327 ASP A O 1
ATOM 2688 N N . THR A 1 328 ? 1.840 108.069 44.608 1.00 24.77 328 THR A N 1
ATOM 2689 C CA . THR A 1 328 ? 1.835 109.317 43.816 1.00 24.77 328 THR A CA 1
ATOM 2690 C C . THR A 1 328 ? 2.921 109.370 42.727 1.00 24.77 328 THR A C 1
ATOM 2692 O O . THR A 1 328 ? 4.107 109.246 42.993 1.00 24.77 328 THR A O 1
ATOM 2695 N N . LYS A 1 329 ? 2.451 109.718 41.520 1.00 25.97 329 LYS A N 1
ATOM 2696 C CA . LYS A 1 329 ? 2.999 110.690 40.547 1.00 25.97 329 LYS A CA 1
ATOM 2697 C C . LYS A 1 329 ? 4.403 110.517 39.941 1.00 25.97 329 LYS A C 1
ATOM 2699 O O . LYS A 1 329 ? 5.420 110.682 40.597 1.00 25.97 329 LYS A O 1
ATOM 2704 N N . GLY A 1 330 ? 4.393 110.554 38.604 1.00 26.62 330 GLY A N 1
ATOM 2705 C CA . GLY A 1 330 ? 5.414 111.212 37.774 1.00 26.62 330 GLY A CA 1
ATOM 2706 C C . GLY A 1 330 ? 5.908 110.306 36.647 1.00 26.62 330 GLY A C 1
ATOM 2707 O O . GLY A 1 330 ? 6.733 109.447 36.884 1.00 26.62 330 GLY A O 1
ATOM 2708 N N . SER A 1 331 ? 5.318 110.353 35.448 1.00 25.44 331 SER A N 1
ATOM 2709 C CA . SER A 1 331 ? 5.613 111.312 34.362 1.00 25.44 331 SER A CA 1
ATOM 2710 C C . SER A 1 331 ? 6.649 110.789 33.351 1.00 25.44 331 SER A C 1
ATOM 2712 O O . SER A 1 331 ? 7.830 110.783 33.672 1.00 25.44 331 SER A O 1
ATOM 2714 N N . LYS A 1 332 ? 6.177 110.614 32.095 1.00 27.31 332 LYS A N 1
ATOM 2715 C CA . LYS A 1 332 ? 6.884 110.788 30.793 1.00 27.31 332 LYS A CA 1
ATOM 2716 C C . LYS A 1 332 ? 7.971 109.745 30.440 1.00 27.31 332 LYS A C 1
ATOM 2718 O O . LYS A 1 332 ? 8.698 109.329 31.319 1.00 27.31 332 LYS A O 1
ATOM 2723 N N . LEU A 1 333 ? 8.209 109.297 29.199 1.00 27.06 333 LEU A N 1
ATOM 2724 C CA . LEU A 1 333 ? 7.852 109.655 27.807 1.00 27.06 333 LEU A CA 1
ATOM 2725 C C . LEU A 1 333 ? 8.220 108.437 26.905 1.00 27.06 333 LEU A C 1
ATOM 2727 O O . LEU A 1 333 ? 9.243 107.836 27.196 1.00 27.06 333 LEU A O 1
ATOM 2731 N N . LEU A 1 334 ? 7.455 108.208 25.813 1.00 28.03 334 LEU A N 1
ATOM 2732 C CA . LEU A 1 334 ? 7.818 107.670 24.460 1.00 28.03 334 LEU A CA 1
ATOM 2733 C C . LEU A 1 334 ? 8.558 106.299 24.349 1.00 28.03 334 LEU A C 1
ATOM 2735 O O . LEU A 1 334 ? 9.445 106.027 25.136 1.00 28.03 334 LEU A O 1
ATOM 2739 N N . SER A 1 335 ? 8.322 105.398 23.382 1.00 26.64 335 SER A N 1
ATOM 2740 C CA . SER A 1 335 ? 7.692 105.467 22.051 1.00 26.64 335 SER A CA 1
ATOM 2741 C C . SER A 1 335 ? 7.223 104.083 21.525 1.00 26.64 335 SER A C 1
ATOM 2743 O O . SER A 1 335 ? 7.675 103.049 22.003 1.00 26.64 335 SER A O 1
ATOM 2745 N N . GLU A 1 336 ? 6.357 104.155 20.497 1.00 29.88 336 GLU A N 1
ATOM 2746 C CA . GLU A 1 336 ? 6.210 103.265 19.312 1.00 29.88 336 GLU A CA 1
ATOM 2747 C C . GLU A 1 336 ? 5.548 101.875 19.439 1.00 29.88 336 GLU A C 1
ATOM 2749 O O . GLU A 1 336 ? 5.992 101.016 20.184 1.00 29.88 336 GLU A O 1
ATOM 2754 N N . GLN A 1 337 ? 4.338 101.735 18.855 1.00 26.38 337 GLN A N 1
ATOM 2755 C CA . GLN A 1 337 ? 4.006 101.047 17.575 1.00 26.38 337 GLN A CA 1
ATOM 2756 C C . GLN A 1 337 ? 4.062 99.506 17.729 1.00 26.38 337 GLN A C 1
ATOM 2758 O O . GLN A 1 337 ? 5.058 98.965 18.166 1.00 26.38 337 GLN A O 1
ATOM 2763 N N . GLU A 1 338 ? 3.006 98.720 17.500 1.00 29.27 338 GLU A N 1
ATOM 2764 C CA . GLU A 1 338 ? 2.332 98.509 16.214 1.00 29.27 338 GLU A CA 1
ATOM 2765 C C . GLU A 1 338 ? 0.954 97.824 16.354 1.00 29.27 338 GLU A C 1
ATOM 2767 O O . GLU A 1 338 ? 0.530 97.337 17.402 1.00 29.27 338 GLU A O 1
ATOM 2772 N N . SER A 1 339 ? 0.251 97.846 15.227 1.00 26.78 339 SER A N 1
ATOM 2773 C CA . SER A 1 339 ? -1.118 97.460 14.922 1.00 26.78 339 SER A CA 1
ATOM 2774 C C . SER A 1 339 ? -1.344 95.977 14.598 1.00 26.78 339 SER A C 1
ATOM 2776 O O . SER A 1 339 ? -0.463 95.263 14.139 1.00 26.78 339 SER A O 1
ATOM 2778 N N . LYS A 1 340 ? -2.621 95.592 14.730 1.00 26.91 340 LYS A N 1
ATOM 2779 C CA . LYS A 1 340 ? -3.322 94.451 14.112 1.00 26.91 340 LYS A CA 1
ATOM 2780 C C . LYS A 1 340 ? -2.924 94.164 12.651 1.00 26.91 340 LYS A C 1
ATOM 2782 O O . LYS A 1 340 ? -2.850 95.116 11.881 1.00 26.91 340 LYS A O 1
ATOM 2787 N N . ALA A 1 341 ? -2.917 92.881 12.266 1.00 27.02 341 ALA A N 1
ATOM 2788 C CA . ALA A 1 341 ? -3.628 92.323 11.097 1.00 27.02 341 ALA A CA 1
ATOM 2789 C C . ALA A 1 341 ? -3.326 90.813 10.906 1.00 27.02 341 ALA A C 1
ATOM 2791 O O . ALA A 1 341 ? -2.180 90.459 10.684 1.00 27.02 341 ALA A O 1
ATOM 2792 N N . ASP A 1 342 ? -4.370 89.974 10.983 1.00 26.41 342 ASP A N 1
ATOM 2793 C CA . ASP A 1 342 ? -4.887 89.121 9.883 1.00 26.41 342 ASP A CA 1
ATOM 2794 C C . ASP A 1 342 ? -3.974 88.032 9.203 1.00 26.41 342 ASP A C 1
ATOM 2796 O O . ASP A 1 342 ? -2.846 87.836 9.639 1.00 26.41 342 ASP A O 1
ATOM 2800 N N . PRO A 1 343 ? -4.460 87.186 8.252 1.00 44.28 343 PRO A N 1
ATOM 2801 C CA . PRO A 1 343 ? -4.475 85.711 8.384 1.00 44.28 343 PRO A CA 1
ATOM 2802 C C . PRO A 1 343 ? -3.819 84.941 7.192 1.00 44.28 343 PRO A C 1
ATOM 2804 O O . PRO A 1 343 ? -3.137 85.551 6.377 1.00 44.28 343 PRO A O 1
ATOM 2807 N N . LYS A 1 344 ? -4.156 83.637 7.033 1.00 26.59 344 LYS A N 1
ATOM 2808 C CA . LYS A 1 344 ? -4.034 82.754 5.826 1.00 26.59 344 LYS A CA 1
ATOM 2809 C C . LYS A 1 344 ? -2.647 82.151 5.516 1.00 26.59 344 LYS A C 1
ATOM 2811 O O . LYS A 1 344 ? -1.634 82.795 5.712 1.00 26.59 344 LYS A O 1
ATOM 2816 N N . GLU A 1 345 ? -2.542 80.833 5.299 1.00 27.16 345 GLU A N 1
ATOM 2817 C CA . GLU A 1 345 ? -2.780 80.026 4.070 1.00 27.16 345 GLU A CA 1
ATOM 2818 C C . GLU A 1 345 ? -1.578 80.044 3.093 1.00 27.16 345 GLU A C 1
ATOM 2820 O O . GLU A 1 345 ? -0.845 81.019 3.014 1.00 27.16 345 GLU A O 1
ATOM 2825 N N . ASP A 1 346 ? -1.430 78.940 2.354 1.00 26.73 346 ASP A N 1
ATOM 2826 C CA . ASP A 1 346 ? -0.622 78.709 1.143 1.00 26.73 346 ASP A CA 1
ATOM 2827 C C . ASP A 1 346 ? 0.783 78.044 1.163 1.00 26.73 346 ASP A C 1
ATOM 2829 O O . ASP A 1 346 ? 1.824 78.648 1.386 1.00 26.73 346 ASP A O 1
ATOM 2833 N N . THR A 1 347 ? 0.773 76.742 0.835 1.00 24.19 347 THR A N 1
ATOM 2834 C CA . THR A 1 347 ? 1.173 76.122 -0.455 1.00 24.19 347 THR A CA 1
ATOM 2835 C C . THR A 1 347 ? 2.536 76.419 -1.143 1.00 24.19 347 THR A C 1
ATOM 2837 O O . THR A 1 347 ? 2.804 77.540 -1.554 1.00 24.19 347 THR A O 1
ATOM 2840 N N . LYS A 1 348 ? 3.227 75.311 -1.531 1.00 26.67 348 LYS A N 1
ATOM 2841 C CA . LYS A 1 348 ? 4.189 75.107 -2.671 1.00 26.67 348 LYS A CA 1
ATOM 2842 C C . LYS A 1 348 ? 5.572 75.800 -2.546 1.00 26.67 348 LYS A C 1
ATOM 2844 O O . LYS A 1 348 ? 5.684 76.856 -1.964 1.00 26.67 348 LYS A O 1
ATOM 2849 N N . SER A 1 349 ? 6.711 75.297 -3.050 1.00 24.97 349 SER A N 1
ATOM 2850 C CA . SER A 1 349 ? 7.019 74.411 -4.190 1.00 24.97 349 SER A CA 1
ATOM 2851 C C . SER A 1 349 ? 8.526 74.040 -4.245 1.00 24.97 349 SER A C 1
ATOM 2853 O O . SER A 1 349 ? 9.364 74.877 -3.939 1.00 24.97 349 SER A O 1
ATOM 2855 N N . GLN A 1 350 ? 8.811 72.802 -4.691 1.00 25.95 350 GLN A N 1
ATOM 2856 C CA . GLN A 1 350 ? 9.876 72.262 -5.592 1.00 25.95 350 GLN A CA 1
ATOM 2857 C C . GLN A 1 350 ? 11.017 73.167 -6.149 1.00 25.95 350 GLN A C 1
ATOM 2859 O O . GLN A 1 350 ? 10.780 74.350 -6.377 1.00 25.95 350 GLN A O 1
ATOM 2864 N N . PRO A 1 351 ? 12.213 72.614 -6.512 1.00 38.03 351 PRO A N 1
ATOM 2865 C CA . PRO A 1 351 ? 12.472 71.977 -7.844 1.00 38.03 351 PRO A CA 1
ATOM 2866 C C . PRO A 1 351 ? 13.371 70.705 -7.811 1.00 38.03 351 PRO A C 1
ATOM 2868 O O . PRO A 1 351 ? 14.278 70.611 -6.997 1.00 38.03 351 PRO A O 1
ATOM 2871 N N . LYS A 1 352 ? 13.054 69.612 -8.536 1.00 26.88 352 LYS A N 1
ATOM 2872 C CA . LYS A 1 352 ? 13.259 69.260 -9.976 1.00 26.88 352 LYS A CA 1
ATOM 2873 C C . LYS A 1 352 ? 14.683 68.812 -10.362 1.00 26.88 352 LYS A C 1
ATOM 2875 O O . LYS A 1 352 ? 15.619 69.581 -10.190 1.00 26.88 352 LYS A O 1
ATOM 2880 N N . LYS A 1 353 ? 14.777 67.653 -11.035 1.00 27.31 353 LYS A N 1
ATOM 2881 C CA . LYS A 1 353 ? 15.188 67.476 -12.456 1.00 27.31 353 LYS A CA 1
ATOM 2882 C C . LYS A 1 353 ? 15.161 65.979 -12.815 1.00 27.31 353 LYS A C 1
ATOM 2884 O O . LYS A 1 353 ? 15.765 65.188 -12.108 1.00 27.31 353 LYS A O 1
ATOM 2889 N N . ASP A 1 354 ? 14.261 65.548 -13.702 1.00 28.09 354 ASP A N 1
ATOM 2890 C CA . ASP A 1 354 ? 14.422 65.384 -15.173 1.00 28.09 354 ASP A CA 1
ATOM 2891 C C . ASP A 1 354 ? 14.648 63.874 -15.446 1.00 28.09 354 ASP A C 1
ATOM 2893 O O . ASP A 1 354 ? 15.423 63.251 -14.739 1.00 28.09 354 ASP A O 1
ATOM 2897 N N . THR A 1 355 ? 14.000 63.153 -16.365 1.00 29.39 355 THR A N 1
ATOM 2898 C CA . THR A 1 355 ? 13.258 63.508 -17.584 1.00 29.39 355 THR A CA 1
ATOM 2899 C C . THR A 1 355 ? 12.473 62.280 -18.091 1.00 29.39 355 THR A C 1
ATOM 2901 O O . THR A 1 355 ? 12.900 61.153 -17.866 1.00 29.39 355 THR A O 1
ATOM 2904 N N . ASN A 1 356 ? 11.350 62.556 -18.772 1.00 28.12 356 ASN A N 1
ATOM 2905 C CA . ASN A 1 356 ? 10.552 61.774 -19.745 1.00 28.12 356 ASN A CA 1
ATOM 2906 C C . ASN A 1 356 ? 10.947 60.314 -20.053 1.00 28.12 356 ASN A C 1
ATOM 2908 O O . ASN A 1 356 ? 12.089 60.045 -20.398 1.00 28.12 356 ASN A O 1
ATOM 2912 N N . ALA A 1 357 ? 10.056 59.319 -19.973 1.00 27.53 357 ALA A N 1
ATOM 2913 C CA . ALA A 1 357 ? 8.735 59.130 -20.605 1.00 27.53 357 ALA A CA 1
ATOM 2914 C C . ALA A 1 357 ? 8.772 58.660 -22.073 1.00 27.53 357 ALA A C 1
ATOM 2916 O O . ALA A 1 357 ? 9.422 59.269 -22.916 1.00 27.53 357 ALA A O 1
ATOM 2917 N N . GLN A 1 358 ? 7.908 57.661 -22.314 1.00 27.53 358 GLN A N 1
ATOM 2918 C CA . GLN A 1 358 ? 7.452 57.043 -23.569 1.00 27.53 358 GLN A CA 1
ATOM 2919 C C . GLN A 1 358 ? 8.318 55.909 -24.138 1.00 27.53 358 GLN A C 1
ATOM 2921 O O . GLN A 1 358 ? 9.530 56.013 -24.168 1.00 27.53 358 GLN A O 1
ATOM 2926 N N . SER A 1 359 ? 7.793 54.826 -24.714 1.00 25.84 359 SER A N 1
ATOM 2927 C CA . SER A 1 359 ? 6.497 54.125 -24.703 1.00 25.84 359 SER A CA 1
ATOM 2928 C C . SER A 1 359 ? 6.596 53.034 -25.788 1.00 25.84 359 SER A C 1
ATOM 2930 O O . SER A 1 359 ? 7.200 53.305 -26.821 1.00 25.84 359 SER A O 1
ATOM 2932 N N . LYS A 1 360 ? 5.859 51.930 -25.600 1.00 26.55 360 LYS A N 1
ATOM 2933 C CA . LYS A 1 360 ? 5.323 50.987 -26.611 1.00 26.55 360 LYS A CA 1
ATOM 2934 C C . LYS A 1 360 ? 6.201 49.855 -27.176 1.00 26.55 360 LYS A C 1
ATOM 2936 O O . LYS A 1 360 ? 7.251 50.080 -27.755 1.00 26.55 360 LYS A O 1
ATOM 2941 N N . ASP A 1 361 ? 5.600 48.666 -27.052 1.00 26.83 361 ASP A N 1
ATOM 2942 C CA . ASP A 1 361 ? 5.374 47.600 -28.043 1.00 26.83 361 ASP A CA 1
ATOM 2943 C C . ASP A 1 361 ? 6.521 47.035 -28.897 1.00 26.83 361 ASP A C 1
ATOM 2945 O O . ASP A 1 361 ? 7.141 47.739 -29.686 1.00 26.83 361 ASP A O 1
ATOM 2949 N N . ALA A 1 362 ? 6.608 45.695 -28.828 1.00 26.84 362 ALA A N 1
ATOM 2950 C CA . ALA A 1 362 ? 7.007 44.685 -29.829 1.00 26.84 362 ALA A CA 1
ATOM 2951 C C . ALA A 1 362 ? 8.017 43.692 -29.211 1.00 26.84 362 ALA A C 1
ATOM 2953 O O . ALA A 1 362 ? 9.135 44.055 -28.876 1.00 26.84 362 ALA A O 1
ATOM 2954 N N . ASN A 1 363 ? 7.584 42.487 -28.831 1.00 25.66 363 ASN A N 1
ATOM 2955 C CA . ASN A 1 363 ? 7.449 41.289 -29.677 1.00 25.66 363 ASN A CA 1
ATOM 2956 C C . ASN A 1 363 ? 8.797 40.600 -29.964 1.00 25.66 363 ASN A C 1
ATOM 2958 O O . ASN A 1 363 ? 9.586 41.127 -30.737 1.00 25.66 363 ASN A O 1
ATOM 2962 N N . ALA A 1 364 ? 8.998 39.393 -29.420 1.00 27.53 364 ALA A N 1
ATOM 2963 C CA . ALA A 1 364 ? 9.707 38.303 -30.098 1.00 27.53 364 ALA A CA 1
ATOM 2964 C C . ALA A 1 364 ? 9.530 36.971 -29.344 1.00 27.53 364 ALA A C 1
ATOM 2966 O O . ALA A 1 364 ? 10.054 36.768 -28.251 1.00 27.53 364 ALA A O 1
ATOM 2967 N N . GLN A 1 365 ? 8.795 36.055 -29.977 1.00 28.44 365 GLN A N 1
ATOM 2968 C CA . GLN A 1 365 ? 8.925 34.604 -29.809 1.00 28.44 365 GLN A CA 1
ATOM 2969 C C . GLN A 1 365 ? 10.361 34.137 -30.122 1.00 28.44 365 GLN A C 1
ATOM 2971 O O . GLN A 1 365 ? 11.115 34.853 -30.783 1.00 28.44 365 GLN A O 1
ATOM 2976 N N . PRO A 1 366 ? 10.657 32.853 -29.856 1.00 29.66 366 PRO A N 1
ATOM 2977 C CA . PRO A 1 366 ? 11.194 32.057 -30.954 1.00 29.66 366 PRO A CA 1
ATOM 2978 C C . PRO A 1 366 ? 10.401 30.756 -31.168 1.00 29.66 366 PRO A C 1
ATOM 2980 O O . PRO A 1 366 ? 10.409 29.828 -30.366 1.00 29.66 366 PRO A O 1
ATOM 2983 N N . LYS A 1 367 ? 9.724 30.700 -32.315 1.00 26.27 367 LYS A N 1
ATOM 2984 C CA . LYS A 1 367 ? 9.567 29.527 -33.195 1.00 26.27 367 LYS A CA 1
ATOM 2985 C C . LYS A 1 367 ? 10.248 29.987 -34.494 1.00 26.27 367 LYS A C 1
ATOM 2987 O O . LYS A 1 367 ? 10.065 31.142 -34.854 1.00 26.27 367 LYS A O 1
ATOM 2992 N N . LYS A 1 368 ? 11.048 29.243 -35.245 1.00 27.95 368 LYS A N 1
ATOM 2993 C CA . LYS A 1 368 ? 11.075 27.836 -35.654 1.00 27.95 368 LYS A CA 1
ATOM 2994 C C . LYS A 1 368 ? 12.370 27.701 -36.476 1.00 27.95 368 LYS A C 1
ATOM 2996 O O . LYS A 1 368 ? 12.775 28.688 -37.074 1.00 27.95 368 LYS A O 1
ATOM 3001 N N . ASP A 1 369 ? 12.870 26.487 -36.658 1.00 24.06 369 ASP A N 1
ATOM 3002 C CA . ASP A 1 369 ? 13.213 26.062 -38.014 1.00 24.06 369 ASP A CA 1
ATOM 3003 C C . ASP A 1 369 ? 12.595 24.682 -38.247 1.00 24.06 369 ASP A C 1
ATOM 3005 O O . ASP A 1 369 ? 12.861 23.710 -37.544 1.00 24.06 369 ASP A O 1
ATOM 3009 N N . THR A 1 370 ? 11.684 24.648 -39.211 1.00 29.61 370 THR A N 1
ATOM 3010 C CA . THR A 1 370 ? 11.148 23.457 -39.865 1.00 29.61 370 THR A CA 1
ATOM 3011 C C . THR A 1 370 ? 11.289 23.726 -41.350 1.00 29.61 370 THR A C 1
ATOM 3013 O O . THR A 1 370 ? 10.736 24.726 -41.797 1.00 29.61 370 THR A O 1
ATOM 3016 N N . ASP A 1 371 ? 11.974 22.857 -42.091 1.00 29.42 371 ASP A N 1
ATOM 3017 C CA . ASP A 1 371 ? 11.392 22.227 -43.283 1.00 29.42 371 ASP A CA 1
ATOM 3018 C C . ASP A 1 371 ? 12.369 21.267 -43.969 1.00 29.42 371 ASP A C 1
ATOM 3020 O O . ASP A 1 371 ? 13.472 21.641 -44.357 1.00 29.42 371 ASP A O 1
ATOM 3024 N N . ALA A 1 372 ? 11.891 20.042 -44.200 1.00 25.02 372 ALA A N 1
ATOM 3025 C CA . ALA A 1 372 ? 11.964 19.402 -45.510 1.00 25.02 372 ALA A CA 1
ATOM 3026 C C . ALA A 1 372 ? 10.951 18.246 -45.573 1.00 25.02 372 ALA A C 1
ATOM 3028 O O . ALA A 1 372 ? 11.150 17.169 -45.013 1.00 25.02 372 ALA A O 1
ATOM 3029 N N . GLN A 1 373 ? 9.849 18.498 -46.276 1.00 29.73 373 GLN A N 1
ATOM 3030 C CA . GLN A 1 373 ? 8.895 17.509 -46.779 1.00 29.73 373 GLN A CA 1
ATOM 3031 C C . GLN A 1 373 ? 9.241 17.162 -48.261 1.00 29.73 373 GLN A C 1
ATOM 3033 O O . GLN A 1 373 ? 10.254 17.638 -48.775 1.00 29.73 373 GLN A O 1
ATOM 3038 N N . PRO A 1 374 ? 8.500 16.279 -48.962 1.00 39.03 374 PRO A N 1
ATOM 3039 C CA . PRO A 1 374 ? 9.051 15.133 -49.679 1.00 39.03 374 PRO A CA 1
ATOM 3040 C C . PRO A 1 374 ? 9.198 15.349 -51.197 1.00 39.03 374 PRO A C 1
ATOM 3042 O O . PRO A 1 374 ? 8.476 16.136 -51.807 1.00 39.03 374 PRO A O 1
ATOM 3045 N N . LYS A 1 375 ? 10.051 14.549 -51.849 1.00 28.83 375 LYS A N 1
ATOM 3046 C CA . LYS A 1 375 ? 9.997 14.339 -53.304 1.00 28.83 375 LYS A CA 1
ATOM 3047 C C . LYS A 1 375 ? 9.584 12.906 -53.628 1.00 28.83 375 LYS A C 1
ATOM 3049 O O . LYS A 1 375 ? 10.255 11.950 -53.254 1.00 28.83 375 LYS A O 1
ATOM 3054 N N . LYS A 1 376 ? 8.467 12.798 -54.352 1.00 27.56 376 LYS A N 1
ATOM 3055 C CA . LYS A 1 376 ? 8.160 11.686 -55.255 1.00 27.56 376 LYS A CA 1
ATOM 3056 C C . LYS A 1 376 ? 9.180 11.707 -56.392 1.00 27.56 376 LYS A C 1
ATOM 3058 O O . LYS A 1 376 ? 9.308 12.744 -57.031 1.00 27.56 376 LYS A O 1
ATOM 3063 N N . ASP A 1 377 ? 9.765 10.557 -56.696 1.00 28.00 377 ASP A N 1
ATOM 3064 C CA . ASP A 1 377 ? 10.079 10.193 -58.073 1.00 28.00 377 ASP A CA 1
ATOM 3065 C C . ASP A 1 377 ? 9.611 8.762 -58.335 1.00 28.00 377 ASP A C 1
ATOM 3067 O O . ASP A 1 377 ? 9.926 7.802 -57.634 1.00 28.00 377 ASP A O 1
ATOM 3071 N N . THR A 1 378 ? 8.774 8.670 -59.354 1.00 28.48 378 THR A N 1
ATOM 3072 C CA . THR A 1 378 ? 8.341 7.475 -60.060 1.00 28.48 378 THR A CA 1
ATOM 3073 C C . THR A 1 378 ? 9.482 6.935 -60.918 1.00 28.48 378 THR A C 1
ATOM 3075 O O . THR A 1 378 ? 9.971 7.683 -61.759 1.00 28.48 378 THR A O 1
ATOM 3078 N N . ASN A 1 379 ? 9.810 5.637 -60.838 1.00 29.50 379 ASN A N 1
ATOM 3079 C CA . ASN A 1 379 ? 10.005 4.844 -62.059 1.00 29.50 379 ASN A CA 1
ATOM 3080 C C . ASN A 1 379 ? 9.961 3.315 -61.842 1.00 29.50 379 ASN A C 1
ATOM 3082 O O . ASN A 1 379 ? 10.768 2.740 -61.122 1.00 29.50 379 ASN A O 1
ATOM 3086 N N . ALA A 1 380 ? 8.988 2.699 -62.516 1.00 29.69 380 ALA A N 1
ATOM 3087 C CA . ALA A 1 380 ? 9.062 1.478 -63.322 1.00 29.69 380 ALA A CA 1
ATOM 3088 C C . ALA A 1 380 ? 9.962 0.277 -62.915 1.00 29.69 380 ALA A C 1
ATOM 3090 O O . ALA A 1 380 ? 11.149 0.249 -63.212 1.00 29.69 380 ALA A O 1
ATOM 3091 N N . GLN A 1 381 ? 9.278 -0.795 -62.478 1.00 32.66 381 GLN A N 1
ATOM 3092 C CA . GLN A 1 381 ? 9.128 -2.090 -63.192 1.00 32.66 381 GLN A CA 1
ATOM 3093 C C . GLN A 1 381 ? 10.344 -3.054 -63.384 1.00 32.66 381 GLN A C 1
ATOM 3095 O O . GLN A 1 381 ? 11.486 -2.697 -63.130 1.00 32.66 381 GLN A O 1
ATOM 3100 N N . PRO A 1 382 ? 10.111 -4.350 -63.723 1.00 44.53 382 PRO A N 1
ATOM 3101 C CA . PRO A 1 382 ? 10.604 -5.475 -62.924 1.00 44.53 382 PRO A CA 1
ATOM 3102 C C . PRO A 1 382 ? 11.541 -6.438 -63.685 1.00 44.53 382 PRO A C 1
ATOM 3104 O O . PRO A 1 382 ? 11.555 -6.489 -64.914 1.00 44.53 382 PRO A O 1
ATOM 3107 N N . LYS A 1 383 ? 12.242 -7.314 -62.956 1.00 32.41 383 LYS A N 1
ATOM 3108 C CA . LYS A 1 383 ? 12.782 -8.590 -63.477 1.00 32.41 383 LYS A CA 1
ATOM 3109 C C . LYS A 1 383 ? 12.505 -9.668 -62.420 1.00 32.41 383 LYS A C 1
ATOM 3111 O O . LYS A 1 383 ? 12.901 -9.473 -61.282 1.00 32.41 383 LYS A O 1
ATOM 3116 N N . LYS A 1 384 ? 11.630 -10.667 -62.615 1.00 29.33 384 LYS A N 1
ATOM 3117 C CA . LYS A 1 384 ? 11.613 -11.813 -63.559 1.00 29.33 384 LYS A CA 1
ATOM 3118 C C . LYS A 1 384 ? 12.883 -12.677 -63.531 1.00 29.33 384 LYS A C 1
ATOM 3120 O O . LYS A 1 384 ? 13.949 -12.194 -63.892 1.00 29.33 384 LYS A O 1
ATOM 3125 N N . GLY A 1 385 ? 12.668 -13.966 -63.241 1.00 30.25 385 GLY A N 1
ATOM 3126 C CA . GLY A 1 385 ? 13.568 -15.107 -63.468 1.00 30.25 385 GLY A CA 1
ATOM 3127 C C . GLY A 1 385 ? 13.704 -15.962 -62.205 1.00 30.25 385 GLY A C 1
ATOM 3128 O O . GLY A 1 385 ? 14.512 -15.606 -61.363 1.00 30.25 385 GLY A O 1
ATOM 3129 N N . ALA A 1 386 ? 12.768 -16.887 -61.942 1.00 32.44 386 ALA A N 1
ATOM 3130 C CA . ALA A 1 386 ? 12.837 -18.328 -62.289 1.00 32.44 386 ALA A CA 1
ATOM 3131 C C . ALA A 1 386 ? 13.557 -19.115 -61.161 1.00 32.44 386 ALA A C 1
ATOM 3133 O O . ALA A 1 386 ? 14.528 -18.617 -60.615 1.00 32.44 386 ALA A O 1
ATOM 3134 N N . ASP A 1 387 ? 13.147 -20.293 -60.701 1.00 34.16 387 ASP A N 1
ATOM 3135 C CA . ASP A 1 387 ? 12.289 -21.317 -61.284 1.00 34.16 387 ASP A CA 1
ATOM 3136 C C . ASP A 1 387 ? 11.842 -22.316 -60.193 1.00 34.16 387 ASP A C 1
ATOM 3138 O O . ASP A 1 387 ? 12.489 -22.404 -59.153 1.00 34.16 387 ASP A O 1
ATOM 3142 N N . GLU A 1 388 ? 10.741 -23.018 -60.483 1.00 33.41 388 GLU A N 1
ATOM 3143 C CA . GLU A 1 388 ? 10.347 -24.403 -60.132 1.00 33.41 388 GLU A CA 1
ATOM 3144 C C . GLU A 1 388 ? 10.748 -25.052 -58.770 1.00 33.41 388 GLU A C 1
ATOM 3146 O O . GLU A 1 388 ? 11.879 -25.007 -58.317 1.00 33.41 388 GLU A O 1
ATOM 3151 N N . GLY A 1 389 ? 9.882 -25.795 -58.067 1.00 33.72 389 GLY A N 1
ATOM 3152 C CA . GLY A 1 389 ? 8.767 -26.565 -58.594 1.00 33.72 389 GLY A CA 1
ATOM 3153 C C . GLY A 1 389 ? 7.853 -27.251 -57.566 1.00 33.72 389 GLY A C 1
ATOM 3154 O O . GLY A 1 389 ? 8.098 -27.313 -56.365 1.00 33.72 389 GLY A O 1
ATOM 3155 N N . ALA A 1 390 ? 6.757 -27.709 -58.167 1.00 34.28 390 ALA A N 1
ATOM 3156 C CA . ALA A 1 390 ? 5.734 -28.690 -57.819 1.00 34.28 390 ALA A CA 1
ATOM 3157 C C . ALA A 1 390 ? 5.773 -29.442 -56.472 1.00 34.28 390 ALA A C 1
ATOM 3159 O O . ALA A 1 390 ? 6.760 -30.061 -56.090 1.00 34.28 390 ALA A O 1
ATOM 3160 N N . GLY A 1 391 ? 4.581 -29.564 -55.877 1.00 35.03 391 GLY A N 1
ATOM 3161 C CA . GLY A 1 391 ? 4.282 -30.564 -54.853 1.00 35.03 391 GLY A CA 1
ATOM 3162 C C . GLY A 1 391 ? 2.849 -30.485 -54.331 1.00 35.03 391 GLY A C 1
ATOM 3163 O O . GLY A 1 391 ? 2.627 -30.105 -53.189 1.00 35.03 391 GLY A O 1
ATOM 3164 N N . GLN A 1 392 ? 1.868 -30.815 -55.176 1.00 34.78 392 GLN A N 1
ATOM 3165 C CA . GLN A 1 392 ? 0.495 -31.110 -54.754 1.00 34.78 392 GLN A CA 1
ATOM 3166 C C . GLN A 1 392 ? 0.467 -32.346 -53.840 1.00 34.78 392 GLN A C 1
ATOM 3168 O O . GLN A 1 392 ? 1.041 -33.365 -54.206 1.00 34.78 392 GLN A O 1
ATOM 3173 N N . ALA A 1 393 ? -0.302 -32.300 -52.749 1.00 36.94 393 ALA A N 1
ATOM 3174 C CA . ALA A 1 393 ? -1.182 -33.400 -52.344 1.00 36.94 393 ALA A CA 1
ATOM 3175 C C . ALA A 1 393 ? -2.171 -32.927 -51.269 1.00 36.94 393 ALA A C 1
ATOM 3177 O O . ALA A 1 393 ? -1.797 -32.532 -50.168 1.00 36.94 393 ALA A O 1
ATOM 3178 N N . ALA A 1 394 ? -3.450 -32.982 -51.624 1.00 37.34 394 ALA A N 1
ATOM 3179 C CA . ALA A 1 394 ? -4.570 -32.984 -50.702 1.00 37.34 394 ALA A CA 1
ATOM 3180 C C . ALA A 1 394 ? -4.665 -34.350 -50.001 1.00 37.34 394 ALA A C 1
ATOM 3182 O O . ALA A 1 394 ? -4.449 -35.356 -50.666 1.00 37.34 394 ALA A O 1
ATOM 3183 N N . ASP A 1 395 ? -5.083 -34.399 -48.732 1.00 36.31 395 ASP A N 1
ATOM 3184 C CA . ASP A 1 395 ? -6.289 -35.155 -48.370 1.00 36.31 395 ASP A CA 1
ATOM 3185 C C . ASP A 1 395 ? -6.842 -34.774 -46.981 1.00 36.31 395 ASP A C 1
ATOM 3187 O O . ASP A 1 395 ? -6.171 -34.199 -46.128 1.00 36.31 395 ASP A O 1
ATOM 3191 N N . LYS A 1 396 ? -8.132 -35.057 -46.833 1.00 42.94 396 LYS A N 1
ATOM 3192 C CA . LYS A 1 396 ? -9.142 -34.585 -45.880 1.00 42.94 396 LYS A CA 1
ATOM 3193 C C . LYS A 1 396 ? -9.178 -35.378 -44.540 1.00 42.94 396 LYS A C 1
ATOM 3195 O O . LYS A 1 396 ? -8.348 -36.251 -44.313 1.00 42.94 396 LYS A O 1
ATOM 3200 N N . PRO A 1 397 ? -10.106 -35.057 -43.603 1.00 44.31 397 PRO A N 1
ATOM 3201 C CA . PRO A 1 397 ? -9.891 -35.163 -42.160 1.00 44.31 397 PRO A CA 1
ATOM 3202 C C . PRO A 1 397 ? -10.374 -36.484 -41.547 1.00 44.31 397 PRO A C 1
ATOM 3204 O O . PRO A 1 397 ? -11.285 -37.139 -42.056 1.00 44.31 397 PRO A O 1
ATOM 3207 N N . ARG A 1 398 ? -9.838 -36.824 -40.368 1.00 35.62 398 ARG A N 1
ATOM 3208 C CA . ARG A 1 398 ? -10.299 -37.963 -39.564 1.00 35.62 398 ARG A CA 1
ATOM 3209 C C . ARG A 1 398 ? -11.340 -37.520 -38.531 1.00 35.62 398 ARG A C 1
ATOM 3211 O O . ARG A 1 398 ? -11.061 -36.718 -37.646 1.00 35.62 398 ARG A O 1
ATOM 3218 N N . LYS A 1 399 ? -12.550 -38.065 -38.671 1.00 35.16 399 LYS A N 1
ATOM 3219 C CA . LYS A 1 399 ? -13.656 -38.011 -37.706 1.00 35.16 399 LYS A CA 1
ATOM 3220 C C . LYS A 1 399 ? -13.366 -38.875 -36.465 1.00 35.16 399 LYS A C 1
ATOM 3222 O O . LYS A 1 399 ? -12.880 -39.988 -36.611 1.00 35.16 399 LYS A O 1
ATOM 3227 N N . VAL A 1 400 ? -13.776 -38.338 -35.309 1.00 36.56 400 VAL A N 1
ATOM 3228 C CA . VAL A 1 400 ? -14.598 -38.937 -34.230 1.00 36.56 400 VAL A CA 1
ATOM 3229 C C . VAL A 1 400 ? -14.196 -40.311 -33.669 1.00 36.56 400 VAL A C 1
ATOM 3231 O O . VAL A 1 400 ? -14.284 -41.315 -34.363 1.00 36.56 400 VAL A O 1
ATOM 3234 N N . ASN A 1 401 ? -13.967 -40.368 -32.348 1.00 34.94 401 ASN A N 1
ATOM 3235 C CA . ASN A 1 401 ? -14.697 -41.320 -31.501 1.00 34.94 401 ASN A CA 1
ATOM 3236 C C . ASN A 1 401 ? -14.826 -40.855 -30.042 1.00 34.94 401 ASN A C 1
ATOM 3238 O O . ASN A 1 401 ? -13.841 -40.599 -29.356 1.00 34.94 401 ASN A O 1
ATOM 3242 N N . GLN A 1 402 ? -16.085 -40.766 -29.607 1.00 37.72 402 GLN A N 1
ATOM 3243 C CA . GLN A 1 402 ? -16.526 -40.780 -28.216 1.00 37.72 402 GLN A CA 1
ATOM 3244 C C . GLN A 1 402 ? -16.226 -42.149 -27.596 1.00 37.72 402 GLN A C 1
ATOM 3246 O O . GLN A 1 402 ? -16.405 -43.173 -28.254 1.00 37.72 402 GLN A O 1
ATOM 3251 N N . ALA A 1 403 ? -15.893 -42.170 -26.307 1.00 42.38 403 ALA A N 1
ATOM 3252 C CA . ALA A 1 403 ? -16.072 -43.340 -25.459 1.00 42.38 403 ALA A CA 1
ATOM 3253 C C . ALA A 1 403 ? -16.749 -42.906 -24.150 1.00 42.38 403 ALA A C 1
ATOM 3255 O O . ALA A 1 403 ? -16.193 -42.139 -23.368 1.00 42.38 403 ALA A O 1
ATOM 3256 N N . LYS A 1 404 ? -17.984 -43.386 -23.969 1.00 39.62 404 LYS A N 1
ATOM 3257 C CA . LYS A 1 404 ? -18.678 -43.566 -22.689 1.00 39.62 404 LYS A CA 1
ATOM 3258 C C . LYS A 1 404 ? -18.360 -44.978 -22.179 1.00 39.62 404 LYS A C 1
ATOM 3260 O O . LYS A 1 404 ? -18.450 -45.906 -22.977 1.00 39.62 404 LYS A O 1
ATOM 3265 N N . ALA A 1 405 ? -18.092 -45.114 -20.882 1.00 45.59 405 ALA A N 1
ATOM 3266 C CA . ALA A 1 405 ? -18.403 -46.256 -19.999 1.00 45.59 405 ALA A CA 1
ATOM 3267 C C . ALA A 1 405 ? -17.982 -45.815 -18.578 1.00 45.59 405 ALA A C 1
ATOM 3269 O O . ALA A 1 405 ? -16.827 -45.452 -18.387 1.00 45.59 405 ALA A O 1
ATOM 3270 N N . GLU A 1 406 ? -18.900 -45.462 -17.675 1.00 44.47 406 GLU A N 1
ATOM 3271 C CA . GLU A 1 406 ? -19.594 -46.357 -16.725 1.00 44.47 406 GLU A CA 1
ATOM 3272 C C . GLU A 1 406 ? -18.654 -47.159 -15.809 1.00 44.47 406 GLU A C 1
ATOM 3274 O O . GLU A 1 406 ? -18.157 -48.212 -16.199 1.00 44.47 406 GLU A O 1
ATOM 3279 N N . SER A 1 407 ? -18.481 -46.658 -14.579 1.00 42.91 407 SER A N 1
ATOM 3280 C CA . SER A 1 407 ? -18.724 -47.367 -13.307 1.00 42.91 407 SER A CA 1
ATOM 3281 C C . SER A 1 407 ? -18.631 -46.385 -12.145 1.00 42.91 407 SER A C 1
ATOM 3283 O O . SER A 1 407 ? -17.590 -45.688 -12.096 1.00 42.91 407 SER A O 1
#